Protein AF-A0A976CU79-F1 (afdb_monomer_lite)

Sequence (394 aa):
METGKGTMKLTSVNTYTGGTTIREGTVEIHGGSGGSGLVRGWVTVNAGGTLAITGGDGTGFGWNTPISHLTIHGGSVQAQGGSHIGFGSFTHVGLHQGGTISGSWQWNGDSLLSFTSSGDSTNEISGSLTLRSDAGANHTFDVADGAAAIDLRVNATLSDIDVSWLAPSHLIKAGNGTMALTARNSYDGNTIIHAGKLILGDGTSHSNLADGAAVVVASGAKLHLDYSGTDTVSSLIFAGISRPPGVYTSTNSPFITGSGSLTVTNGPSNVFAAWASLHQVAGSANADDDHDGASNFAEFAFGQDPQKGPSFQPLTAIPDRATGTFHYTRRNATLSGLTFRVWTSTNLADWTEDLGAVQTVIEQNSELQEVQVSLSQTLLNHQKLFVQIRAQDR

pLDDT: mean 90.45, std 8.84, range [55.78, 98.88]

Foldseek 3Di:
DADDQEEAEQDDADPDDPWAEFAAHEDEYQDDDPFAANTAEEYEAAARYEYEHENADQSAQGQVGHYAEYEFHNGEYEYAHAHEHLHNAAHEYEYEPAGEYEHHYEYEFLNSYDYEFDYADEYEYAEAYEYECVVNGAHEYAYEAHNDLARYEYHYAYAYDPDPVGDFHEYEYHYQHEYEDAHAYHGQEAYAYQHHEYEYHDADDQRNYHQAYEYHAAPHYAYEYNYDEEHHHAWYHYNNRTDAFDKDAVVHDVRYHYRYIYGHDHTPHPLLVVVCVVLVPPDDQQDQQCPCPDGSVNCQFQVWRSNDPPTPDQWPADQDLVFRKTKGKGWDCVRSQKDKWKWKDQPVPDIDTQPVKDWDFPDDDPTMTMIMIGGDPVQSPRPGMDMDIDIDHD

Secondary structure (DSSP, 8-state):
-B-SSSEEEE-S----SS-EEE-SEEEEE---STT--SS-EEEEEETTEEEEE-S--TTTT-SSS-EEEEEEEB-EEEEEEEEEES-SS-EEEEEESS-EEEEEEEEE-SS-EEEEEESSS-EEEEEEEEEE-GGG--EEEEE---SSS-SEEEEEEEEE---TTSPPPPEEEESSSEEEE-S--B--SPEEE-SSEEEEEEES----S-TTSEEEE-TT-EEEEEESSEEEESEEEETTEEE-SEEE-TTT-TTEEES-EEEE-SSS--HHHHHHHHTT--S-TT--SS-SS--HHHHHHHT--TTSSS----EEEPPPTTT-EEEEEEE-HHHH-EEEEEEEESSSS--EE-TT-EEEEEEE-SSEEEEEEE--GGGGGSSS-EEEEEEEE-

Structure (mmCIF, N/CA/C/O backbone):
data_AF-A0A976CU79-F1
#
_entry.id   AF-A0A976CU79-F1
#
loop_
_atom_site.group_PDB
_atom_site.id
_atom_site.type_symbol
_atom_site.label_atom_id
_atom_site.label_alt_id
_atom_site.label_comp_id
_atom_site.label_asym_id
_atom_site.label_entity_id
_atom_site.label_seq_id
_atom_site.pdbx_PDB_ins_code
_atom_site.Cartn_x
_atom_site.Cartn_y
_atom_site.Cartn_z
_atom_site.occupancy
_atom_site.B_iso_or_equiv
_atom_site.auth_seq_id
_atom_site.auth_comp_id
_atom_site.auth_asym_id
_atom_site.auth_atom_id
_atom_site.pdbx_PDB_model_num
ATOM 1 N N . MET A 1 1 ? -27.660 -5.683 29.567 1.00 65.12 1 MET A N 1
ATOM 2 C CA . MET A 1 1 ? -28.414 -5.363 28.337 1.00 65.12 1 MET A CA 1
ATOM 3 C C . MET A 1 1 ? -29.044 -4.011 28.565 1.00 65.12 1 MET A C 1
ATOM 5 O O . MET A 1 1 ? -29.833 -3.907 29.490 1.00 65.12 1 MET A O 1
ATOM 9 N N . GLU A 1 2 ? -28.648 -3.009 27.785 1.00 68.94 2 GLU A N 1
ATOM 10 C CA . GLU A 1 2 ? -29.245 -1.669 27.834 1.00 68.94 2 GLU A CA 1
ATOM 11 C C . GLU A 1 2 ? -30.170 -1.497 26.625 1.00 68.94 2 GLU A C 1
ATOM 13 O O . GLU A 1 2 ? -29.795 -1.834 25.494 1.00 68.94 2 GLU A O 1
ATOM 18 N N . THR A 1 3 ? -31.400 -1.053 26.879 1.00 67.44 3 THR A N 1
ATOM 19 C CA . THR A 1 3 ? -32.462 -0.912 25.866 1.00 67.44 3 THR A CA 1
ATOM 20 C C . THR A 1 3 ? -33.184 0.428 25.932 1.00 67.44 3 THR A C 1
ATOM 22 O O . THR A 1 3 ? -34.085 0.649 25.130 1.00 67.44 3 THR A O 1
ATOM 25 N N . GLY A 1 4 ? -32.856 1.296 26.893 1.00 71.25 4 GLY A N 1
ATOM 26 C CA . GLY A 1 4 ? -33.399 2.648 26.975 1.00 71.25 4 GLY A CA 1
ATOM 27 C C . GLY A 1 4 ? -32.423 3.674 26.406 1.00 71.25 4 GLY A C 1
ATOM 28 O O . GLY A 1 4 ? -31.230 3.428 26.306 1.00 71.25 4 GLY A O 1
ATOM 29 N N . LYS A 1 5 ? -32.909 4.878 26.089 1.00 83.31 5 LYS A N 1
ATOM 30 C CA . LYS A 1 5 ? -32.069 5.998 25.612 1.00 83.31 5 LYS A CA 1
ATOM 31 C C . LYS A 1 5 ? -31.228 6.666 26.714 1.00 83.31 5 LYS A C 1
ATOM 33 O O . LYS A 1 5 ? -30.614 7.700 26.469 1.00 83.31 5 LYS A O 1
ATOM 38 N N . GLY A 1 6 ? -31.263 6.130 27.933 1.00 89.81 6 GLY A N 1
ATOM 39 C CA . GLY A 1 6 ? -30.567 6.680 29.093 1.00 89.81 6 GLY A CA 1
ATOM 40 C C . GLY A 1 6 ? -29.088 6.300 29.136 1.00 89.81 6 GLY A C 1
ATOM 41 O O . GLY A 1 6 ? -28.578 5.599 28.262 1.00 89.81 6 GLY A O 1
ATOM 42 N N . THR A 1 7 ? -28.410 6.756 30.187 1.00 92.31 7 THR A N 1
ATOM 43 C CA . THR A 1 7 ? -27.032 6.359 30.485 1.00 92.31 7 THR A CA 1
ATOM 44 C C . THR A 1 7 ? -27.019 5.372 31.646 1.00 92.31 7 THR A C 1
ATOM 46 O O . THR A 1 7 ? -27.415 5.718 32.760 1.00 92.31 7 THR A O 1
ATOM 49 N N . MET A 1 8 ? -26.523 4.160 31.408 1.00 91.44 8 MET A N 1
ATOM 50 C CA . MET A 1 8 ? -26.184 3.192 32.446 1.00 91.44 8 MET A CA 1
ATOM 51 C C . MET A 1 8 ? -24.697 3.313 32.770 1.00 91.44 8 MET A C 1
ATOM 53 O O . MET A 1 8 ? -23.849 2.977 31.947 1.00 91.44 8 MET A O 1
ATOM 57 N N . LYS A 1 9 ? -24.365 3.755 33.984 1.00 88.94 9 LYS A N 1
ATOM 58 C CA . LYS A 1 9 ? -22.976 3.829 34.445 1.00 88.94 9 LYS A CA 1
ATOM 59 C C . LYS A 1 9 ? -22.589 2.570 35.214 1.00 88.94 9 LYS A C 1
ATOM 61 O O . LYS A 1 9 ? -23.187 2.260 36.243 1.00 88.94 9 LYS A O 1
ATOM 66 N N . LEU A 1 10 ? -21.569 1.866 34.736 1.00 86.50 10 LEU A N 1
ATOM 67 C CA . LEU A 1 10 ? -20.930 0.762 35.446 1.00 86.50 10 LEU A CA 1
ATOM 68 C C . LEU A 1 10 ? -19.783 1.317 36.296 1.00 86.50 10 LEU A C 1
ATOM 70 O O . LEU A 1 10 ? -18.894 2.003 35.793 1.00 86.50 10 LEU A O 1
ATOM 74 N N . THR A 1 11 ? -19.813 1.023 37.595 1.00 82.00 11 THR A N 1
ATOM 75 C CA . THR A 1 11 ? -18.848 1.532 38.589 1.00 82.00 11 THR A CA 1
ATOM 76 C C . THR A 1 11 ? -18.058 0.423 39.286 1.00 82.00 11 THR A C 1
ATOM 78 O O . THR A 1 11 ? -17.264 0.693 40.184 1.00 82.00 11 THR A O 1
ATOM 81 N N . SER A 1 12 ? -18.283 -0.841 38.929 1.00 80.94 12 SER A N 1
ATOM 82 C CA . SER A 1 12 ? -17.621 -2.006 39.526 1.00 80.94 12 SER A CA 1
ATOM 83 C C . SER A 1 12 ? -17.522 -3.148 38.518 1.00 80.94 12 SER A C 1
ATOM 85 O O . SER A 1 12 ? -18.299 -3.200 37.561 1.00 80.94 12 SER A O 1
ATOM 87 N N . VAL A 1 13 ? -16.548 -4.046 38.720 1.00 80.75 13 VAL A N 1
ATOM 88 C CA . VAL A 1 13 ? -16.342 -5.222 37.860 1.00 80.75 13 VAL A CA 1
ATOM 89 C C . VAL A 1 13 ? -17.573 -6.113 37.939 1.00 80.75 13 VAL A C 1
ATOM 91 O O . VAL A 1 13 ? -18.000 -6.504 39.025 1.00 80.75 13 VAL A O 1
ATOM 94 N N . ASN A 1 14 ? -18.138 -6.451 36.784 1.00 78.38 14 ASN A N 1
ATOM 95 C CA . ASN A 1 14 ? -19.315 -7.301 36.725 1.00 78.38 14 ASN A CA 1
ATOM 96 C C . ASN A 1 14 ? -18.938 -8.776 36.539 1.00 78.38 14 ASN A C 1
ATOM 98 O O . ASN A 1 14 ? -18.039 -9.123 35.773 1.00 78.38 14 ASN A O 1
ATOM 102 N N . THR A 1 15 ? -19.669 -9.665 37.213 1.00 80.62 15 THR A N 1
ATOM 103 C CA . THR A 1 15 ? -19.425 -11.117 37.188 1.00 80.62 15 THR A CA 1
ATOM 104 C C . THR A 1 15 ? -20.284 -11.873 36.173 1.00 80.62 15 THR A C 1
ATOM 106 O O . THR A 1 15 ? -20.152 -13.092 36.064 1.00 80.62 15 THR A O 1
ATOM 109 N N . TYR A 1 16 ? -21.146 -11.186 35.411 1.00 81.56 16 TYR A N 1
ATOM 110 C CA . TYR A 1 16 ? -21.950 -11.833 34.373 1.00 81.56 16 TYR A CA 1
ATOM 111 C C . TYR A 1 16 ? -21.062 -12.417 33.267 1.00 81.56 16 TYR A C 1
ATOM 113 O O . TYR A 1 16 ? -20.022 -11.866 32.913 1.00 81.56 16 TYR A O 1
ATOM 121 N N . THR A 1 17 ? -21.494 -13.537 32.692 1.00 80.44 17 THR A N 1
ATOM 122 C CA . THR A 1 17 ? -20.763 -14.251 31.632 1.00 80.44 17 THR A CA 1
ATOM 123 C C . THR A 1 17 ? -21.428 -14.145 30.261 1.00 80.44 17 THR A C 1
ATOM 125 O O . THR A 1 17 ? -20.792 -14.447 29.259 1.00 80.44 17 THR A O 1
ATOM 128 N N . GLY A 1 18 ? -22.680 -13.676 30.196 1.00 83.69 18 GLY A N 1
ATOM 129 C CA . GLY A 1 18 ? -23.462 -13.577 28.955 1.00 83.69 18 GLY A CA 1
ATOM 130 C C . GLY A 1 18 ? -23.074 -12.429 28.015 1.00 83.69 18 GLY A C 1
ATOM 131 O O . GLY A 1 18 ? -23.743 -12.236 27.005 1.00 83.69 18 GLY A O 1
ATOM 132 N N . GLY A 1 19 ? -22.029 -11.663 28.341 1.00 90.50 19 GLY A N 1
ATOM 133 C CA . GLY A 1 19 ? -21.618 -10.483 27.583 1.00 90.50 19 GLY A CA 1
ATOM 134 C C . GLY A 1 19 ? -22.521 -9.259 27.782 1.00 90.50 19 GLY A C 1
ATOM 135 O O . GLY A 1 19 ? -23.425 -9.241 28.624 1.00 90.50 19 GLY A O 1
ATOM 136 N N . THR A 1 20 ? -22.264 -8.224 26.986 1.00 92.25 20 THR A N 1
ATOM 137 C CA . THR A 1 20 ? -22.936 -6.922 27.042 1.00 92.25 20 THR A CA 1
ATOM 138 C C . THR A 1 20 ? -23.466 -6.543 25.672 1.00 92.25 20 THR A C 1
ATOM 140 O O . THR A 1 20 ? -22.699 -6.325 24.746 1.00 92.25 20 THR A O 1
ATOM 143 N N . THR A 1 21 ? -24.782 -6.387 25.551 1.00 95.44 21 THR A N 1
ATOM 144 C CA . THR A 1 21 ? -25.409 -5.804 24.358 1.00 95.44 21 THR A CA 1
ATOM 145 C C . THR A 1 21 ? -26.017 -4.449 24.693 1.00 95.44 21 THR A C 1
ATOM 147 O O . THR A 1 21 ? -26.843 -4.350 25.610 1.00 95.44 21 THR A O 1
ATOM 150 N N . ILE A 1 22 ? -25.642 -3.439 23.915 1.00 96.75 22 ILE A N 1
ATOM 151 C CA . ILE A 1 22 ? -26.194 -2.084 23.937 1.00 96.75 22 ILE A CA 1
ATOM 152 C C . ILE A 1 22 ? -27.046 -1.938 22.678 1.00 96.75 22 ILE A C 1
ATOM 154 O O . ILE A 1 22 ? -26.534 -2.059 21.562 1.00 96.75 22 ILE A O 1
ATOM 158 N N . ARG A 1 23 ? -28.361 -1.779 22.844 1.00 95.56 23 ARG A N 1
ATOM 159 C CA . ARG A 1 23 ? -29.289 -1.593 21.714 1.00 95.56 23 ARG A CA 1
ATOM 160 C C . ARG A 1 23 ? -29.571 -0.124 21.446 1.00 95.56 23 ARG A C 1
ATOM 162 O O . ARG A 1 23 ? -29.603 0.270 20.295 1.00 95.56 23 ARG A O 1
ATOM 169 N N . GLU A 1 24 ? -29.741 0.651 22.507 1.00 93.69 24 GLU A N 1
ATOM 170 C CA . GLU A 1 24 ? -29.926 2.099 22.478 1.00 93.69 24 GLU A CA 1
ATOM 171 C C . GLU A 1 24 ? -29.233 2.712 23.703 1.00 93.69 24 GLU A C 1
ATOM 173 O O . GLU A 1 24 ? -28.843 1.985 24.621 1.00 93.69 24 GLU A O 1
ATOM 178 N N . GLY A 1 25 ? -29.085 4.038 23.716 1.00 95.25 25 GLY A N 1
ATOM 179 C CA . GLY A 1 25 ? -28.568 4.773 24.871 1.00 95.25 25 GLY A CA 1
ATOM 180 C C . GLY A 1 25 ? -27.066 4.604 25.064 1.00 95.25 25 GLY A C 1
ATOM 181 O O . GLY A 1 25 ? -26.333 4.285 24.130 1.00 95.25 25 GLY A O 1
ATOM 182 N N . THR A 1 26 ? -26.585 4.872 26.275 1.00 95.50 26 THR A N 1
ATOM 183 C CA . THR A 1 26 ? -25.153 4.819 26.598 1.00 95.50 26 THR A CA 1
ATOM 184 C C . THR A 1 26 ? -24.892 3.862 27.750 1.00 95.50 26 THR A C 1
ATOM 186 O O . THR A 1 26 ? -25.483 4.003 28.816 1.00 95.50 26 THR A O 1
ATOM 189 N N . VAL A 1 27 ? -23.951 2.936 27.585 1.00 93.44 27 VAL A N 1
ATOM 190 C CA . VAL A 1 27 ? -23.284 2.294 28.723 1.00 93.44 27 VAL A CA 1
ATOM 191 C C . VAL A 1 27 ? -21.967 3.019 28.946 1.00 93.44 27 VAL A C 1
ATOM 193 O O . VAL A 1 27 ? -21.091 3.011 28.087 1.00 93.44 27 VAL A O 1
ATOM 196 N N . GLU A 1 28 ? -21.831 3.668 30.092 1.00 90.56 28 GLU A N 1
ATOM 197 C CA . GLU A 1 28 ? -20.590 4.304 30.518 1.00 90.56 28 GLU A CA 1
ATOM 198 C C . GLU A 1 28 ? -19.817 3.328 31.407 1.00 90.56 28 GLU A C 1
ATOM 200 O O . GLU A 1 28 ? -20.312 2.915 32.458 1.00 90.56 28 GLU A O 1
ATOM 205 N N . ILE A 1 29 ? -18.594 2.978 31.016 1.00 85.44 29 ILE A N 1
ATOM 206 C CA . ILE A 1 29 ? -17.625 2.339 31.899 1.00 85.44 29 ILE A CA 1
ATOM 207 C C . ILE A 1 29 ? -16.654 3.400 32.408 1.00 85.44 29 ILE A C 1
ATOM 209 O O . ILE A 1 29 ? -15.897 4.025 31.661 1.00 85.44 29 ILE A O 1
ATOM 213 N N . HIS A 1 30 ? -16.683 3.617 33.717 1.00 74.31 30 HIS A N 1
ATOM 214 C CA . HIS A 1 30 ? -15.622 4.356 34.377 1.00 74.31 30 HIS A CA 1
ATOM 215 C C . HIS A 1 30 ? -14.392 3.437 34.399 1.00 74.31 30 HIS A C 1
ATOM 217 O O . HIS A 1 30 ? -14.535 2.280 34.779 1.00 74.31 30 HIS A O 1
ATOM 223 N N . GLY A 1 31 ? -13.233 3.905 33.927 1.00 64.56 31 GLY A N 1
ATOM 224 C CA . GLY A 1 31 ? -12.005 3.112 33.771 1.00 64.56 31 GLY A CA 1
ATOM 225 C C . GLY A 1 31 ? -11.737 2.150 34.935 1.00 64.56 31 GLY A C 1
ATOM 226 O O . GLY A 1 31 ? -12.041 2.456 36.091 1.00 64.56 31 GLY A O 1
ATOM 227 N N . GLY A 1 32 ? -11.218 0.963 34.610 1.00 59.78 32 GLY A N 1
ATOM 228 C CA . GLY A 1 32 ? -10.891 -0.061 35.598 1.00 59.78 32 GLY A CA 1
ATOM 229 C C . GLY A 1 32 ? -9.842 0.423 36.603 1.00 59.78 32 GLY A C 1
ATOM 230 O O . GLY A 1 32 ? -9.061 1.328 36.333 1.00 59.78 32 GLY A O 1
ATOM 231 N N . SER A 1 33 ? -9.806 -0.187 37.786 1.00 55.78 33 SER A N 1
ATOM 232 C CA . SER A 1 33 ? -8.658 -0.088 38.690 1.00 55.78 33 SER A CA 1
ATOM 233 C C . SER A 1 33 ? -7.963 -1.448 38.757 1.00 55.78 33 SER A C 1
ATOM 235 O O . SER A 1 33 ? -8.608 -2.497 38.706 1.00 55.78 33 SER A O 1
ATOM 237 N N . GLY A 1 34 ? -6.627 -1.452 38.801 1.00 66.12 34 GLY A N 1
ATOM 238 C CA . GLY A 1 34 ? -5.839 -2.687 38.917 1.00 66.12 34 GLY A CA 1
ATOM 239 C C . GLY A 1 34 ? -5.929 -3.638 37.712 1.00 66.12 34 GLY A C 1
ATOM 240 O O . GLY A 1 34 ? -5.763 -4.846 37.878 1.00 66.12 34 GLY A O 1
ATOM 241 N N . GLY A 1 35 ? -6.222 -3.127 36.510 1.00 72.69 35 GLY A N 1
ATOM 242 C CA . GLY A 1 35 ? -6.200 -3.916 35.275 1.00 72.69 35 GLY A CA 1
ATOM 243 C C . GLY A 1 35 ? -7.421 -4.800 35.024 1.00 72.69 35 GLY A C 1
ATOM 244 O O . GLY A 1 35 ? -7.317 -5.747 34.249 1.00 72.69 35 GLY A O 1
ATOM 245 N N . SER A 1 36 ? -8.566 -4.557 35.668 1.00 78.94 36 SER A N 1
ATOM 246 C CA . SER A 1 36 ? -9.806 -5.316 35.420 1.00 78.94 36 SER A CA 1
ATOM 247 C C . SER A 1 36 ? -10.824 -4.510 34.613 1.00 78.94 36 SER A C 1
ATOM 249 O O . SER A 1 36 ? -11.136 -3.377 34.971 1.00 78.94 36 SER A O 1
ATOM 251 N N . GLY A 1 37 ? -11.375 -5.115 33.561 1.00 80.50 37 GLY A N 1
ATOM 252 C CA . GLY A 1 37 ? -12.432 -4.530 32.743 1.00 80.50 37 GLY A CA 1
ATOM 253 C C . GLY A 1 37 ? -13.776 -4.588 33.468 1.00 80.50 37 GLY A C 1
ATOM 254 O O . GLY A 1 37 ? -14.077 -5.545 34.184 1.00 80.50 37 GLY A O 1
ATOM 255 N N . LEU A 1 38 ? -14.613 -3.559 33.299 1.00 84.88 38 LEU A N 1
ATOM 256 C CA . LEU A 1 38 ? -15.959 -3.549 33.899 1.00 84.88 38 LEU A CA 1
ATOM 257 C C . LEU A 1 38 ? -16.975 -4.387 33.110 1.00 84.88 38 LEU A C 1
ATOM 259 O O . LEU A 1 38 ? -18.036 -4.741 33.632 1.00 84.88 38 LEU A O 1
ATOM 263 N N . VAL A 1 39 ? -16.635 -4.701 31.862 1.00 86.75 39 VAL A N 1
ATOM 264 C CA . VAL A 1 39 ? -17.366 -5.578 30.947 1.00 86.75 39 VAL A CA 1
ATOM 265 C C . VAL A 1 39 ? -16.440 -6.709 30.512 1.00 86.75 39 VAL A C 1
ATOM 267 O O . VAL A 1 39 ? -15.225 -6.535 30.495 1.00 86.75 39 VAL A O 1
ATOM 270 N N . ARG A 1 40 ? -17.004 -7.868 30.165 1.00 85.50 40 ARG A N 1
ATOM 271 C CA . ARG A 1 40 ? -16.231 -9.061 29.795 1.00 85.50 40 ARG A CA 1
ATOM 272 C C . ARG A 1 40 ? -16.939 -9.904 28.745 1.00 85.50 40 ARG A C 1
ATOM 274 O O . ARG A 1 40 ? -18.154 -9.802 28.577 1.00 85.50 40 ARG A O 1
ATOM 281 N N . GLY A 1 41 ? -16.185 -10.794 28.105 1.00 88.69 41 GLY A N 1
ATOM 282 C CA . GLY A 1 41 ? -16.712 -11.665 27.056 1.00 88.69 41 GLY A CA 1
ATOM 283 C C . GLY A 1 41 ? -17.053 -10.872 25.797 1.00 88.69 41 GLY A C 1
ATOM 284 O O . GLY A 1 41 ? -16.233 -10.087 25.329 1.00 88.69 41 GLY A O 1
ATOM 285 N N . TRP A 1 42 ? -18.242 -11.099 25.244 1.00 92.38 42 TRP A N 1
ATOM 286 C CA . TRP A 1 42 ? -18.700 -10.402 24.045 1.00 92.38 42 TRP A CA 1
ATOM 287 C C . TRP A 1 42 ? -19.323 -9.060 24.405 1.00 92.38 42 TRP A C 1
ATOM 289 O O . TRP A 1 42 ? -20.181 -8.986 25.285 1.00 92.38 42 TRP A O 1
ATOM 299 N N . VAL A 1 43 ? -18.939 -8.015 23.687 1.00 93.94 43 VAL A N 1
ATOM 300 C CA . VAL A 1 43 ? -19.561 -6.698 23.756 1.00 93.94 43 VAL A CA 1
ATOM 301 C C . VAL A 1 43 ? -20.094 -6.346 22.376 1.00 93.94 43 VAL A C 1
ATOM 303 O O . VAL A 1 43 ? -19.343 -6.321 21.408 1.00 93.94 43 VAL A O 1
ATOM 306 N N . THR A 1 44 ? -21.389 -6.062 22.283 1.00 97.19 44 THR A N 1
ATOM 307 C CA . THR A 1 44 ? -22.060 -5.672 21.041 1.00 97.19 44 THR A CA 1
ATOM 308 C C . THR A 1 44 ? -22.713 -4.310 21.209 1.00 97.19 44 THR A C 1
ATOM 310 O O . THR A 1 44 ? -23.546 -4.124 22.100 1.00 97.19 44 THR A O 1
ATOM 313 N N . VAL A 1 45 ? -22.378 -3.374 20.328 1.00 98.25 45 VAL A N 1
ATOM 314 C CA . VAL A 1 45 ? -22.948 -2.026 20.289 1.00 98.25 45 VAL A CA 1
ATOM 315 C C . VAL A 1 45 ? -23.697 -1.858 18.974 1.00 98.25 45 VAL A C 1
ATOM 317 O O . VAL A 1 45 ? -23.082 -1.800 17.913 1.00 98.25 45 VAL A O 1
ATOM 320 N N . ASN A 1 46 ? -25.026 -1.832 19.033 1.00 98.00 46 ASN A N 1
ATOM 321 C CA . ASN A 1 46 ? -25.868 -1.666 17.849 1.00 98.00 46 ASN A CA 1
ATOM 322 C C . ASN A 1 46 ? -26.104 -0.186 17.532 1.00 98.00 46 ASN A C 1
ATOM 324 O O . ASN A 1 46 ? -25.831 0.688 18.355 1.00 98.00 46 ASN A O 1
ATOM 328 N N . ALA A 1 47 ? -26.669 0.073 16.356 1.00 96.94 47 ALA A N 1
ATOM 329 C CA . ALA A 1 47 ? -27.112 1.391 15.933 1.00 96.94 47 ALA A CA 1
ATOM 330 C C . ALA A 1 47 ? -28.010 2.043 16.994 1.00 96.94 47 ALA A C 1
ATOM 332 O O . ALA A 1 47 ? -28.974 1.442 17.462 1.00 96.94 47 ALA A O 1
ATOM 333 N N . GLY A 1 48 ? -27.672 3.278 17.374 1.00 95.56 48 GLY A N 1
ATOM 334 C CA . GLY A 1 48 ? -28.328 4.016 18.460 1.00 95.56 48 GLY A CA 1
ATOM 335 C C . GLY A 1 48 ? -27.750 3.757 19.859 1.00 95.56 48 GLY A C 1
ATOM 336 O O . GLY A 1 48 ? -28.123 4.461 20.800 1.00 95.56 48 GLY A O 1
ATOM 337 N N . GLY A 1 49 ? -26.845 2.786 20.006 1.00 98.00 49 GLY A N 1
ATOM 338 C CA . GLY A 1 49 ? -26.109 2.494 21.232 1.00 98.00 49 GLY A CA 1
ATOM 339 C C . GLY A 1 49 ? -24.701 3.096 21.250 1.00 98.00 49 GLY A C 1
ATOM 340 O O . GLY A 1 49 ? -24.020 3.160 20.225 1.00 98.00 49 GLY A O 1
ATOM 341 N N . THR A 1 50 ? -24.247 3.467 22.447 1.00 97.25 50 THR A N 1
ATOM 342 C CA . THR A 1 50 ? -22.895 3.973 22.712 1.00 97.25 50 THR A CA 1
ATOM 343 C C . THR A 1 50 ? -22.257 3.228 23.883 1.00 97.25 50 THR A C 1
ATOM 345 O O . THR A 1 50 ? -22.866 3.103 24.946 1.00 97.25 50 THR A O 1
ATOM 348 N N . LEU A 1 51 ? -21.010 2.780 23.732 1.00 94.44 51 LEU A N 1
ATOM 349 C CA . LEU A 1 51 ? -20.143 2.396 24.849 1.00 94.44 51 LEU A CA 1
ATOM 350 C C . LEU A 1 51 ? -19.128 3.514 25.098 1.00 94.44 51 LEU A C 1
ATOM 352 O O . LEU A 1 51 ? -18.300 3.807 24.238 1.00 94.44 51 LEU A O 1
ATOM 356 N N . ALA A 1 52 ? -19.181 4.132 26.273 1.00 92.31 52 ALA A N 1
ATOM 357 C CA . ALA A 1 52 ? -18.310 5.242 26.637 1.00 92.31 52 ALA A CA 1
ATOM 358 C C . ALA A 1 52 ? -17.303 4.836 27.715 1.00 92.31 52 ALA A C 1
ATOM 360 O O . ALA A 1 52 ? -17.703 4.378 28.782 1.00 92.31 52 ALA A O 1
ATOM 361 N N . ILE A 1 53 ? -16.012 5.050 27.465 1.00 88.69 53 ILE A N 1
ATOM 362 C CA . ILE A 1 53 ? -14.924 4.856 28.429 1.00 88.69 53 ILE A CA 1
ATOM 363 C C . ILE A 1 53 ? -14.469 6.233 28.919 1.00 88.69 53 ILE A C 1
ATOM 365 O O . ILE A 1 53 ? -13.818 6.982 28.189 1.00 88.69 53 ILE A O 1
ATOM 369 N N . THR A 1 54 ? -14.850 6.593 30.145 1.00 83.62 54 THR A N 1
ATOM 370 C CA . THR A 1 54 ? -14.705 7.969 30.672 1.00 83.62 54 THR A CA 1
ATOM 371 C C . THR A 1 54 ? -13.685 8.099 31.802 1.00 83.62 54 THR A C 1
ATOM 373 O O . THR A 1 54 ? -13.174 9.187 32.039 1.00 83.62 54 THR A O 1
ATOM 376 N N . GLY A 1 55 ? -13.350 7.011 32.504 1.00 69.50 55 GLY A N 1
ATOM 377 C CA . GLY A 1 55 ? -12.539 7.085 33.734 1.00 69.50 55 GLY A CA 1
ATOM 378 C C . GLY A 1 55 ? -11.015 7.084 33.554 1.00 69.50 55 GLY A C 1
ATOM 379 O O . GLY A 1 55 ? -10.317 6.838 34.530 1.00 69.50 55 GLY A O 1
ATOM 380 N N . GLY A 1 56 ? -10.501 7.327 32.344 1.00 57.25 56 GLY A N 1
ATOM 381 C CA . GLY A 1 56 ? -9.089 7.662 32.096 1.00 57.25 56 GLY A CA 1
ATOM 382 C C . GLY A 1 56 ? -8.024 6.587 32.367 1.00 57.25 56 GLY A C 1
ATOM 383 O O . GLY A 1 56 ? -6.846 6.890 32.207 1.00 57.25 56 GLY A O 1
ATOM 384 N N . ASP A 1 57 ? -8.387 5.363 32.770 1.00 63.66 57 ASP A N 1
ATOM 385 C CA . ASP A 1 57 ? -7.407 4.281 32.912 1.00 63.66 57 ASP A CA 1
ATOM 386 C C . ASP A 1 57 ? -7.007 3.708 31.550 1.00 63.66 57 ASP A C 1
ATOM 388 O O . ASP A 1 57 ? -7.859 3.365 30.722 1.00 63.66 57 ASP A O 1
ATOM 392 N N . GLY A 1 58 ? -5.695 3.532 31.388 1.00 58.75 58 GLY A N 1
ATOM 393 C CA . GLY A 1 58 ? -5.084 2.857 30.262 1.00 58.75 58 GLY A CA 1
ATOM 394 C C . GLY A 1 58 ? -5.692 1.484 30.060 1.00 58.75 58 GLY A C 1
ATOM 395 O O . GLY A 1 58 ? -6.016 1.168 28.941 1.00 58.75 58 GLY A O 1
ATOM 396 N N . THR A 1 59 ? -6.002 0.681 31.082 1.00 62.97 59 THR A N 1
ATOM 397 C CA . THR A 1 59 ? -6.366 -0.726 30.822 1.00 62.97 59 THR A CA 1
ATOM 398 C C . THR A 1 59 ? -7.713 -0.965 30.132 1.00 62.97 59 THR A C 1
ATOM 400 O O . THR A 1 59 ? -7.921 -2.090 29.696 1.00 62.97 59 THR A O 1
ATOM 403 N N . GLY A 1 60 ? -8.574 0.049 29.946 1.00 65.75 60 GLY A N 1
ATOM 404 C CA . GLY A 1 60 ? -9.745 0.019 29.052 1.00 65.75 60 GLY A CA 1
ATOM 405 C C . GLY A 1 60 ? -10.661 -1.198 29.243 1.00 65.75 60 GLY A C 1
ATOM 406 O O . GLY A 1 60 ? -11.532 -1.214 30.115 1.00 65.75 60 GLY A O 1
ATOM 407 N N . PHE A 1 61 ? -10.447 -2.227 28.420 1.00 79.06 61 PHE A N 1
ATOM 408 C CA . PHE A 1 61 ? -11.153 -3.511 28.473 1.00 79.06 61 PHE A CA 1
ATOM 409 C C . PHE A 1 61 ? -10.579 -4.550 29.451 1.00 79.06 61 PHE A C 1
ATOM 411 O O . PHE A 1 61 ? -11.119 -5.645 29.548 1.00 79.06 61 PHE A O 1
ATOM 418 N N . GLY A 1 62 ? -9.560 -4.193 30.226 1.00 71.81 62 GLY A N 1
ATOM 419 C CA . GLY A 1 62 ? -8.937 -4.999 31.271 1.00 71.81 62 GLY A CA 1
ATOM 420 C C . GLY A 1 62 ? -7.877 -5.978 30.770 1.00 71.81 62 GLY A C 1
ATOM 421 O O . GLY A 1 62 ? -8.026 -6.595 29.727 1.00 71.81 62 GLY A O 1
ATOM 422 N N . TRP A 1 63 ? -6.836 -6.181 31.579 1.00 79.31 63 TRP A N 1
ATOM 423 C CA . TRP A 1 63 ? -5.839 -7.251 31.448 1.00 79.31 63 TRP A CA 1
ATOM 424 C C . TRP A 1 63 ? -6.292 -8.554 32.125 1.00 79.31 63 TRP A C 1
ATOM 426 O O . TRP A 1 63 ? -6.129 -9.644 31.587 1.00 79.31 63 TRP A O 1
ATOM 436 N N . ASN A 1 64 ? -6.869 -8.446 33.328 1.00 79.56 64 ASN A N 1
ATOM 437 C CA . ASN A 1 64 ? -7.268 -9.588 34.163 1.00 79.56 64 ASN A CA 1
ATOM 438 C C . ASN A 1 64 ? -8.644 -10.153 33.784 1.00 79.56 64 ASN A C 1
ATOM 440 O O . ASN A 1 64 ? -8.970 -11.300 34.084 1.00 79.56 64 ASN A O 1
ATOM 444 N N . THR A 1 65 ? -9.480 -9.320 33.169 1.00 79.25 65 THR A N 1
ATOM 445 C CA . THR A 1 65 ? -10.850 -9.650 32.754 1.00 79.25 65 THR A CA 1
ATOM 446 C C . THR A 1 65 ? -11.155 -9.067 31.369 1.00 79.25 65 THR A C 1
ATOM 448 O O . THR A 1 65 ? -12.130 -8.332 31.227 1.00 79.25 65 THR A O 1
ATOM 451 N N . PRO A 1 66 ? -10.329 -9.381 30.353 1.00 82.81 66 PRO A N 1
ATOM 452 C CA . PRO A 1 66 ? -10.486 -8.839 29.014 1.00 82.81 66 PRO A CA 1
ATOM 453 C C . PRO A 1 66 ? -11.830 -9.241 28.402 1.00 82.81 66 PRO A C 1
ATOM 455 O O . PRO A 1 66 ? -12.400 -10.309 28.680 1.00 82.81 66 PRO A O 1
ATOM 458 N N . ILE A 1 67 ? -12.333 -8.386 27.518 1.00 87.75 67 ILE A N 1
ATOM 459 C CA . ILE A 1 67 ? -13.311 -8.821 26.523 1.00 87.75 67 ILE A CA 1
ATOM 460 C C . ILE A 1 67 ? -12.636 -9.785 25.543 1.00 87.75 67 ILE A C 1
ATOM 462 O O . ILE A 1 67 ? -11.425 -9.752 25.362 1.00 87.75 67 ILE A O 1
ATOM 466 N N . SER A 1 68 ? -13.422 -10.632 24.886 1.00 90.44 68 SER A N 1
ATOM 467 C CA . SER A 1 68 ? -12.927 -11.433 23.761 1.00 90.44 68 SER A CA 1
ATOM 468 C C . SER A 1 68 ? -13.377 -10.878 22.414 1.00 90.44 68 SER A C 1
ATOM 470 O O . SER A 1 68 ? -12.720 -11.122 21.408 1.00 90.44 68 SER A O 1
ATOM 472 N N . HIS A 1 69 ? -14.495 -10.146 22.382 1.00 93.00 69 HIS A N 1
ATOM 473 C CA . HIS A 1 69 ? -15.058 -9.568 21.164 1.00 93.00 69 HIS A CA 1
ATOM 474 C C . HIS A 1 69 ? -15.652 -8.190 21.457 1.00 93.00 69 HIS A C 1
ATOM 476 O O . HIS A 1 69 ? -16.421 -8.038 22.409 1.00 93.00 69 HIS A O 1
ATOM 482 N N . LEU A 1 70 ? -15.342 -7.216 20.608 1.00 94.94 70 LEU A N 1
ATOM 483 C CA . LEU A 1 70 ? -16.033 -5.940 20.497 1.00 94.94 70 LEU A CA 1
ATOM 484 C C . LEU A 1 70 ? -16.637 -5.843 19.100 1.00 94.94 70 LEU A C 1
ATOM 486 O O . LEU A 1 70 ? -15.916 -5.704 18.117 1.00 94.94 70 LEU A O 1
ATOM 490 N N . THR A 1 71 ? -17.957 -5.889 19.012 1.00 97.62 71 THR A N 1
ATOM 491 C CA . THR A 1 71 ? -18.681 -5.795 17.747 1.00 97.62 71 THR A CA 1
ATOM 492 C C . THR A 1 71 ? -19.520 -4.525 17.718 1.00 97.62 71 THR A C 1
ATOM 494 O O . THR A 1 71 ? -20.393 -4.328 18.562 1.00 97.62 71 THR A O 1
ATOM 497 N N . ILE A 1 72 ? -19.268 -3.657 16.745 1.00 98.56 72 ILE A N 1
ATOM 498 C CA . ILE A 1 72 ? -19.898 -2.343 16.612 1.00 98.56 72 ILE A CA 1
ATOM 499 C C . ILE A 1 72 ? -20.729 -2.348 15.327 1.00 98.56 72 ILE A C 1
ATOM 501 O O . ILE A 1 72 ? -20.197 -2.158 14.240 1.00 98.56 72 ILE A O 1
ATOM 505 N N . HIS A 1 73 ? -22.032 -2.594 15.444 1.00 97.94 73 HIS A N 1
ATOM 506 C CA . HIS A 1 73 ? -22.979 -2.666 14.327 1.00 97.94 73 HIS A CA 1
ATOM 507 C C . HIS A 1 73 ? -23.745 -1.347 14.178 1.00 97.94 73 HIS A C 1
ATOM 509 O O . HIS A 1 73 ? -24.860 -1.223 14.683 1.00 97.94 73 HIS A O 1
ATOM 515 N N . GLY A 1 74 ? -23.141 -0.341 13.545 1.00 97.94 74 GLY A N 1
ATOM 516 C CA . GLY A 1 74 ? -23.716 1.005 13.399 1.00 97.94 74 GLY A CA 1
ATOM 517 C C . GLY A 1 74 ? -23.746 1.837 14.689 1.00 97.94 74 GLY A C 1
ATOM 518 O O . GLY A 1 74 ? -24.268 2.949 14.696 1.00 97.94 74 GLY A O 1
ATOM 519 N N . GLY A 1 75 ? -23.245 1.286 15.800 1.00 98.50 75 GLY A N 1
ATOM 520 C CA . GLY A 1 75 ? -23.129 1.967 17.091 1.00 98.50 75 GLY A CA 1
ATOM 521 C C . GLY A 1 75 ? -21.830 2.761 17.247 1.00 98.50 75 GLY A C 1
ATOM 522 O O . GLY A 1 75 ? -21.043 2.900 16.307 1.00 98.50 75 GLY A O 1
ATOM 523 N N . SER A 1 76 ? -21.583 3.255 18.461 1.00 98.19 76 SER A N 1
ATOM 524 C CA . SER A 1 76 ? -20.386 4.039 18.782 1.00 98.19 76 SER A CA 1
ATOM 525 C C . SER A 1 76 ? -19.630 3.516 20.000 1.00 98.19 76 SER A C 1
ATOM 527 O O . SER A 1 76 ? -20.227 3.169 21.020 1.00 98.19 76 SER A O 1
ATOM 529 N N . VAL A 1 77 ? -18.302 3.477 19.915 1.00 96.25 77 VAL A N 1
ATOM 530 C CA . VAL A 1 77 ? -17.414 3.220 21.052 1.00 96.25 77 VAL A CA 1
ATOM 531 C C . VAL A 1 77 ? -16.431 4.375 21.174 1.00 96.25 77 VAL A C 1
ATOM 533 O O . VAL A 1 77 ? -15.725 4.703 20.226 1.00 96.25 77 VAL A O 1
ATOM 536 N N . GLN A 1 78 ? -16.368 4.987 22.350 1.00 93.81 78 GLN A N 1
ATOM 537 C CA . GLN A 1 78 ? -15.593 6.206 22.568 1.00 93.81 78 GLN A CA 1
ATOM 538 C C . GLN A 1 78 ? -14.723 6.100 23.820 1.00 93.81 78 GLN A C 1
ATOM 540 O O . GLN A 1 78 ? -15.198 5.650 24.863 1.00 93.81 78 GLN A O 1
ATOM 545 N N . ALA A 1 79 ? -13.468 6.542 23.731 1.00 90.31 79 ALA A N 1
ATOM 546 C CA . ALA A 1 79 ? -12.525 6.553 24.850 1.00 90.31 79 ALA A CA 1
ATOM 547 C C . ALA A 1 79 ? -11.950 7.948 25.107 1.00 90.31 79 ALA A C 1
ATOM 549 O O . ALA A 1 79 ? -11.314 8.540 24.239 1.00 90.31 79 ALA A O 1
ATOM 550 N N . GLN A 1 80 ? -12.136 8.477 26.317 1.00 84.75 80 GLN A N 1
ATOM 551 C CA . GLN A 1 80 ? -11.647 9.817 26.666 1.00 84.75 80 GLN A CA 1
ATOM 552 C C . GLN A 1 80 ? -10.153 9.863 27.025 1.00 84.75 80 GLN A C 1
ATOM 554 O O . GLN A 1 80 ? -9.555 10.932 26.940 1.00 84.75 80 GLN A O 1
ATOM 559 N N . GLY A 1 81 ? -9.532 8.740 27.401 1.00 78.00 81 GLY A N 1
ATOM 560 C CA . GLY A 1 81 ? -8.113 8.699 27.767 1.00 78.00 81 GLY A CA 1
ATOM 561 C C . GLY A 1 81 ? -7.463 7.365 27.424 1.00 78.00 81 GLY A C 1
ATOM 562 O O . GLY A 1 81 ? -7.891 6.349 27.965 1.00 78.00 81 GLY A O 1
ATOM 563 N N . GLY A 1 82 ? -6.465 7.406 26.526 1.00 80.31 82 GLY A N 1
ATOM 564 C CA . GLY A 1 82 ? -5.494 6.358 26.171 1.00 80.31 82 GLY A CA 1
ATOM 565 C C . GLY A 1 82 ? -5.900 4.906 26.419 1.00 80.31 82 GLY A C 1
ATOM 566 O O . GLY A 1 82 ? -5.108 4.158 26.982 1.00 80.31 82 GLY A O 1
ATOM 567 N N . SER A 1 83 ? -7.120 4.511 26.055 1.00 86.88 83 SER A N 1
ATOM 568 C CA . SER A 1 83 ? -7.707 3.251 26.513 1.00 86.88 83 SER A CA 1
ATOM 569 C C . SER A 1 83 ? -7.163 2.068 25.726 1.00 86.88 83 SER A C 1
ATOM 571 O O . SER A 1 83 ? -7.012 2.122 24.509 1.00 86.88 83 SER A O 1
ATOM 573 N N . HIS A 1 84 ? -6.886 0.981 26.428 1.00 84.62 84 HIS A N 1
ATOM 574 C CA . HIS A 1 84 ? -6.246 -0.213 25.905 1.00 84.62 84 HIS A CA 1
ATOM 575 C C . HIS A 1 84 ? -7.281 -1.190 25.351 1.00 84.62 84 HIS A C 1
ATOM 577 O O . HIS A 1 84 ? -8.316 -1.461 25.973 1.00 84.62 84 HIS A O 1
ATOM 583 N N . ILE A 1 85 ? -6.949 -1.790 24.212 1.00 86.06 85 ILE A N 1
ATOM 584 C CA . ILE A 1 85 ? -7.676 -2.915 23.620 1.00 86.06 85 ILE A CA 1
ATOM 585 C C . ILE A 1 85 ? -6.690 -3.972 23.120 1.00 86.06 85 ILE A C 1
ATOM 587 O O . ILE A 1 85 ? -5.598 -3.639 22.659 1.00 86.06 85 ILE A O 1
ATOM 591 N N . GLY A 1 86 ? -7.063 -5.249 23.238 1.00 82.62 86 GLY A N 1
ATOM 592 C CA . GLY A 1 86 ? -6.191 -6.370 22.869 1.00 82.62 86 GLY A CA 1
ATOM 593 C C . GLY A 1 86 ? -5.123 -6.726 23.906 1.00 82.62 86 GLY A C 1
ATOM 594 O O . GLY A 1 86 ? -4.186 -7.440 23.583 1.00 82.62 86 GLY A O 1
ATOM 595 N N . PHE A 1 87 ? -5.234 -6.238 25.144 1.00 79.75 87 PHE A N 1
ATOM 596 C CA . PHE A 1 87 ? -4.301 -6.568 26.224 1.00 79.75 87 PHE A CA 1
ATOM 597 C C . PHE A 1 87 ? -4.792 -7.773 27.035 1.00 79.75 87 PHE A C 1
ATOM 599 O O . PHE A 1 87 ? -5.983 -7.903 27.317 1.00 79.75 87 PHE A O 1
ATOM 606 N N . GLY A 1 88 ? -3.868 -8.632 27.468 1.00 78.94 88 GLY A N 1
ATOM 607 C CA . GLY A 1 88 ? -4.183 -9.828 28.250 1.00 78.94 88 GLY A CA 1
ATOM 608 C C . GLY A 1 88 ? -4.482 -11.037 27.364 1.00 78.94 88 GLY A C 1
ATOM 609 O O . GLY A 1 88 ? -3.581 -11.816 27.079 1.00 78.94 88 GLY A O 1
ATOM 610 N N . SER A 1 89 ? -5.738 -11.234 26.956 1.00 79.25 89 SER A N 1
ATOM 611 C CA . SER A 1 89 ? -6.125 -12.330 26.051 1.00 79.25 89 SER A CA 1
ATOM 612 C C . SER A 1 89 ? -6.537 -11.819 24.677 1.00 79.25 89 SER A C 1
ATOM 614 O O . SER A 1 89 ? -6.911 -10.657 24.530 1.00 79.25 89 SER A O 1
ATOM 616 N N . PHE A 1 90 ? -6.566 -12.725 23.695 1.00 85.62 90 PHE A N 1
ATOM 617 C CA . PHE A 1 90 ? -7.031 -12.421 22.344 1.00 85.62 90 PHE A CA 1
ATOM 618 C C . PHE A 1 90 ? -8.394 -11.708 22.341 1.00 85.62 90 PHE A C 1
ATOM 620 O O . PHE A 1 90 ? -9.363 -12.191 22.933 1.00 85.62 90 PHE A O 1
ATOM 627 N N . THR A 1 91 ? -8.450 -10.576 21.645 1.00 90.88 91 THR A N 1
ATOM 628 C CA . THR A 1 91 ? -9.628 -9.744 21.416 1.00 90.88 91 THR A CA 1
ATOM 629 C C . THR A 1 91 ? -9.839 -9.556 19.917 1.00 90.88 91 THR A C 1
ATOM 631 O O . THR A 1 91 ? -8.924 -9.195 19.177 1.00 90.88 91 THR A O 1
ATOM 634 N N . HIS A 1 92 ? -11.072 -9.747 19.465 1.00 94.19 92 HIS A N 1
ATOM 635 C CA . HIS A 1 92 ? -11.498 -9.370 18.124 1.00 94.19 92 HIS A CA 1
ATOM 636 C C . HIS A 1 92 ? -12.298 -8.067 18.147 1.00 94.19 92 HIS A C 1
ATOM 638 O O . HIS A 1 92 ? -13.230 -7.933 18.938 1.00 94.19 92 HIS A O 1
ATOM 644 N N . VAL A 1 93 ? -11.977 -7.130 17.258 1.00 96.25 93 VAL A N 1
ATOM 645 C CA . VAL A 1 93 ? -12.728 -5.888 17.042 1.00 96.25 93 VAL A CA 1
ATOM 646 C C . VAL A 1 93 ? -13.344 -5.920 15.650 1.00 96.25 93 VAL A C 1
ATOM 648 O O . VAL A 1 93 ? -12.629 -6.022 14.658 1.00 96.25 93 VAL A O 1
ATOM 651 N N . GLY A 1 94 ? -14.667 -5.824 15.570 1.00 98.00 94 GLY A N 1
ATOM 652 C CA . GLY A 1 94 ? -15.408 -5.796 14.311 1.00 98.00 94 GLY A CA 1
ATOM 653 C C . GLY A 1 94 ? -16.254 -4.536 14.200 1.00 98.00 94 GLY A C 1
ATOM 654 O O . GLY A 1 94 ? -17.123 -4.303 15.044 1.00 98.00 94 GLY A O 1
ATOM 655 N N . LEU A 1 95 ? -16.020 -3.730 13.165 1.00 98.75 95 LEU A N 1
ATOM 656 C CA . LEU A 1 95 ? -16.906 -2.629 12.783 1.00 98.75 95 LEU A CA 1
ATOM 657 C C . LEU A 1 95 ? -17.786 -3.088 11.624 1.00 98.75 95 LEU A C 1
ATOM 659 O O . LEU A 1 95 ? -17.317 -3.681 10.649 1.00 98.75 95 LEU A O 1
ATOM 663 N N . HIS A 1 96 ? -19.076 -2.802 11.741 1.00 97.88 96 HIS A N 1
ATOM 664 C CA . HIS A 1 96 ? -20.075 -3.191 10.765 1.00 97.88 96 HIS A CA 1
ATOM 665 C C . HIS A 1 96 ? -21.080 -2.070 10.544 1.00 97.88 96 HIS A C 1
ATOM 667 O O . HIS A 1 96 ? -21.546 -1.469 11.512 1.00 97.88 96 HIS A O 1
ATOM 673 N N . GLN A 1 97 ? -21.515 -1.893 9.296 1.00 96.50 97 GLN A N 1
ATOM 674 C CA . GLN A 1 97 ? -22.710 -1.107 8.961 1.00 96.50 97 GLN A CA 1
ATOM 675 C C . GLN A 1 97 ? -22.699 0.313 9.563 1.00 96.50 97 GLN A C 1
ATOM 677 O O . GLN A 1 97 ? -23.689 0.753 10.147 1.00 96.50 97 GLN A O 1
ATOM 682 N N . GLY A 1 98 ? -21.574 1.024 9.439 1.00 98.19 98 GLY A N 1
ATOM 683 C CA . GLY A 1 98 ? -21.422 2.392 9.947 1.00 98.19 98 GLY A CA 1
ATOM 684 C C . GLY A 1 98 ? -21.010 2.470 11.417 1.00 98.19 98 GLY A C 1
ATOM 685 O O . GLY A 1 98 ? -21.331 3.439 12.101 1.00 98.19 98 GLY A O 1
ATOM 686 N N . GLY A 1 99 ? -20.352 1.433 11.937 1.00 98.75 99 GLY A N 1
ATOM 687 C CA . GLY A 1 99 ? -19.808 1.433 13.291 1.00 98.75 99 GLY A CA 1
ATOM 688 C C . GLY A 1 99 ? -18.693 2.468 13.451 1.00 98.75 99 GLY A C 1
ATOM 689 O O . GLY A 1 99 ? -17.924 2.715 12.519 1.00 98.75 99 GLY A O 1
ATOM 690 N N . THR A 1 100 ? -18.594 3.059 14.644 1.00 98.75 100 THR A N 1
ATOM 691 C CA . THR A 1 100 ? -17.616 4.120 14.930 1.00 98.75 100 THR A CA 1
ATOM 692 C C . THR A 1 100 ? -16.769 3.833 16.165 1.00 98.75 100 THR A C 1
ATOM 694 O O . THR A 1 100 ? -17.281 3.403 17.203 1.00 98.75 100 THR A O 1
ATOM 697 N N . ILE A 1 101 ? -15.469 4.115 16.059 1.00 98.00 101 ILE A N 1
ATOM 698 C CA . ILE A 1 101 ? -14.540 4.228 17.187 1.00 98.00 101 ILE A CA 1
ATOM 699 C C . ILE A 1 101 ? -14.011 5.662 17.236 1.00 98.00 101 ILE A C 1
ATOM 701 O O . ILE A 1 101 ? -13.583 6.210 16.220 1.00 98.00 101 ILE A O 1
ATOM 705 N N . SER A 1 102 ? -14.022 6.286 18.411 1.00 96.94 102 SER A N 1
ATOM 706 C CA . SER A 1 102 ? -13.525 7.654 18.582 1.00 96.94 102 SER A CA 1
ATOM 707 C C . SER A 1 102 ? -12.743 7.854 19.877 1.00 96.94 102 SER A C 1
ATOM 709 O O . SER A 1 102 ? -12.821 7.055 20.817 1.00 96.94 102 SER A O 1
ATOM 711 N N . GLY A 1 103 ? -11.981 8.944 19.929 1.00 93.94 103 GLY A N 1
ATOM 712 C CA . GLY A 1 103 ? -11.214 9.339 21.107 1.00 93.94 103 GLY A CA 1
ATOM 713 C C . GLY A 1 103 ? -9.784 8.801 21.095 1.00 93.94 103 GLY A C 1
ATOM 714 O O . GLY A 1 103 ? -9.158 8.748 20.040 1.00 93.94 103 GLY A O 1
ATOM 715 N N . SER A 1 104 ? -9.241 8.464 22.264 1.00 91.81 104 SER A N 1
ATOM 716 C CA . SER A 1 104 ? -7.829 8.103 22.431 1.00 91.81 104 SER A CA 1
ATOM 717 C C . SER A 1 104 ? -7.656 6.646 22.846 1.00 91.81 104 SER A C 1
ATOM 719 O O . SER A 1 104 ? -8.129 6.234 23.909 1.00 91.81 104 SER A O 1
ATOM 721 N N . TRP A 1 105 ? -6.953 5.88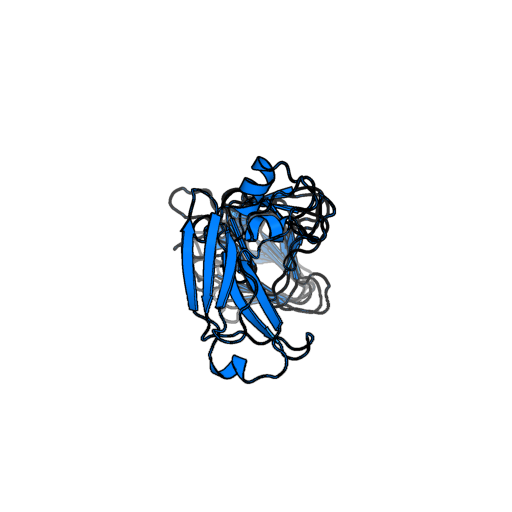3 22.010 1.00 91.38 105 TRP A N 1
ATOM 722 C CA . TRP A 1 105 ? -6.772 4.442 22.148 1.00 91.38 105 TRP A CA 1
ATOM 723 C C . TRP A 1 105 ? -5.302 4.037 22.077 1.00 91.38 105 TRP A C 1
ATOM 725 O O . TRP A 1 105 ? -4.529 4.626 21.325 1.00 91.38 105 TRP A O 1
ATOM 735 N N . GLN A 1 106 ? -4.943 2.977 22.801 1.00 89.94 106 GLN A N 1
ATOM 736 C CA . GLN A 1 106 ? -3.741 2.186 22.545 1.00 89.94 106 GLN A CA 1
ATOM 737 C C . GLN A 1 106 ? -4.164 0.780 22.128 1.00 89.94 106 GLN A C 1
ATOM 739 O O . GLN A 1 106 ? -4.880 0.093 22.863 1.00 89.94 106 GLN A O 1
ATOM 744 N N . TRP A 1 107 ? -3.757 0.352 20.942 1.00 90.62 107 TRP A N 1
ATOM 745 C CA . TRP A 1 107 ? -4.043 -0.989 20.446 1.00 90.62 107 TRP A CA 1
ATOM 746 C C . TRP A 1 107 ? -2.814 -1.854 20.616 1.00 90.62 107 TRP A C 1
ATOM 748 O O . TRP A 1 107 ? -1.701 -1.440 20.299 1.00 90.62 107 TRP A O 1
ATOM 758 N N . ASN A 1 108 ? -3.034 -3.038 21.170 1.00 85.88 108 ASN A N 1
ATOM 759 C CA . ASN A 1 108 ? -1.986 -4.019 21.324 1.00 85.88 108 ASN A CA 1
ATOM 760 C C . ASN A 1 108 ? -1.780 -4.784 20.018 1.00 85.88 108 ASN A C 1
ATOM 762 O O . ASN A 1 108 ? -2.738 -5.191 19.365 1.00 85.88 108 ASN A O 1
ATOM 766 N N . GLY A 1 109 ? -0.530 -5.017 19.673 1.00 74.69 109 GLY A N 1
ATOM 767 C CA . GLY A 1 109 ? -0.087 -5.694 18.469 1.00 74.69 109 GLY A CA 1
ATOM 768 C C . GLY A 1 109 ? 0.820 -6.855 18.824 1.00 74.69 109 GLY A C 1
ATOM 769 O O . GLY A 1 109 ? 1.862 -6.977 18.216 1.00 74.69 109 GLY A O 1
ATOM 770 N N . ASP A 1 110 ? 0.450 -7.700 19.785 1.00 68.38 110 ASP A N 1
ATOM 771 C CA . ASP A 1 110 ? 1.147 -8.939 20.183 1.00 68.38 110 ASP A CA 1
ATOM 772 C C . ASP A 1 110 ? 0.481 -10.199 19.596 1.00 68.38 110 ASP A C 1
ATOM 774 O O . ASP A 1 110 ? 0.568 -11.300 20.139 1.00 68.38 110 ASP A O 1
ATOM 778 N N . SER A 1 111 ? -0.212 -10.039 18.463 1.00 80.12 111 SER A N 1
ATOM 779 C CA . SER A 1 111 ? -1.125 -11.033 17.870 1.00 80.12 111 SER A CA 1
ATOM 780 C C . SER A 1 111 ? -2.367 -11.357 18.718 1.00 80.12 111 SER A C 1
ATOM 782 O O . SER A 1 111 ? -3.128 -12.257 18.355 1.00 80.12 111 SER A O 1
ATOM 784 N N . LEU A 1 112 ? -2.623 -10.625 19.809 1.00 82.19 112 LEU A N 1
ATOM 785 C CA . LEU A 1 112 ? -3.847 -10.745 20.610 1.00 82.19 112 LEU A CA 1
ATOM 786 C C . LEU A 1 112 ? -4.920 -9.723 20.228 1.00 82.19 112 LEU A C 1
ATOM 788 O O . LEU A 1 112 ? -5.975 -9.689 20.855 1.00 82.19 112 LEU A O 1
ATOM 792 N N . LEU A 1 113 ? -4.708 -8.926 19.184 1.00 90.06 113 LEU A N 1
ATOM 793 C CA . LEU A 1 113 ? -5.740 -8.074 18.609 1.00 90.06 113 LEU A CA 1
ATOM 794 C C . LEU A 1 113 ? -5.937 -8.417 17.140 1.00 90.06 113 LEU A C 1
ATOM 796 O O . LEU A 1 113 ? -5.001 -8.389 16.344 1.00 90.06 113 LEU A O 1
ATOM 800 N N . SER A 1 114 ? -7.181 -8.697 16.776 1.00 93.75 114 SER A N 1
ATOM 801 C CA . SER A 1 114 ? -7.600 -8.729 15.378 1.00 93.75 114 SER A CA 1
ATOM 802 C C . SER A 1 114 ? -8.638 -7.647 15.134 1.00 93.75 114 SER A C 1
ATOM 804 O O . SER A 1 114 ? -9.463 -7.364 16.005 1.00 93.75 114 SER A O 1
ATOM 806 N N . PHE A 1 115 ? -8.602 -7.055 13.945 1.00 96.75 115 PHE A N 1
ATOM 807 C CA . PHE A 1 115 ? -9.537 -6.021 13.537 1.00 96.75 115 PHE A CA 1
ATOM 808 C C . PHE A 1 115 ? -10.154 -6.361 12.181 1.00 96.75 115 PHE A C 1
ATOM 810 O O . PHE A 1 115 ? -9.434 -6.708 11.244 1.00 96.75 115 PHE A O 1
ATOM 817 N N . THR A 1 116 ? -11.473 -6.207 12.068 1.00 98.50 116 THR A N 1
ATOM 818 C CA . THR A 1 116 ? -12.198 -6.274 10.796 1.00 98.50 116 THR A CA 1
ATOM 819 C C . THR A 1 116 ? -13.137 -5.083 10.609 1.00 98.50 116 THR A C 1
ATOM 821 O O . THR A 1 116 ? -13.710 -4.557 11.565 1.00 98.50 116 THR A O 1
ATOM 824 N N . SER A 1 117 ? -13.324 -4.676 9.355 1.00 98.75 117 SER A N 1
ATOM 825 C CA . SER A 1 117 ? -14.339 -3.709 8.926 1.00 98.75 117 SER A CA 1
ATOM 826 C C . SER A 1 117 ? -15.156 -4.305 7.782 1.00 98.75 117 SER A C 1
ATOM 828 O O . SER A 1 117 ? -14.584 -4.835 6.830 1.00 98.75 117 SER A O 1
ATOM 830 N N . SER A 1 118 ? -16.485 -4.245 7.865 1.00 98.62 118 SER A N 1
ATOM 831 C CA . SER A 1 118 ? -17.384 -4.755 6.817 1.00 98.62 118 SER A CA 1
ATOM 832 C C . SER A 1 118 ? -18.752 -4.059 6.807 1.00 98.62 118 SER A C 1
ATOM 834 O O . SER A 1 118 ? -19.064 -3.243 7.675 1.00 98.62 118 SER A O 1
ATOM 836 N N . GLY A 1 119 ? -19.598 -4.415 5.841 1.00 97.94 119 GLY A N 1
ATOM 837 C CA . GLY A 1 119 ? -20.940 -3.857 5.669 1.00 97.94 119 GLY A CA 1
ATOM 838 C C . GLY A 1 119 ? -20.999 -2.799 4.572 1.00 97.94 119 GLY A C 1
ATOM 839 O O . GLY A 1 119 ? -19.988 -2.447 3.981 1.00 97.94 119 GLY A O 1
ATOM 840 N N . ASP A 1 120 ? -22.203 -2.300 4.303 1.00 98.25 120 ASP A N 1
ATOM 841 C CA . ASP A 1 120 ? -22.472 -1.456 3.131 1.00 98.25 120 ASP A CA 1
ATOM 842 C C . ASP A 1 120 ? -22.309 0.045 3.404 1.00 98.25 120 ASP A C 1
ATOM 844 O O . ASP A 1 120 ? -22.339 0.856 2.482 1.00 98.25 120 ASP A O 1
ATOM 848 N N . SER A 1 121 ? -22.146 0.420 4.675 1.00 98.44 121 SER A N 1
ATOM 849 C CA . SER A 1 121 ? -21.885 1.793 5.117 1.00 98.44 121 SER A CA 1
ATOM 850 C C . SER A 1 121 ? -20.436 1.944 5.571 1.00 98.44 121 SER A C 1
ATOM 852 O O . SER A 1 121 ? -19.908 1.052 6.234 1.00 98.44 121 SER A O 1
ATOM 854 N N . THR A 1 122 ? -19.829 3.103 5.293 1.00 98.75 122 THR A N 1
ATOM 855 C CA . THR A 1 122 ? -18.481 3.450 5.765 1.00 98.75 122 THR A CA 1
ATOM 856 C C . THR A 1 122 ? -18.390 3.349 7.285 1.00 98.75 122 THR A C 1
ATOM 858 O O . THR A 1 122 ? -19.095 4.066 7.994 1.00 98.75 122 THR A O 1
ATOM 861 N N . ASN A 1 123 ? -17.491 2.505 7.785 1.00 98.88 123 ASN A N 1
ATOM 862 C CA . ASN A 1 123 ? -17.102 2.497 9.193 1.00 98.88 123 ASN A CA 1
ATOM 863 C C . ASN A 1 123 ? -16.046 3.582 9.453 1.00 98.88 123 ASN A C 1
ATOM 865 O O . ASN A 1 123 ? -15.263 3.915 8.556 1.00 98.88 123 ASN A O 1
ATOM 869 N N . GLU A 1 124 ? -15.995 4.124 10.670 1.00 98.75 124 GLU A N 1
ATOM 870 C CA . GLU A 1 124 ? -15.125 5.265 10.982 1.00 98.75 124 GLU A CA 1
ATOM 871 C C . GLU A 1 124 ? -14.293 5.063 12.253 1.00 98.75 124 GLU A C 1
ATOM 873 O O . GLU A 1 124 ? -14.792 4.627 13.291 1.00 98.75 124 GLU A O 1
ATOM 878 N N . ILE A 1 125 ? -13.012 5.423 12.177 1.00 98.62 125 ILE A N 1
ATOM 879 C CA . ILE A 1 125 ? -12.110 5.546 13.325 1.00 98.62 125 ILE A CA 1
ATOM 880 C C . ILE A 1 125 ? -11.611 6.988 13.367 1.00 98.62 125 ILE A C 1
ATOM 882 O O . ILE A 1 125 ? -11.092 7.487 12.372 1.00 98.62 125 ILE A O 1
ATOM 886 N N . SER A 1 126 ? -11.750 7.658 14.507 1.00 97.75 126 SER A N 1
ATOM 887 C CA . SER A 1 126 ? -11.367 9.065 14.688 1.00 97.75 126 SER A CA 1
ATOM 888 C C . SER A 1 126 ? -10.614 9.300 16.000 1.00 97.75 126 SER A C 1
ATOM 890 O O . SER A 1 126 ? -10.701 8.501 16.931 1.00 97.75 126 SER A O 1
ATOM 892 N N . GLY A 1 127 ? -9.875 10.410 16.088 1.00 96.44 127 GLY A N 1
ATOM 893 C CA . GLY A 1 127 ? -9.096 10.773 17.278 1.00 96.44 127 GLY A CA 1
ATOM 894 C C . GLY A 1 127 ? -7.634 10.337 17.187 1.00 96.44 127 GLY A C 1
ATOM 895 O O . GLY A 1 127 ? -6.935 10.735 16.259 1.00 96.44 127 GLY A O 1
ATOM 896 N N . SER A 1 128 ? -7.146 9.559 18.151 1.00 95.00 128 SER A N 1
ATOM 897 C CA . SER A 1 128 ? -5.757 9.083 18.186 1.00 95.00 128 SER A CA 1
ATOM 898 C C . SER A 1 128 ? -5.698 7.590 18.465 1.00 95.00 128 SER A C 1
ATOM 900 O O . SER A 1 128 ? -6.358 7.105 19.391 1.00 95.00 128 SER A O 1
ATOM 902 N N . LEU A 1 129 ? -4.841 6.893 17.733 1.00 94.56 129 LEU A N 1
ATOM 903 C CA . LEU A 1 129 ? -4.585 5.480 17.917 1.00 94.56 129 LEU A CA 1
ATOM 904 C C . LEU A 1 129 ? -3.076 5.231 18.014 1.00 94.56 129 LEU A C 1
ATOM 906 O O . LEU A 1 129 ? -2.354 5.298 17.022 1.00 94.56 129 LEU A O 1
ATOM 910 N N . THR A 1 130 ? -2.614 4.918 19.221 1.00 93.31 130 THR A N 1
ATOM 911 C CA . THR A 1 130 ? -1.249 4.456 19.466 1.00 93.31 130 THR A CA 1
ATOM 912 C C . THR A 1 130 ? -1.159 2.957 19.189 1.00 93.31 130 THR A C 1
ATOM 914 O O . THR A 1 130 ? -1.814 2.152 19.853 1.00 93.31 130 THR A O 1
ATOM 917 N N . LEU A 1 131 ? -0.341 2.584 18.215 1.00 93.00 131 LEU A N 1
ATOM 918 C CA . LEU A 1 131 ? -0.022 1.218 17.837 1.00 93.00 131 LEU A CA 1
ATOM 919 C C . LEU A 1 131 ? 1.100 0.709 18.743 1.00 93.00 131 LEU A C 1
ATOM 921 O O . LEU A 1 131 ? 2.183 1.292 18.806 1.00 93.00 131 LEU A O 1
ATOM 925 N N . ARG A 1 132 ? 0.848 -0.379 19.467 1.00 89.62 132 ARG A N 1
ATOM 926 C CA . ARG A 1 132 ? 1.859 -1.025 20.307 1.00 89.62 132 ARG A CA 1
ATOM 927 C C . ARG A 1 132 ? 2.256 -2.347 19.699 1.00 89.62 132 ARG A C 1
ATOM 929 O O . ARG A 1 132 ? 1.531 -3.320 19.815 1.00 89.62 132 ARG A O 1
ATOM 936 N N . SER A 1 133 ? 3.414 -2.410 19.077 1.00 87.94 133 SER A N 1
ATOM 937 C CA . SER A 1 133 ? 4.023 -3.639 18.557 1.00 87.94 133 SER A CA 1
ATOM 938 C C . SER A 1 133 ? 4.617 -4.511 19.675 1.00 87.94 133 SER A C 1
ATOM 940 O O . SER A 1 133 ? 5.748 -4.993 19.577 1.00 87.94 133 SER A O 1
ATOM 942 N N . ASP A 1 134 ? 3.889 -4.690 20.782 1.00 85.88 134 ASP A N 1
ATOM 943 C CA . ASP A 1 134 ? 4.333 -5.540 21.887 1.00 85.88 134 ASP A CA 1
ATOM 944 C C . ASP A 1 134 ? 4.584 -6.962 21.337 1.00 85.88 134 ASP A C 1
ATOM 946 O O . ASP A 1 134 ? 3.870 -7.444 20.464 1.00 85.88 134 ASP A O 1
ATOM 950 N N . ALA A 1 135 ? 5.677 -7.611 21.750 1.00 84.12 135 ALA A N 1
ATOM 951 C CA . ALA A 1 135 ? 6.161 -8.865 21.144 1.00 84.12 135 ALA A CA 1
ATOM 952 C C . ALA A 1 135 ? 6.449 -8.819 19.618 1.00 84.12 135 ALA A C 1
ATOM 954 O O . ALA A 1 135 ? 6.642 -9.864 18.995 1.00 84.12 135 ALA A O 1
ATOM 955 N N . GLY A 1 136 ? 6.546 -7.625 19.026 1.00 82.06 136 GLY A N 1
ATOM 956 C CA . GLY A 1 136 ? 6.961 -7.398 17.642 1.00 82.06 136 GLY A CA 1
ATOM 957 C C . GLY A 1 136 ? 5.889 -7.660 16.585 1.00 82.06 136 GLY A C 1
ATOM 958 O O . GLY A 1 136 ? 6.249 -7.833 15.420 1.00 82.06 136 GLY A O 1
ATOM 959 N N . ALA A 1 137 ? 4.604 -7.733 16.945 1.00 85.12 137 ALA A N 1
ATOM 960 C CA . ALA A 1 137 ? 3.555 -7.910 15.943 1.00 85.12 137 ALA A CA 1
ATOM 961 C C . ALA A 1 137 ? 3.048 -6.574 15.370 1.00 85.12 137 ALA A C 1
ATOM 963 O O . ALA A 1 137 ? 3.349 -5.474 15.835 1.00 85.12 137 ALA A O 1
ATOM 964 N N . ASN A 1 138 ? 2.330 -6.709 14.258 1.00 90.81 138 ASN A N 1
ATOM 965 C CA . ASN A 1 138 ? 1.914 -5.620 13.385 1.00 90.81 138 ASN A CA 1
ATOM 966 C C . ASN A 1 138 ? 0.404 -5.418 13.456 1.00 90.81 138 ASN A C 1
ATOM 968 O O . ASN A 1 138 ? -0.344 -6.343 13.781 1.00 90.81 138 ASN A O 1
ATOM 972 N N . HIS A 1 139 ? -0.059 -4.237 13.061 1.00 93.50 139 HIS A N 1
ATOM 973 C CA . HIS A 1 139 ? -1.479 -3.910 13.077 1.00 93.50 139 HIS A CA 1
ATOM 974 C C . HIS A 1 139 ? -2.095 -4.148 11.705 1.00 93.50 139 HIS A C 1
ATOM 976 O O . HIS A 1 139 ? -1.764 -3.476 10.727 1.00 93.50 139 HIS A O 1
ATOM 982 N N . THR A 1 140 ? -3.007 -5.118 11.645 1.00 95.19 140 THR A N 1
ATOM 983 C CA . THR A 1 140 ? -3.739 -5.456 10.424 1.00 95.19 140 THR A CA 1
ATOM 984 C C . THR A 1 140 ? -5.151 -4.899 10.469 1.00 95.19 140 THR A C 1
ATOM 986 O O . THR A 1 140 ? -5.925 -5.223 11.365 1.00 95.19 140 THR A O 1
ATOM 989 N N . PHE A 1 141 ? -5.489 -4.111 9.456 1.00 97.75 141 PHE A N 1
ATOM 990 C CA . PHE A 1 141 ? -6.841 -3.686 9.143 1.00 97.75 141 PHE A CA 1
ATOM 991 C C . PHE A 1 141 ? -7.372 -4.564 8.010 1.00 97.75 141 PHE A C 1
ATOM 993 O O . PHE A 1 141 ? -7.050 -4.336 6.841 1.00 97.75 141 PHE A O 1
ATOM 1000 N N . ASP A 1 142 ? -8.163 -5.582 8.352 1.00 98.56 142 ASP A N 1
ATOM 1001 C CA . ASP A 1 142 ? -8.852 -6.413 7.364 1.00 98.56 142 ASP A CA 1
ATOM 1002 C C . ASP A 1 142 ? -10.191 -5.772 6.983 1.00 98.56 142 ASP A C 1
ATOM 1004 O O . ASP A 1 142 ? -11.130 -5.708 7.778 1.00 98.56 142 ASP A O 1
ATOM 1008 N N . VAL A 1 143 ? -10.254 -5.211 5.778 1.00 98.88 143 VAL A N 1
ATOM 1009 C CA . VAL A 1 143 ? -11.386 -4.406 5.315 1.00 98.88 143 VAL A CA 1
ATOM 1010 C C . VAL A 1 143 ? -12.059 -5.119 4.152 1.00 98.88 143 VAL A C 1
ATOM 1012 O O . VAL A 1 143 ? -11.494 -5.215 3.060 1.00 98.88 143 VAL A O 1
ATOM 1015 N N . ALA A 1 144 ? -13.268 -5.621 4.388 1.00 98.75 144 ALA A N 1
ATOM 1016 C CA . ALA A 1 144 ? -14.106 -6.208 3.355 1.00 98.75 144 ALA A CA 1
ATOM 1017 C C . ALA A 1 144 ? -14.652 -5.125 2.416 1.00 98.75 144 ALA A C 1
ATOM 1019 O O . 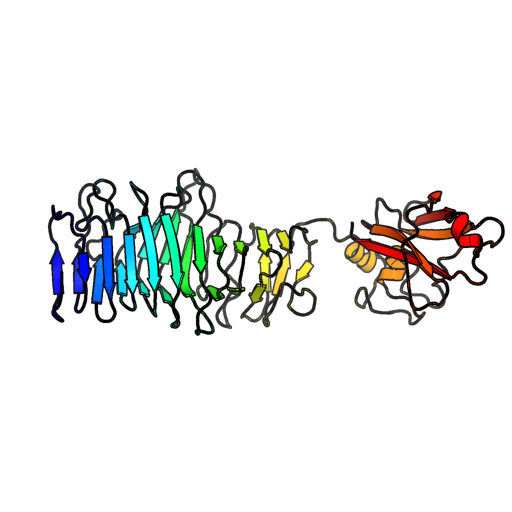ALA A 1 144 ? -14.847 -3.984 2.826 1.00 98.75 144 ALA A O 1
ATOM 1020 N N . ASP A 1 145 ? -14.892 -5.511 1.166 1.00 98.56 145 ASP A N 1
ATOM 1021 C CA . ASP A 1 145 ? -15.527 -4.656 0.164 1.00 98.56 145 ASP A CA 1
ATOM 1022 C C . ASP A 1 145 ? -17.046 -4.677 0.375 1.00 98.56 145 ASP A C 1
ATOM 1024 O O . ASP A 1 145 ? -17.653 -5.755 0.404 1.00 98.56 145 ASP A O 1
ATOM 1028 N N . GLY A 1 146 ? -17.640 -3.506 0.579 1.00 98.19 146 GLY A N 1
ATOM 1029 C CA . GLY A 1 146 ? -19.078 -3.294 0.690 1.00 98.19 146 GLY A CA 1
ATOM 1030 C C . GLY A 1 146 ? -19.583 -2.311 -0.364 1.00 98.19 146 GLY A C 1
ATOM 1031 O O . GLY A 1 146 ? -18.887 -1.950 -1.309 1.00 98.19 146 GLY A O 1
ATOM 1032 N N . ALA A 1 147 ? -20.832 -1.863 -0.228 1.00 98.44 147 ALA A N 1
ATOM 1033 C CA . ALA A 1 147 ? -21.405 -0.903 -1.176 1.00 98.44 147 ALA A CA 1
ATOM 1034 C C . ALA A 1 147 ? -20.800 0.518 -1.091 1.00 98.44 147 ALA A C 1
ATOM 1036 O O . ALA A 1 147 ? -20.977 1.318 -2.016 1.00 98.44 147 ALA A O 1
ATOM 1037 N N . ALA A 1 148 ? -20.134 0.871 0.013 1.00 98.19 148 ALA A N 1
ATOM 1038 C CA . ALA A 1 148 ? -19.557 2.196 0.206 1.00 98.19 148 ALA A CA 1
ATOM 1039 C C . ALA A 1 148 ? -18.292 2.390 -0.647 1.00 98.19 148 ALA A C 1
ATOM 1041 O O . ALA A 1 148 ? -17.455 1.508 -0.766 1.00 98.19 148 ALA A O 1
ATOM 1042 N N . ALA A 1 149 ? -18.078 3.596 -1.186 1.00 97.94 149 ALA A N 1
ATOM 1043 C CA . ALA A 1 149 ? -16.847 3.894 -1.935 1.00 97.94 149 ALA A CA 1
ATOM 1044 C C . ALA A 1 149 ? -15.571 3.827 -1.064 1.00 97.94 149 ALA A C 1
ATOM 1046 O O . ALA A 1 149 ? -14.466 3.628 -1.576 1.00 97.94 149 ALA A O 1
ATOM 1047 N N . ILE A 1 150 ? -15.739 4.049 0.242 1.00 98.50 150 ILE A N 1
ATOM 1048 C CA . ILE A 1 150 ? -14.739 3.886 1.296 1.00 98.50 150 ILE A CA 1
ATOM 1049 C C . ILE A 1 150 ? -15.397 3.025 2.374 1.00 98.50 150 ILE A C 1
ATOM 1051 O O . ILE A 1 150 ? -16.350 3.475 3.010 1.00 98.50 150 ILE A O 1
ATOM 1055 N N . ASP A 1 151 ? -14.896 1.815 2.591 1.00 98.88 151 ASP A N 1
ATOM 1056 C CA . ASP A 1 151 ? -15.451 0.864 3.563 1.00 98.88 151 ASP A CA 1
ATOM 1057 C C . ASP A 1 151 ? -14.976 1.168 4.988 1.00 98.88 151 ASP A C 1
ATOM 1059 O O . ASP A 1 151 ? -15.707 0.986 5.962 1.00 98.88 151 ASP A O 1
ATOM 1063 N N . LEU A 1 152 ? -13.748 1.679 5.116 1.00 98.88 152 LEU A N 1
ATOM 1064 C CA . LEU A 1 152 ? -13.188 2.159 6.376 1.00 98.88 152 LEU A CA 1
ATOM 1065 C C . LEU A 1 152 ? -12.509 3.513 6.182 1.00 98.88 152 LEU A C 1
ATOM 1067 O O . LEU A 1 152 ? -11.521 3.614 5.454 1.00 98.88 152 LEU A O 1
ATOM 1071 N N . ARG A 1 153 ? -12.984 4.542 6.886 1.00 98.56 153 ARG A N 1
ATOM 1072 C CA . ARG A 1 153 ? -12.278 5.821 7.020 1.00 98.56 153 ARG A CA 1
ATOM 1073 C C . ARG A 1 153 ? -11.577 5.883 8.374 1.00 98.56 153 ARG A C 1
ATOM 1075 O O . ARG A 1 153 ? -12.218 5.802 9.416 1.00 98.56 153 ARG A O 1
ATOM 1082 N N . VAL A 1 154 ? -10.266 6.072 8.356 1.00 98.25 154 VAL A N 1
ATOM 1083 C CA . VAL A 1 154 ? -9.446 6.336 9.539 1.00 98.25 154 VAL A CA 1
ATOM 1084 C C . VAL A 1 154 ? -9.025 7.798 9.503 1.00 98.25 154 VAL A C 1
ATOM 1086 O O . VAL A 1 154 ? -8.042 8.181 8.868 1.00 98.25 154 VAL A O 1
ATOM 1089 N N . ASN A 1 155 ? -9.799 8.613 10.207 1.00 96.38 155 ASN A N 1
ATOM 1090 C CA . ASN A 1 155 ? -9.504 10.006 10.505 1.00 96.38 155 ASN A CA 1
ATOM 1091 C C . ASN A 1 155 ? -8.927 10.149 11.924 1.00 96.38 155 ASN A C 1
ATOM 1093 O O . ASN A 1 155 ? -9.289 11.048 12.686 1.00 96.38 155 ASN A O 1
ATOM 1097 N N . ALA A 1 156 ? -8.079 9.196 12.306 1.00 95.88 156 ALA A N 1
ATOM 1098 C CA . ALA A 1 156 ? -7.344 9.197 13.558 1.00 95.88 156 ALA A CA 1
ATOM 1099 C C . ALA A 1 156 ? -5.851 9.291 13.264 1.00 95.88 156 ALA A C 1
ATOM 1101 O O . ALA A 1 156 ? -5.378 8.656 12.324 1.00 95.88 156 ALA A O 1
ATOM 1102 N N . THR A 1 157 ? -5.107 10.030 14.085 1.00 95.38 157 THR A N 1
ATOM 1103 C CA . THR A 1 157 ? -3.644 9.984 14.031 1.00 95.38 157 THR A CA 1
ATOM 1104 C C . THR A 1 157 ? -3.178 8.621 14.513 1.00 95.38 157 THR A C 1
ATOM 1106 O O . THR A 1 157 ? -3.375 8.273 15.680 1.00 95.38 157 THR A O 1
ATOM 1109 N N . LEU A 1 158 ? -2.567 7.864 13.607 1.00 95.50 158 LEU A N 1
ATOM 1110 C CA . LEU A 1 158 ? -1.865 6.629 13.925 1.00 95.50 158 LEU A CA 1
ATOM 1111 C C . LEU A 1 158 ? -0.426 6.969 14.321 1.00 95.50 158 LEU A C 1
ATOM 1113 O O . LEU A 1 158 ? 0.284 7.604 13.541 1.00 95.50 158 LEU A O 1
ATOM 1117 N N . SER A 1 159 ? 0.003 6.552 15.508 1.00 94.56 159 SER A N 1
ATOM 1118 C CA . SER A 1 159 ? 1.378 6.720 15.996 1.00 94.56 159 SER A CA 1
ATOM 1119 C C . SER A 1 159 ? 1.883 5.417 16.592 1.00 94.56 159 SER A C 1
ATOM 1121 O O . SER A 1 159 ? 1.080 4.630 17.084 1.00 94.56 159 SER A O 1
ATOM 1123 N N . ASP A 1 160 ? 3.190 5.200 16.630 1.00 91.56 160 ASP A N 1
ATOM 1124 C CA . ASP A 1 160 ? 3.740 4.146 17.481 1.00 91.56 160 ASP A CA 1
ATOM 1125 C C . ASP A 1 160 ? 3.756 4.583 18.948 1.00 91.56 160 ASP A C 1
ATOM 1127 O O . ASP A 1 160 ? 3.601 5.765 19.285 1.00 91.56 160 ASP A O 1
ATOM 1131 N N . ILE A 1 161 ? 3.922 3.612 19.840 1.00 88.50 161 ILE A N 1
ATOM 1132 C CA . ILE A 1 161 ? 4.334 3.906 21.205 1.00 88.50 161 ILE A CA 1
ATOM 1133 C C . ILE A 1 161 ? 5.805 4.341 21.219 1.00 88.50 161 ILE A C 1
ATOM 1135 O O . ILE A 1 161 ? 6.680 3.627 20.737 1.00 88.50 161 ILE A O 1
ATOM 1139 N N . ASP A 1 162 ? 6.076 5.508 21.802 1.00 82.44 162 ASP A N 1
ATOM 1140 C CA . ASP A 1 162 ? 7.422 6.085 21.886 1.00 82.44 162 ASP A CA 1
ATOM 1141 C C . ASP A 1 162 ? 8.239 5.428 23.013 1.00 82.44 162 ASP A C 1
ATOM 1143 O O . ASP A 1 162 ? 8.408 5.973 24.108 1.00 82.44 162 ASP A O 1
ATOM 1147 N N . VAL A 1 163 ? 8.680 4.188 22.778 1.00 82.56 163 VAL A N 1
ATOM 1148 C CA . VAL A 1 163 ? 9.591 3.455 23.667 1.00 82.56 163 VAL A CA 1
ATOM 1149 C C . VAL A 1 163 ? 10.699 2.770 22.869 1.00 82.56 163 VAL A C 1
ATOM 1151 O O . VAL A 1 163 ? 10.461 2.043 21.912 1.00 82.56 163 VAL A O 1
ATOM 1154 N N . SER A 1 164 ? 11.945 2.957 23.301 1.00 80.81 164 SER A N 1
ATOM 1155 C CA . SER A 1 164 ? 13.138 2.577 22.528 1.00 80.81 164 SER A CA 1
ATOM 1156 C C . SER A 1 164 ? 13.388 1.070 22.387 1.00 80.81 164 SER A C 1
ATOM 1158 O O . SER A 1 164 ? 14.211 0.661 21.571 1.00 80.81 164 SER A O 1
ATOM 1160 N N . TRP A 1 165 ? 12.726 0.235 23.190 1.00 81.31 165 TRP A N 1
ATOM 1161 C CA . TRP A 1 165 ? 12.874 -1.225 23.155 1.00 81.31 165 TRP A CA 1
ATOM 11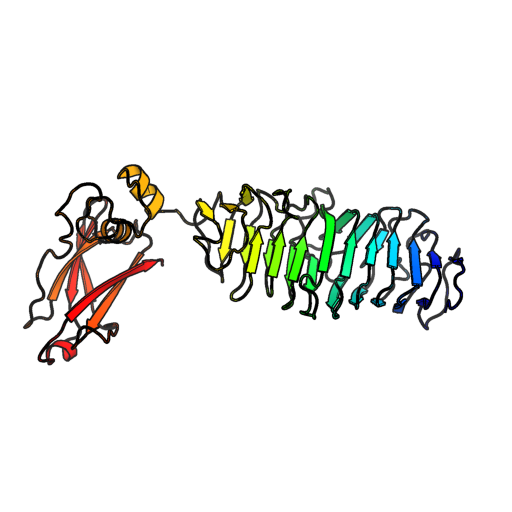62 C C . TRP A 1 165 ? 11.862 -1.923 22.243 1.00 81.31 165 TRP A C 1
ATOM 1164 O O . TRP A 1 165 ? 11.907 -3.148 22.124 1.00 81.31 165 TRP A O 1
ATOM 1174 N N . LEU A 1 166 ? 10.937 -1.177 21.639 1.00 85.56 166 LEU A N 1
ATOM 1175 C CA . LEU A 1 166 ? 9.898 -1.722 20.779 1.00 85.56 166 LEU A CA 1
ATOM 1176 C C . LEU A 1 166 ? 10.132 -1.249 19.345 1.00 85.56 166 LEU A C 1
ATOM 1178 O O . LEU A 1 166 ? 10.307 -0.062 19.092 1.00 85.56 166 LEU A O 1
ATOM 1182 N N . ALA A 1 167 ? 10.187 -2.191 18.405 1.00 86.50 167 ALA A N 1
ATOM 1183 C CA . ALA A 1 167 ? 10.317 -1.853 16.992 1.00 86.50 167 ALA A CA 1
ATOM 1184 C C . ALA A 1 167 ? 9.004 -1.232 16.487 1.00 86.50 167 ALA A C 1
ATOM 1186 O O . ALA A 1 167 ? 7.953 -1.710 16.902 1.00 86.50 167 ALA A O 1
ATOM 1187 N N . PRO A 1 168 ? 9.017 -0.248 15.576 1.00 87.75 168 PRO A N 1
ATOM 1188 C CA . PRO A 1 168 ? 7.793 0.339 15.031 1.00 87.75 168 PRO A CA 1
ATOM 1189 C C . PRO A 1 168 ? 6.821 -0.695 14.453 1.00 87.75 168 PRO A C 1
ATOM 1191 O O . PRO A 1 168 ? 7.238 -1.631 13.759 1.00 87.75 168 PRO A O 1
ATOM 1194 N N . SER A 1 169 ? 5.521 -0.517 14.691 1.00 89.00 169 SER A N 1
ATOM 1195 C CA . SER A 1 169 ? 4.494 -1.391 14.128 1.00 89.00 169 SER A CA 1
ATOM 1196 C C . SER A 1 169 ? 4.368 -1.161 12.631 1.00 89.00 169 SER A C 1
ATOM 1198 O O . SER A 1 169 ? 4.155 -0.040 12.176 1.00 89.00 169 SER A O 1
ATOM 1200 N N . HIS A 1 170 ? 4.367 -2.233 11.841 1.00 92.94 170 HIS A N 1
ATOM 1201 C CA . HIS A 1 170 ? 3.905 -2.123 10.460 1.00 92.94 170 HIS A CA 1
ATOM 1202 C C . HIS A 1 170 ? 2.387 -1.953 10.427 1.00 92.94 170 HIS A C 1
ATOM 1204 O O . HIS A 1 170 ? 1.655 -2.555 11.224 1.00 92.94 170 HIS A O 1
ATOM 1210 N N . LEU A 1 171 ? 1.922 -1.155 9.473 1.00 96.31 171 LEU A N 1
ATOM 1211 C CA . LEU A 1 171 ? 0.518 -1.025 9.133 1.00 96.31 171 LEU A CA 1
ATOM 1212 C C . LEU A 1 171 ? 0.209 -1.952 7.960 1.00 96.31 171 LEU A C 1
ATOM 1214 O O . LEU A 1 171 ? 0.800 -1.835 6.886 1.00 96.31 171 LEU A O 1
ATOM 1218 N N . ILE A 1 172 ? -0.739 -2.862 8.152 1.00 97.25 172 ILE A N 1
ATOM 1219 C CA . ILE A 1 172 ? -1.134 -3.837 7.141 1.00 97.25 172 ILE A CA 1
ATOM 1220 C C . ILE A 1 172 ? -2.585 -3.581 6.736 1.00 97.25 172 ILE A C 1
ATOM 1222 O O . ILE A 1 172 ? -3.502 -3.745 7.536 1.00 97.25 172 ILE A O 1
ATOM 1226 N N . LYS A 1 173 ? -2.811 -3.235 5.469 1.00 98.44 173 LYS A N 1
ATOM 1227 C CA . LYS A 1 173 ? -4.136 -3.217 4.846 1.00 98.44 173 LYS A CA 1
ATOM 1228 C C . LYS A 1 173 ? -4.402 -4.567 4.179 1.00 98.44 173 LYS A C 1
ATOM 1230 O O . LYS A 1 173 ? -3.759 -4.917 3.187 1.00 98.44 173 LYS A O 1
ATOM 1235 N N . ALA A 1 174 ? -5.379 -5.298 4.702 1.00 98.44 174 ALA A N 1
ATOM 1236 C CA . ALA A 1 174 ? -5.880 -6.559 4.161 1.00 98.44 174 ALA A CA 1
ATOM 1237 C C . ALA A 1 174 ? -7.352 -6.432 3.721 1.00 98.44 174 ALA A C 1
ATOM 1239 O O . ALA A 1 174 ? -7.978 -5.380 3.888 1.00 98.44 174 ALA A O 1
ATOM 1240 N N . GLY A 1 175 ? -7.880 -7.488 3.105 1.00 98.62 175 GLY A N 1
ATOM 1241 C CA . GLY A 1 175 ? -9.242 -7.520 2.574 1.00 98.62 175 GLY A CA 1
ATOM 1242 C C . GLY A 1 175 ? -9.418 -6.713 1.283 1.00 98.62 175 GLY A C 1
ATOM 1243 O O . GLY A 1 175 ? -8.624 -5.829 0.952 1.00 98.62 175 GLY A O 1
ATOM 1244 N N . ASN A 1 176 ? -10.456 -7.041 0.515 1.00 98.56 176 ASN A N 1
ATOM 1245 C CA . ASN A 1 176 ? -10.656 -6.492 -0.830 1.00 98.56 176 ASN A CA 1
ATOM 1246 C C . ASN A 1 176 ? -11.185 -5.050 -0.849 1.00 98.56 176 ASN A C 1
ATOM 1248 O O . ASN A 1 176 ? -11.114 -4.409 -1.894 1.00 98.56 176 ASN A O 1
ATOM 1252 N N . GLY A 1 177 ? -11.669 -4.539 0.284 1.00 98.81 177 GLY A N 1
ATOM 1253 C CA . GLY A 1 177 ? -12.285 -3.222 0.374 1.00 98.81 177 GLY A CA 1
ATOM 1254 C C . GLY A 1 177 ? -11.296 -2.062 0.329 1.00 98.81 177 GLY A C 1
ATOM 1255 O O . GLY A 1 177 ? -10.066 -2.221 0.257 1.00 98.81 177 GLY A O 1
ATOM 1256 N N . THR A 1 178 ? -11.858 -0.867 0.418 1.00 98.88 178 THR A N 1
ATOM 1257 C CA . THR A 1 178 ? -11.180 0.423 0.429 1.00 98.88 178 THR A CA 1
ATOM 1258 C C . THR A 1 178 ? -11.023 0.949 1.855 1.00 98.88 178 THR A C 1
ATOM 1260 O O . THR A 1 178 ? -12.001 1.222 2.549 1.00 98.88 178 THR A O 1
ATOM 1263 N N . MET A 1 179 ? -9.778 1.173 2.274 1.00 98.88 179 MET A N 1
ATOM 1264 C CA . MET A 1 179 ? -9.443 1.894 3.507 1.00 98.88 179 MET A CA 1
ATOM 1265 C C . MET A 1 179 ? -8.884 3.270 3.159 1.00 98.88 179 MET A C 1
ATOM 1267 O O . MET A 1 179 ? -8.053 3.362 2.262 1.00 98.88 179 MET A O 1
ATOM 1271 N N . ALA A 1 180 ? -9.290 4.319 3.869 1.00 98.19 180 ALA A N 1
ATOM 1272 C CA . ALA A 1 180 ? -8.740 5.665 3.720 1.00 98.19 180 ALA A CA 1
ATOM 1273 C C . ALA A 1 180 ? -8.073 6.141 5.015 1.00 98.19 180 ALA A C 1
ATOM 1275 O O . ALA A 1 180 ? -8.721 6.157 6.059 1.00 98.19 180 ALA A O 1
ATOM 1276 N N . LEU A 1 181 ? -6.805 6.550 4.939 1.00 97.81 181 LEU A N 1
ATOM 1277 C CA . LEU A 1 181 ? -6.087 7.265 5.996 1.00 97.81 181 LEU A CA 1
ATOM 1278 C C . LEU A 1 181 ? -6.153 8.763 5.702 1.00 97.81 181 LEU A C 1
ATOM 1280 O O . LEU A 1 181 ? -5.394 9.266 4.875 1.00 97.81 181 LEU A O 1
ATOM 1284 N N . THR A 1 182 ? -7.064 9.471 6.363 1.00 95.50 182 THR A N 1
ATOM 1285 C CA . THR A 1 182 ? -7.334 10.890 6.072 1.00 95.50 182 THR A CA 1
ATOM 1286 C C . THR A 1 182 ? -6.654 11.845 7.051 1.00 95.50 182 THR A C 1
ATOM 1288 O O . THR A 1 182 ? -6.500 13.020 6.745 1.00 95.50 182 THR A O 1
ATOM 1291 N N . ALA A 1 183 ? -6.216 11.357 8.214 1.00 94.00 183 ALA A N 1
ATOM 1292 C CA . ALA A 1 183 ? -5.450 12.145 9.177 1.00 94.00 183 ALA A CA 1
ATOM 1293 C C . ALA A 1 183 ? -3.935 12.039 8.930 1.00 94.00 183 ALA A C 1
ATOM 1295 O O . ALA A 1 183 ? -3.445 11.059 8.361 1.00 94.00 183 ALA A O 1
ATOM 1296 N N . ARG A 1 184 ? -3.179 13.032 9.420 1.00 92.31 184 ARG A N 1
ATOM 1297 C CA . ARG A 1 184 ? -1.713 12.958 9.494 1.00 92.31 184 ARG A CA 1
ATOM 1298 C C . ARG A 1 184 ? -1.311 11.848 10.466 1.00 92.31 184 ARG A C 1
ATOM 1300 O O . ARG A 1 184 ? -1.785 11.830 11.606 1.00 92.31 184 ARG A O 1
ATOM 1307 N N . ASN A 1 185 ? -0.408 10.981 10.023 1.00 94.12 185 ASN A N 1
ATOM 1308 C CA . ASN A 1 185 ? 0.100 9.857 10.807 1.00 94.12 185 ASN A CA 1
ATOM 1309 C C . ASN A 1 185 ? 1.587 10.034 11.129 1.00 94.12 185 ASN A C 1
ATOM 1311 O O . ASN A 1 185 ? 2.279 10.828 10.492 1.00 94.12 185 ASN A O 1
ATOM 1315 N N . SER A 1 186 ? 2.059 9.303 12.133 1.00 93.12 186 SER A N 1
ATOM 1316 C CA . SER A 1 186 ? 3.444 9.317 12.611 1.00 93.12 186 SER A CA 1
ATOM 1317 C C . SER A 1 186 ? 3.877 7.947 13.150 1.00 93.12 186 SER A C 1
ATOM 1319 O O . SER A 1 186 ? 4.610 7.881 14.132 1.00 93.12 186 SER A O 1
ATOM 1321 N N . TYR A 1 187 ? 3.337 6.856 12.601 1.00 94.06 187 TYR A N 1
ATOM 1322 C CA . TYR A 1 187 ? 3.918 5.529 12.810 1.00 94.06 187 TYR A CA 1
ATOM 1323 C C . TYR A 1 187 ? 5.143 5.397 11.903 1.00 94.06 187 TYR A C 1
ATOM 1325 O O . TYR A 1 187 ? 5.116 5.870 10.768 1.00 94.06 187 TYR A O 1
ATOM 1333 N N . ASP A 1 188 ? 6.189 4.747 12.390 1.00 92.88 188 ASP A N 1
ATOM 1334 C CA . ASP A 1 188 ? 7.497 4.651 11.738 1.00 92.88 188 ASP A CA 1
ATOM 1335 C C . ASP A 1 188 ? 7.671 3.338 10.956 1.00 92.88 188 ASP A C 1
ATOM 1337 O O . ASP A 1 188 ? 8.646 3.155 10.224 1.00 92.88 188 ASP A O 1
ATOM 1341 N N . GLY A 1 189 ? 6.742 2.391 11.116 1.00 93.94 189 GLY A N 1
ATOM 1342 C CA . GLY A 1 189 ? 6.791 1.095 10.451 1.00 93.94 189 GLY A CA 1
ATOM 1343 C C . GLY A 1 189 ? 6.335 1.110 8.989 1.00 93.94 189 GLY A C 1
ATOM 1344 O O . GLY A 1 189 ? 5.716 2.045 8.485 1.00 93.94 189 GLY A O 1
ATOM 1345 N N . ASN A 1 190 ? 6.623 0.007 8.295 1.00 96.06 190 ASN A N 1
ATOM 1346 C CA . ASN A 1 190 ? 6.245 -0.188 6.896 1.00 96.06 190 ASN A CA 1
ATOM 1347 C C . ASN A 1 190 ? 4.728 -0.139 6.689 1.00 96.06 190 ASN A C 1
ATOM 1349 O O . ASN A 1 190 ? 3.959 -0.611 7.527 1.00 96.06 190 ASN A O 1
ATOM 1353 N N . THR A 1 191 ? 4.313 0.329 5.512 1.00 98.19 191 THR A N 1
ATOM 1354 C CA . THR A 1 191 ? 2.924 0.226 5.047 1.00 98.19 191 THR A CA 1
ATOM 1355 C C . THR A 1 191 ? 2.805 -0.881 4.013 1.00 98.19 191 THR A C 1
ATOM 1357 O O . THR A 1 191 ? 3.439 -0.838 2.957 1.00 98.19 191 THR A O 1
ATOM 1360 N N . ILE A 1 192 ? 1.983 -1.884 4.306 1.00 98.44 192 ILE A N 1
ATOM 1361 C CA . ILE A 1 192 ? 1.829 -3.089 3.491 1.00 98.44 192 ILE A CA 1
ATOM 1362 C C . ILE A 1 192 ? 0.374 -3.197 3.038 1.00 98.44 192 ILE A C 1
ATOM 1364 O O . ILE A 1 192 ? -0.533 -3.338 3.852 1.00 98.44 192 ILE A O 1
ATOM 1368 N N . ILE A 1 193 ? 0.143 -3.172 1.729 1.00 98.81 193 ILE A N 1
ATOM 1369 C CA . ILE A 1 193 ? -1.174 -3.352 1.115 1.00 98.81 193 ILE A CA 1
ATOM 1370 C C . ILE A 1 193 ? -1.228 -4.758 0.520 1.00 98.81 193 ILE A C 1
ATOM 1372 O O . ILE A 1 193 ? -0.741 -4.999 -0.588 1.00 98.81 193 ILE A O 1
ATOM 1376 N N . HIS A 1 194 ? -1.808 -5.701 1.263 1.00 98.25 194 HIS A N 1
ATOM 1377 C CA . HIS A 1 194 ? -1.967 -7.086 0.813 1.00 98.25 194 HIS A CA 1
ATOM 1378 C C . HIS A 1 194 ? -3.089 -7.253 -0.212 1.00 98.25 194 HIS A C 1
ATOM 1380 O O . HIS A 1 194 ? -2.964 -8.081 -1.110 1.00 98.25 194 HIS A O 1
ATOM 1386 N N . ALA A 1 195 ? -4.178 -6.495 -0.075 1.00 98.44 195 ALA A N 1
ATOM 1387 C CA . ALA A 1 195 ? -5.338 -6.573 -0.956 1.00 98.44 195 ALA A CA 1
ATOM 1388 C C . ALA A 1 195 ? -6.162 -5.276 -0.929 1.00 98.44 195 ALA A C 1
ATOM 1390 O O . ALA A 1 195 ? -6.036 -4.442 -0.023 1.00 98.44 195 ALA A O 1
ATOM 1391 N N . GLY A 1 196 ? -7.024 -5.128 -1.936 1.00 98.75 196 GLY A N 1
ATOM 1392 C CA . GLY A 1 196 ? -7.933 -3.994 -2.056 1.00 98.75 196 GLY A CA 1
ATOM 1393 C C . GLY A 1 196 ? -7.206 -2.678 -2.318 1.00 98.75 196 GLY A C 1
ATOM 1394 O O . GLY A 1 196 ? -6.200 -2.631 -3.034 1.00 98.75 196 GLY A O 1
ATOM 1395 N N . LYS A 1 197 ? -7.735 -1.594 -1.749 1.00 98.88 197 LYS A N 1
ATOM 1396 C CA . LYS A 1 197 ? -7.248 -0.230 -1.983 1.00 98.88 197 LYS A CA 1
ATOM 1397 C C . LYS A 1 197 ? -6.957 0.484 -0.665 1.00 98.88 197 LYS A C 1
ATOM 1399 O O . LYS A 1 197 ? -7.803 0.494 0.229 1.00 98.88 197 LYS A O 1
ATOM 1404 N N . LEU A 1 198 ? -5.785 1.108 -0.567 1.00 98.88 198 LEU A N 1
ATOM 1405 C CA . LEU A 1 198 ? -5.456 2.070 0.487 1.00 98.88 198 LEU A CA 1
ATOM 1406 C C . LEU A 1 198 ? -5.442 3.476 -0.114 1.00 98.88 198 LEU A C 1
ATOM 1408 O O . LEU A 1 198 ? -4.685 3.729 -1.048 1.00 98.88 198 LEU A O 1
ATOM 1412 N N . ILE A 1 199 ? -6.273 4.369 0.409 1.00 98.50 199 ILE A N 1
ATOM 1413 C CA . ILE A 1 199 ? -6.263 5.802 0.117 1.00 98.50 199 ILE A CA 1
ATOM 1414 C C . ILE A 1 199 ? -5.433 6.504 1.191 1.00 98.50 199 ILE A C 1
ATOM 1416 O O . ILE A 1 199 ? -5.635 6.258 2.380 1.00 98.50 199 ILE A O 1
ATOM 1420 N N . LEU A 1 200 ? -4.520 7.373 0.771 1.00 97.50 200 LEU A N 1
ATOM 1421 C CA . LEU A 1 200 ? -3.759 8.267 1.636 1.00 97.50 200 LEU A CA 1
ATOM 1422 C C . LEU A 1 200 ? -4.169 9.707 1.355 1.00 97.50 200 LEU A C 1
ATOM 1424 O O . LEU A 1 200 ? -4.179 10.112 0.194 1.00 97.50 200 LEU A O 1
ATOM 1428 N N . GLY A 1 201 ? -4.458 10.452 2.415 1.00 93.56 201 GLY A N 1
ATOM 1429 C CA . GLY A 1 201 ? -4.879 11.843 2.339 1.00 93.56 201 GLY A CA 1
ATOM 1430 C C . GLY A 1 201 ? -6.391 12.017 2.202 1.00 93.56 201 GLY A C 1
ATOM 1431 O O . GLY A 1 201 ? -7.173 11.063 2.193 1.00 93.56 201 GLY A O 1
ATOM 1432 N N . ASP A 1 202 ? -6.782 13.285 2.166 1.00 89.00 202 ASP A N 1
ATOM 1433 C CA . ASP A 1 202 ? -8.153 13.797 2.060 1.00 89.00 202 ASP A CA 1
ATOM 1434 C C . ASP A 1 202 ? -8.270 14.917 1.005 1.00 89.00 202 ASP A C 1
ATOM 1436 O O . ASP A 1 202 ? -9.167 15.762 1.052 1.00 89.00 202 ASP A O 1
ATOM 1440 N N . GLY A 1 203 ? -7.298 14.968 0.098 1.00 88.38 203 GLY A N 1
ATOM 1441 C CA . GLY A 1 203 ? -7.062 16.034 -0.866 1.00 88.38 203 GLY A CA 1
ATOM 1442 C C . GLY A 1 203 ? -6.042 17.079 -0.403 1.00 88.38 203 GLY A C 1
ATOM 1443 O O . GLY A 1 203 ? -5.570 17.850 -1.240 1.00 88.38 203 GLY A O 1
ATOM 1444 N N . THR A 1 204 ? -5.666 17.121 0.886 1.00 80.75 204 THR A N 1
ATOM 1445 C CA . THR A 1 204 ? -4.836 18.213 1.437 1.00 80.75 204 THR A CA 1
ATOM 1446 C C . THR A 1 204 ? -3.510 17.774 2.060 1.00 80.75 204 THR A C 1
ATOM 1448 O O . THR A 1 204 ? -2.491 18.422 1.817 1.00 80.75 204 THR A O 1
ATOM 1451 N N . SER A 1 205 ? -3.487 16.697 2.853 1.00 79.12 205 SER A N 1
ATOM 1452 C CA . SER A 1 205 ? -2.280 16.248 3.563 1.00 79.12 205 SER A CA 1
ATOM 1453 C C . SER A 1 205 ? -1.556 15.126 2.821 1.00 79.12 205 SER A C 1
ATOM 1455 O O . SER A 1 205 ? -2.177 14.152 2.415 1.00 79.12 205 SER A O 1
ATOM 1457 N N . HIS A 1 206 ? -0.235 15.255 2.700 1.00 79.12 206 HIS A N 1
ATOM 1458 C CA . HIS A 1 206 ? 0.669 14.277 2.084 1.00 79.12 206 HIS A CA 1
ATOM 1459 C C . HIS A 1 206 ? 1.684 13.732 3.108 1.00 79.12 206 HIS A C 1
ATOM 1461 O O . HIS A 1 206 ? 2.853 13.542 2.796 1.00 79.12 206 HIS A O 1
ATOM 1467 N N . SER A 1 207 ? 1.283 13.612 4.376 1.00 80.75 207 SER A N 1
ATOM 1468 C CA . SER A 1 207 ? 2.139 13.101 5.458 1.00 80.75 207 SER A CA 1
ATOM 1469 C C . SER A 1 207 ? 1.426 11.972 6.186 1.00 80.75 207 SER A C 1
ATOM 1471 O O . SER A 1 207 ? 1.002 12.106 7.340 1.00 80.75 207 SER A O 1
ATOM 1473 N N . ASN A 1 208 ? 1.216 10.879 5.464 1.00 83.56 208 ASN A N 1
ATOM 1474 C CA . ASN A 1 208 ? 0.518 9.709 5.986 1.00 83.56 208 ASN A CA 1
ATOM 1475 C C . ASN A 1 208 ? 1.464 8.530 6.226 1.00 83.56 208 ASN A C 1
ATOM 1477 O O . ASN A 1 208 ? 1.041 7.571 6.878 1.00 83.56 208 ASN A O 1
ATOM 1481 N N . LEU A 1 209 ? 2.685 8.597 5.691 1.00 93.62 209 LEU A N 1
ATOM 1482 C CA . LEU A 1 209 ? 3.700 7.552 5.731 1.00 93.62 209 LEU A CA 1
ATOM 1483 C C . LEU A 1 209 ? 4.966 8.046 6.438 1.00 93.62 209 LEU A C 1
ATOM 1485 O O . LEU A 1 209 ? 5.199 9.247 6.549 1.00 93.62 209 LEU A O 1
ATOM 1489 N N . ALA A 1 210 ? 5.788 7.106 6.900 1.00 94.06 210 ALA A N 1
ATOM 1490 C CA . ALA A 1 210 ? 7.110 7.414 7.425 1.00 94.06 210 ALA A CA 1
ATOM 1491 C C . ALA A 1 210 ? 8.175 7.428 6.324 1.00 94.06 210 ALA A C 1
ATOM 1493 O O . ALA A 1 210 ? 8.369 6.438 5.614 1.00 94.06 210 ALA A O 1
ATOM 1494 N N . ASP A 1 211 ? 8.951 8.511 6.280 1.00 94.94 211 ASP A N 1
ATOM 1495 C CA . ASP A 1 211 ? 10.048 8.721 5.326 1.00 94.94 211 ASP A CA 1
ATOM 1496 C C . ASP A 1 211 ? 11.095 7.595 5.358 1.00 94.94 211 ASP A C 1
ATOM 1498 O O . ASP A 1 211 ? 11.686 7.245 4.336 1.00 94.94 211 ASP A O 1
ATOM 1502 N N . GLY A 1 212 ? 11.326 7.006 6.537 1.00 93.62 212 GLY A N 1
ATOM 1503 C CA . GLY A 1 212 ? 12.273 5.907 6.744 1.00 93.62 212 GLY A CA 1
ATOM 1504 C C . GLY A 1 212 ? 11.730 4.518 6.392 1.00 93.62 212 GLY A C 1
ATOM 1505 O O . GLY A 1 212 ? 12.500 3.556 6.367 1.00 93.62 212 GLY A O 1
ATOM 1506 N N . ALA A 1 213 ? 10.434 4.398 6.103 1.00 95.69 213 ALA A N 1
ATOM 1507 C CA . ALA A 1 213 ? 9.747 3.122 5.967 1.00 95.69 213 ALA A CA 1
ATOM 1508 C C . ALA A 1 213 ? 9.574 2.682 4.507 1.00 95.69 213 ALA A C 1
ATOM 1510 O O . ALA A 1 213 ? 9.682 3.465 3.560 1.00 95.69 213 ALA A O 1
ATOM 1511 N N . ALA A 1 214 ? 9.309 1.392 4.313 1.00 97.44 214 ALA A N 1
ATOM 1512 C CA . ALA A 1 214 ? 8.950 0.825 3.022 1.00 97.44 214 ALA A CA 1
ATOM 1513 C C . ALA A 1 214 ? 7.436 0.890 2.772 1.00 97.44 214 ALA A C 1
ATOM 1515 O O . ALA A 1 214 ? 6.626 0.704 3.687 1.00 97.44 214 ALA A O 1
ATOM 1516 N N . VAL A 1 215 ? 7.061 1.035 1.501 1.00 98.62 215 VAL A N 1
ATOM 1517 C CA . VAL A 1 215 ? 5.704 0.780 1.006 1.00 98.62 215 VAL A CA 1
ATOM 1518 C C . VAL A 1 215 ? 5.707 -0.475 0.147 1.00 98.62 215 VAL A C 1
ATOM 1520 O O . VAL A 1 215 ? 6.449 -0.577 -0.831 1.00 98.62 215 VAL A O 1
ATOM 1523 N N . VAL A 1 216 ? 4.842 -1.427 0.485 1.00 98.56 216 VAL A N 1
ATOM 1524 C CA . VAL A 1 216 ? 4.685 -2.687 -0.247 1.00 98.56 216 VAL A CA 1
ATOM 1525 C C . VAL A 1 216 ? 3.259 -2.789 -0.766 1.00 98.56 216 VAL A C 1
ATOM 1527 O O . VAL A 1 216 ? 2.317 -2.803 0.020 1.00 98.56 216 VAL A O 1
ATOM 1530 N N . VAL A 1 217 ? 3.082 -2.908 -2.081 1.00 98.81 217 VAL A N 1
ATOM 1531 C CA . VAL A 1 217 ? 1.767 -3.114 -2.710 1.00 98.81 217 VAL A CA 1
ATOM 1532 C C . VAL A 1 217 ? 1.765 -4.461 -3.417 1.00 98.81 217 VAL A C 1
ATOM 1534 O O . VAL A 1 217 ? 2.529 -4.688 -4.361 1.00 98.81 217 VAL A O 1
ATOM 1537 N N . ALA A 1 218 ? 0.932 -5.382 -2.939 1.00 97.75 218 ALA A N 1
ATOM 1538 C CA . ALA A 1 218 ? 0.798 -6.713 -3.514 1.00 97.75 218 ALA A CA 1
ATOM 1539 C C . ALA A 1 218 ? 0.189 -6.675 -4.926 1.00 97.75 218 ALA A C 1
ATOM 1541 O O . ALA A 1 218 ? -0.399 -5.682 -5.361 1.00 97.75 218 ALA A O 1
ATOM 1542 N N . SER A 1 219 ? 0.315 -7.787 -5.655 1.00 95.19 219 SER A N 1
ATOM 1543 C CA . SER A 1 219 ? -0.345 -7.936 -6.955 1.00 95.19 219 SER A CA 1
ATOM 1544 C C . SER A 1 219 ? -1.863 -7.772 -6.808 1.00 95.19 219 SER A C 1
ATOM 1546 O O . SER A 1 219 ? -2.467 -8.360 -5.916 1.00 95.19 219 SER A O 1
ATOM 1548 N N . GLY A 1 220 ? -2.473 -6.952 -7.665 1.00 94.50 220 GLY A N 1
ATOM 1549 C CA . GLY A 1 220 ? -3.909 -6.647 -7.629 1.00 94.50 220 GLY A CA 1
ATOM 1550 C C . GLY A 1 220 ? -4.330 -5.568 -6.622 1.00 94.50 220 GLY A C 1
ATOM 1551 O O . GLY A 1 220 ? -5.403 -4.993 -6.791 1.00 94.50 220 GLY A O 1
ATOM 1552 N N . ALA A 1 221 ? -3.494 -5.233 -5.635 1.00 98.75 221 ALA A N 1
ATOM 1553 C CA . ALA A 1 221 ? -3.763 -4.143 -4.702 1.00 98.75 221 ALA A CA 1
ATOM 1554 C C . ALA A 1 221 ? -3.462 -2.765 -5.321 1.00 98.75 221 ALA A C 1
ATOM 1556 O O . ALA A 1 221 ? -2.710 -2.649 -6.296 1.00 98.75 221 ALA A O 1
ATOM 1557 N N . LYS A 1 222 ? -4.051 -1.709 -4.749 1.00 98.69 222 LYS A N 1
ATOM 1558 C CA . LYS A 1 222 ? -3.858 -0.319 -5.184 1.00 98.69 222 LYS A CA 1
ATOM 1559 C C . LYS A 1 222 ? -3.504 0.599 -4.025 1.00 98.69 222 LYS A C 1
ATOM 1561 O O . LYS A 1 222 ? -4.130 0.556 -2.968 1.00 98.69 222 LYS A O 1
ATOM 1566 N N . LEU A 1 223 ? -2.562 1.494 -4.291 1.00 98.75 223 LEU A N 1
ATOM 1567 C CA . LEU A 1 223 ? -2.318 2.684 -3.494 1.00 98.75 223 LEU A CA 1
ATOM 1568 C C . LEU A 1 223 ? -2.953 3.887 -4.202 1.00 98.75 223 LEU A C 1
ATOM 1570 O O . LEU A 1 223 ? -2.732 4.102 -5.392 1.00 98.75 223 LEU A O 1
ATOM 1574 N N . HIS A 1 224 ? -3.770 4.657 -3.500 1.00 98.44 224 HIS A N 1
ATOM 1575 C CA . HIS A 1 224 ? -4.419 5.853 -4.021 1.00 98.44 224 HIS A CA 1
ATOM 1576 C C . HIS A 1 224 ? -3.920 7.075 -3.252 1.00 98.44 224 HIS A C 1
ATOM 1578 O O . HIS A 1 224 ? -4.114 7.166 -2.044 1.00 98.44 224 HIS A O 1
ATOM 1584 N N . LEU A 1 225 ? -3.253 7.989 -3.950 1.00 98.00 225 LEU A N 1
ATOM 1585 C CA . LEU A 1 225 ? -2.660 9.194 -3.376 1.00 98.00 225 LEU A CA 1
ATOM 1586 C C . LEU A 1 225 ? -3.633 10.359 -3.577 1.00 98.00 225 LEU A C 1
ATOM 1588 O O . LEU A 1 225 ? -3.629 11.007 -4.629 1.00 98.00 225 LEU A O 1
ATOM 1592 N N . ASP A 1 226 ? -4.500 10.574 -2.591 1.00 96.62 226 ASP A N 1
ATOM 1593 C CA . ASP A 1 226 ? -5.525 11.619 -2.585 1.00 96.62 226 ASP A CA 1
ATOM 1594 C C . ASP A 1 226 ? -4.981 12.885 -1.918 1.00 96.62 226 ASP A C 1
ATOM 1596 O O . ASP A 1 226 ? -5.360 13.263 -0.813 1.00 96.62 226 ASP A O 1
ATOM 1600 N N . TYR A 1 227 ? -4.003 13.507 -2.570 1.00 94.69 227 TYR A N 1
ATOM 1601 C CA . TYR A 1 227 ? -3.421 14.785 -2.170 1.00 94.69 227 TYR A CA 1
ATOM 1602 C C . TYR A 1 227 ? -2.696 15.430 -3.356 1.00 94.69 227 TYR A C 1
ATOM 1604 O O . TYR A 1 227 ? -2.414 14.783 -4.369 1.00 94.69 227 TYR A O 1
ATOM 1612 N N . SER A 1 228 ? -2.375 16.717 -3.243 1.00 91.50 228 SER A N 1
ATOM 1613 C CA . SER A 1 228 ? -1.410 17.382 -4.126 1.00 91.50 228 SER A CA 1
ATOM 1614 C C . SER A 1 228 ? -0.002 17.326 -3.528 1.00 91.50 228 SER A C 1
ATOM 1616 O O . SER A 1 228 ? 0.149 17.466 -2.317 1.00 91.50 228 SER A O 1
ATOM 1618 N N . GLY A 1 229 ? 1.029 17.195 -4.364 1.00 91.94 229 GLY A N 1
ATOM 1619 C CA . GLY A 1 229 ? 2.428 17.160 -3.919 1.00 91.94 229 GLY A CA 1
ATOM 1620 C C . GLY A 1 229 ? 2.994 15.742 -3.803 1.00 91.94 229 GLY A C 1
ATOM 1621 O O . GLY A 1 229 ? 2.526 14.819 -4.478 1.00 91.94 229 GLY A O 1
ATOM 1622 N N . THR A 1 230 ? 4.035 15.583 -2.983 1.00 93.25 230 THR A N 1
ATOM 1623 C CA . THR A 1 230 ? 4.743 14.310 -2.781 1.00 93.25 230 THR A CA 1
ATOM 1624 C C . THR A 1 230 ? 4.836 13.968 -1.298 1.00 93.25 230 THR A C 1
ATOM 1626 O O . THR A 1 230 ? 5.166 14.830 -0.487 1.00 93.25 230 THR A O 1
ATOM 1629 N N . ASP A 1 231 ? 4.595 12.700 -0.971 1.00 95.19 231 ASP A N 1
ATOM 1630 C CA . ASP A 1 231 ? 5.062 12.083 0.280 1.00 95.19 231 ASP A CA 1
ATOM 1631 C C . ASP A 1 231 ? 6.412 11.382 -0.003 1.00 95.19 231 ASP A C 1
ATOM 1633 O O . ASP A 1 231 ? 6.768 11.188 -1.176 1.00 95.19 231 ASP A O 1
ATOM 1637 N N . THR A 1 232 ? 7.193 11.053 1.023 1.00 95.81 232 THR A N 1
ATOM 1638 C CA . THR A 1 232 ? 8.521 10.427 0.897 1.00 95.81 232 THR A CA 1
ATOM 1639 C C . THR A 1 232 ? 8.546 9.078 1.598 1.00 95.81 232 THR A C 1
ATOM 1641 O O . THR A 1 232 ? 7.958 8.902 2.655 1.00 95.81 232 THR A O 1
ATOM 1644 N N . VAL A 1 233 ? 9.233 8.104 1.002 1.00 97.69 233 VAL A N 1
ATOM 1645 C CA . VAL A 1 233 ? 9.435 6.772 1.585 1.00 97.69 233 VAL A CA 1
ATOM 1646 C C . VAL A 1 233 ? 10.850 6.273 1.311 1.00 97.69 233 VAL A C 1
ATOM 1648 O O . VAL A 1 233 ? 11.526 6.697 0.363 1.00 97.69 233 VAL A O 1
ATOM 1651 N N . SER A 1 234 ? 11.302 5.320 2.120 1.00 97.00 234 SER A N 1
ATOM 1652 C CA . SER A 1 234 ? 12.628 4.732 1.969 1.00 97.00 234 SER A CA 1
ATOM 1653 C C . SER A 1 234 ? 12.672 3.798 0.772 1.00 97.00 234 SER A C 1
ATOM 1655 O O . SER A 1 234 ? 13.531 3.948 -0.083 1.00 97.00 234 SER A O 1
ATOM 1657 N N . SER A 1 235 ? 11.731 2.864 0.651 1.00 96.12 235 SER A N 1
ATOM 1658 C CA . SER A 1 235 ? 11.693 1.928 -0.478 1.00 96.12 235 SER A CA 1
ATOM 1659 C C . SER A 1 235 ? 10.267 1.632 -0.917 1.00 96.12 235 SER A C 1
ATOM 1661 O O . SER A 1 235 ? 9.317 1.778 -0.149 1.00 96.12 235 SER A O 1
ATOM 1663 N N . LEU A 1 236 ? 10.117 1.212 -2.170 1.00 98.19 236 LEU A N 1
ATOM 1664 C CA . LEU A 1 236 ? 8.827 0.899 -2.770 1.00 98.19 236 LEU A CA 1
ATOM 1665 C C . LEU A 1 236 ? 8.898 -0.461 -3.451 1.00 98.19 236 LEU A C 1
ATOM 1667 O O . LEU A 1 236 ? 9.780 -0.701 -4.272 1.00 98.19 236 LEU A O 1
ATOM 1671 N N . ILE A 1 237 ? 7.972 -1.354 -3.122 1.00 97.06 237 ILE A N 1
ATOM 1672 C CA . ILE A 1 237 ? 7.899 -2.703 -3.682 1.00 97.06 237 ILE A CA 1
ATOM 1673 C C . ILE A 1 237 ? 6.517 -2.911 -4.291 1.00 97.06 237 ILE A C 1
ATOM 1675 O O . ILE A 1 237 ? 5.499 -2.781 -3.615 1.00 97.06 237 ILE A O 1
ATOM 1679 N N . PHE A 1 238 ? 6.481 -3.292 -5.566 1.00 97.56 238 PHE A N 1
ATOM 1680 C CA . PHE A 1 238 ? 5.246 -3.625 -6.275 1.00 97.56 238 PHE A CA 1
ATOM 1681 C C . PHE A 1 238 ? 5.268 -5.071 -6.734 1.00 97.56 238 PHE A C 1
ATOM 1683 O O . PHE A 1 238 ? 6.164 -5.462 -7.483 1.00 97.56 238 PHE A O 1
ATOM 1690 N N . ALA A 1 239 ? 4.274 -5.848 -6.298 1.00 90.25 239 ALA A N 1
ATOM 1691 C CA . ALA A 1 239 ? 4.140 -7.274 -6.592 1.00 90.25 239 ALA A CA 1
ATOM 1692 C C . ALA A 1 239 ? 5.438 -8.068 -6.326 1.00 90.25 239 ALA A C 1
ATOM 1694 O O . ALA A 1 239 ? 5.832 -8.919 -7.115 1.00 90.25 239 ALA A O 1
ATOM 1695 N N . GLY A 1 240 ? 6.117 -7.757 -5.216 1.00 82.12 240 GLY A N 1
ATOM 1696 C CA . GLY A 1 240 ? 7.378 -8.396 -4.819 1.00 82.12 240 GLY A CA 1
ATOM 1697 C C . GLY A 1 240 ? 8.636 -7.842 -5.499 1.00 82.12 240 GLY A C 1
ATOM 1698 O O . GLY A 1 240 ? 9.733 -8.254 -5.143 1.00 82.12 240 GLY A O 1
ATOM 1699 N N . ILE A 1 241 ? 8.503 -6.891 -6.428 1.00 82.31 241 ILE A N 1
ATOM 1700 C CA . ILE A 1 241 ? 9.629 -6.287 -7.148 1.00 82.31 241 ILE A CA 1
ATOM 1701 C C . ILE A 1 241 ? 9.931 -4.893 -6.592 1.00 82.31 241 ILE A C 1
ATOM 1703 O O . ILE A 1 241 ? 9.092 -3.987 -6.675 1.00 82.31 241 ILE A O 1
ATOM 1707 N N . SER A 1 242 ? 11.135 -4.729 -6.041 1.00 88.62 242 SER A N 1
ATOM 1708 C CA . SER A 1 242 ? 11.639 -3.450 -5.535 1.00 88.62 242 SER A CA 1
ATOM 1709 C C . SER A 1 242 ? 11.837 -2.437 -6.654 1.00 88.62 242 SER A C 1
ATOM 1711 O O . SER A 1 242 ? 12.290 -2.767 -7.749 1.00 88.62 242 SER A O 1
ATOM 1713 N N . ARG A 1 243 ? 11.514 -1.183 -6.362 1.00 90.19 243 ARG A N 1
ATOM 1714 C CA . ARG A 1 243 ? 11.587 -0.067 -7.295 1.00 90.19 243 ARG A CA 1
ATOM 1715 C C . ARG A 1 243 ? 12.796 0.806 -6.984 1.00 90.19 243 ARG A C 1
ATOM 1717 O O . ARG A 1 243 ? 13.097 1.014 -5.809 1.00 90.19 243 ARG A O 1
ATOM 1724 N N . PRO A 1 244 ? 13.511 1.284 -8.012 1.00 87.69 244 PRO A N 1
ATOM 1725 C CA . PRO A 1 244 ? 14.655 2.153 -7.801 1.00 87.69 244 PRO A CA 1
ATOM 1726 C C . PRO A 1 244 ? 14.234 3.516 -7.223 1.00 87.69 244 PRO A C 1
ATOM 1728 O O . PRO A 1 244 ? 13.056 3.879 -7.311 1.00 87.69 244 PRO A O 1
ATOM 1731 N N . PRO A 1 245 ? 15.177 4.312 -6.690 1.00 91.00 245 PRO A N 1
ATOM 1732 C CA . PRO A 1 245 ? 14.900 5.692 -6.310 1.00 91.00 245 PRO A CA 1
ATOM 1733 C C . PRO A 1 245 ? 14.297 6.502 -7.467 1.00 91.00 245 PRO A C 1
ATOM 1735 O O . PRO A 1 245 ? 14.684 6.334 -8.632 1.00 91.00 245 PRO A O 1
ATOM 1738 N N . GLY A 1 246 ? 13.342 7.374 -7.146 1.00 92.75 246 GLY A N 1
ATOM 1739 C CA . GLY A 1 246 ? 12.598 8.168 -8.125 1.00 92.75 246 GLY A CA 1
ATOM 1740 C C . GLY A 1 246 ? 11.223 8.616 -7.628 1.00 92.75 246 GLY A C 1
ATOM 1741 O O . GLY A 1 246 ? 10.832 8.320 -6.501 1.00 92.75 246 GLY A O 1
ATOM 1742 N N . VAL A 1 247 ? 10.487 9.327 -8.486 1.00 95.31 247 VAL A N 1
ATOM 1743 C CA . VAL A 1 247 ? 9.120 9.793 -8.205 1.00 95.31 247 VAL A CA 1
ATOM 1744 C C . VAL A 1 247 ? 8.109 8.883 -8.897 1.00 95.31 247 VAL A C 1
ATOM 1746 O O . VAL A 1 247 ? 8.157 8.695 -10.114 1.00 95.31 247 VAL A O 1
ATOM 1749 N N . TYR A 1 248 ? 7.171 8.344 -8.125 1.00 96.31 248 TYR A N 1
ATOM 1750 C CA . TYR A 1 248 ? 6.138 7.422 -8.584 1.00 96.31 248 TYR A CA 1
ATOM 1751 C C . TYR A 1 248 ? 4.760 8.069 -8.491 1.00 96.31 248 TYR A C 1
ATOM 1753 O O . TYR A 1 248 ? 4.389 8.644 -7.467 1.00 96.31 248 TYR A O 1
ATOM 1761 N N . THR A 1 249 ? 3.999 7.964 -9.572 1.00 97.62 249 THR A N 1
ATOM 1762 C CA . THR A 1 249 ? 2.673 8.565 -9.745 1.00 97.62 249 THR A CA 1
ATOM 1763 C C . THR A 1 249 ? 1.743 7.574 -10.443 1.00 97.62 249 THR A C 1
ATOM 1765 O O . THR A 1 249 ? 2.154 6.500 -10.892 1.00 97.62 249 THR A O 1
ATOM 1768 N N . SER A 1 250 ? 0.479 7.959 -10.604 1.00 96.94 250 SER A N 1
ATOM 1769 C CA . SER A 1 250 ? -0.483 7.215 -11.421 1.00 96.94 250 SER A CA 1
ATOM 1770 C C . SER A 1 250 ? -0.138 7.181 -12.918 1.00 96.94 250 SER A C 1
ATOM 1772 O O . SER A 1 250 ? -0.659 6.335 -13.640 1.00 96.94 250 SER A O 1
ATOM 1774 N N . THR A 1 251 ? 0.752 8.057 -13.404 1.00 95.31 251 THR A N 1
ATOM 1775 C CA . THR A 1 251 ? 1.150 8.095 -14.823 1.00 95.31 251 THR A CA 1
ATOM 1776 C C . THR A 1 251 ? 2.287 7.133 -15.157 1.00 95.31 251 THR A C 1
ATOM 1778 O O . THR A 1 251 ? 2.430 6.758 -16.318 1.00 95.31 251 THR A O 1
ATOM 1781 N N . ASN A 1 252 ? 3.082 6.713 -14.167 1.00 92.06 252 ASN A N 1
ATOM 1782 C CA . ASN A 1 252 ? 4.235 5.829 -14.370 1.00 92.06 252 ASN A CA 1
ATOM 1783 C C . ASN A 1 252 ? 4.168 4.506 -13.588 1.00 92.06 252 ASN A C 1
ATOM 1785 O O . ASN A 1 252 ? 5.053 3.665 -13.738 1.00 92.06 252 ASN A O 1
ATOM 1789 N N . SER A 1 253 ? 3.120 4.286 -12.789 1.00 94.56 253 SER A N 1
ATOM 1790 C CA . SER A 1 253 ? 2.893 3.021 -12.094 1.00 94.56 253 SER A CA 1
ATOM 1791 C C . SER A 1 253 ? 1.425 2.604 -12.148 1.00 94.56 253 SER A C 1
ATOM 1793 O O . SER A 1 253 ? 0.562 3.346 -11.681 1.00 94.56 253 SER A O 1
ATOM 1795 N N . PRO A 1 254 ? 1.111 1.371 -12.592 1.00 95.38 254 PRO A N 1
ATOM 1796 C CA . PRO A 1 254 ? -0.253 0.861 -12.535 1.00 95.38 254 PRO A CA 1
ATOM 1797 C C . PRO A 1 254 ? -0.708 0.550 -11.100 1.00 95.38 254 PRO A C 1
ATOM 1799 O O . PRO A 1 254 ? -1.893 0.307 -10.889 1.00 95.38 254 PRO A O 1
ATOM 1802 N N . PHE A 1 255 ? 0.194 0.507 -10.114 1.00 98.06 255 PHE A N 1
ATOM 1803 C CA . PHE A 1 255 ? -0.136 0.248 -8.704 1.00 98.06 255 PHE A CA 1
ATOM 1804 C C . PHE A 1 255 ? -0.586 1.509 -7.959 1.00 98.06 255 PHE A C 1
ATOM 1806 O O . PHE A 1 255 ? -1.174 1.393 -6.882 1.00 98.06 255 PHE A O 1
ATOM 1813 N N . ILE A 1 256 ? -0.333 2.689 -8.535 1.00 98.50 256 ILE A N 1
ATOM 1814 C CA . ILE A 1 256 ? -0.693 3.987 -7.969 1.00 98.50 256 ILE A CA 1
ATOM 1815 C C . ILE A 1 256 ? -1.884 4.573 -8.731 1.00 98.50 256 ILE A C 1
ATOM 1817 O O . ILE A 1 256 ? -1.992 4.475 -9.949 1.00 98.50 256 ILE A O 1
ATOM 1821 N N . THR A 1 257 ? -2.790 5.206 -7.998 1.00 98.19 257 THR A N 1
ATOM 1822 C CA . THR A 1 257 ? -3.895 6.018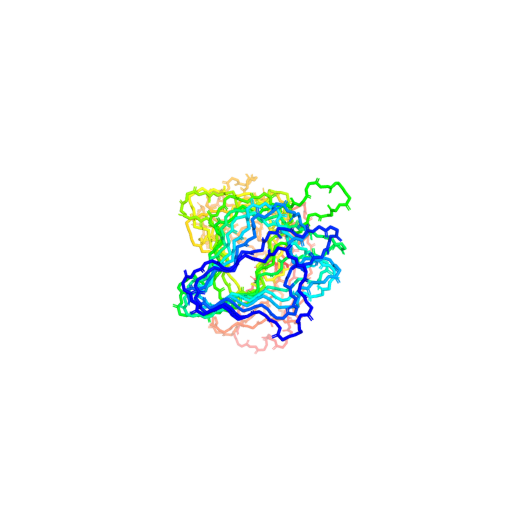 -8.522 1.00 98.19 257 THR A CA 1
ATOM 1823 C C . THR A 1 257 ? -3.954 7.344 -7.755 1.00 98.19 257 THR A C 1
ATOM 1825 O O . THR A 1 257 ? -3.243 7.505 -6.766 1.00 98.19 257 THR A O 1
ATOM 1828 N N . GLY A 1 258 ? -4.794 8.287 -8.185 1.00 97.00 258 GLY A N 1
ATOM 1829 C CA . GLY A 1 258 ? -4.904 9.605 -7.545 1.00 97.00 258 GLY A CA 1
ATOM 1830 C C . GLY A 1 258 ? -3.970 10.654 -8.154 1.00 97.00 258 GLY A C 1
ATOM 1831 O O . GLY A 1 258 ? -3.286 10.391 -9.151 1.00 97.00 258 GLY A O 1
ATOM 1832 N N . SER A 1 259 ? -4.011 11.859 -7.585 1.00 95.00 259 SER A N 1
ATOM 1833 C CA . SER A 1 259 ? -3.281 13.045 -8.055 1.00 95.00 259 SER A CA 1
ATOM 1834 C C . SER A 1 259 ? -1.906 13.223 -7.414 1.00 95.00 259 SER A C 1
ATOM 1836 O O . SER A 1 259 ? -1.093 13.985 -7.936 1.00 95.00 259 SER A O 1
ATOM 1838 N N . GLY A 1 260 ? -1.662 12.567 -6.278 1.00 96.44 260 GLY A N 1
ATOM 1839 C CA . GLY A 1 260 ? -0.423 12.699 -5.523 1.00 96.44 260 GLY A CA 1
ATOM 1840 C C . GLY A 1 260 ? 0.739 11.906 -6.116 1.00 96.44 260 GLY A C 1
ATOM 1841 O O . GLY A 1 260 ? 0.611 11.177 -7.104 1.00 96.44 260 GLY A O 1
ATOM 1842 N N . SER A 1 261 ? 1.894 12.040 -5.472 1.00 96.69 261 SER A N 1
ATOM 1843 C CA . SER A 1 261 ? 3.118 11.320 -5.823 1.00 96.69 261 SER A CA 1
ATOM 1844 C C . SER A 1 261 ? 3.848 10.777 -4.591 1.00 96.69 261 SER A C 1
ATOM 1846 O O . SER A 1 261 ? 3.605 11.216 -3.461 1.00 96.69 261 SER A O 1
ATOM 1848 N N . LEU A 1 262 ? 4.721 9.795 -4.820 1.00 97.50 262 LEU A N 1
ATOM 1849 C CA . LEU A 1 262 ? 5.656 9.253 -3.837 1.00 97.50 262 LEU A CA 1
ATOM 1850 C C . LEU A 1 262 ? 7.090 9.421 -4.318 1.00 97.50 262 LEU A C 1
ATOM 1852 O O . LEU A 1 262 ? 7.438 8.949 -5.400 1.00 97.50 262 LEU A O 1
ATOM 1856 N N . THR A 1 263 ? 7.934 10.016 -3.485 1.00 96.75 263 THR A N 1
ATOM 1857 C CA . THR A 1 263 ? 9.382 10.050 -3.684 1.00 96.75 263 THR A CA 1
ATOM 1858 C C . THR A 1 263 ? 10.015 8.872 -2.952 1.00 96.75 263 THR A C 1
ATOM 1860 O O . THR A 1 263 ? 9.869 8.730 -1.742 1.00 96.75 263 THR A O 1
ATOM 1863 N N . VAL A 1 264 ? 10.729 8.025 -3.688 1.00 97.06 264 VAL A N 1
ATOM 1864 C CA . VAL A 1 264 ? 11.450 6.859 -3.163 1.00 97.06 264 VAL A CA 1
ATOM 1865 C C . VAL A 1 264 ? 12.934 7.183 -3.107 1.00 97.06 264 VAL A C 1
ATOM 1867 O O . VAL A 1 264 ? 13.514 7.590 -4.116 1.00 97.06 264 VAL A O 1
ATOM 1870 N N . THR A 1 265 ? 13.549 6.994 -1.942 1.00 95.56 265 THR A N 1
ATOM 1871 C CA . THR A 1 265 ? 14.932 7.435 -1.684 1.00 95.56 265 THR A CA 1
ATOM 1872 C C . THR A 1 265 ? 15.970 6.314 -1.758 1.00 95.56 265 THR A C 1
ATOM 1874 O O . THR A 1 265 ? 17.123 6.578 -2.090 1.00 95.56 265 THR A O 1
ATOM 1877 N N . ASN A 1 266 ? 15.572 5.062 -1.531 1.00 89.62 266 ASN A N 1
ATOM 1878 C CA . ASN A 1 266 ? 16.418 3.869 -1.565 1.00 89.62 266 ASN A CA 1
ATOM 1879 C C . ASN A 1 266 ? 15.777 2.754 -2.410 1.00 89.62 266 ASN A C 1
ATOM 1881 O O . ASN A 1 266 ? 14.563 2.680 -2.591 1.00 89.62 266 ASN A O 1
ATOM 1885 N N . GLY A 1 267 ? 16.601 1.846 -2.927 1.00 85.00 267 GLY A N 1
ATOM 1886 C CA . GLY A 1 267 ? 16.151 0.740 -3.770 1.00 85.00 267 GLY A CA 1
ATOM 1887 C C . GLY A 1 267 ? 17.281 0.188 -4.639 1.00 85.00 267 GLY A C 1
ATOM 1888 O O . GLY A 1 267 ? 18.433 0.597 -4.468 1.00 85.00 267 GLY A O 1
ATOM 1889 N N . PRO A 1 268 ? 16.986 -0.733 -5.577 1.00 78.62 268 PRO A N 1
ATOM 1890 C CA . PRO A 1 268 ? 17.946 -1.100 -6.614 1.00 78.62 268 PRO A CA 1
ATOM 1891 C C . PRO A 1 268 ? 18.421 0.150 -7.368 1.00 78.62 268 PRO A C 1
ATOM 1893 O O . PRO A 1 268 ? 17.686 1.126 -7.500 1.00 78.62 268 PRO A O 1
ATOM 1896 N N . SER A 1 269 ? 19.660 0.133 -7.857 1.00 73.00 269 SER A N 1
ATOM 1897 C CA . SER A 1 269 ? 20.212 1.269 -8.601 1.00 73.00 269 SER A CA 1
ATOM 1898 C C . SER A 1 269 ? 19.350 1.593 -9.826 1.00 73.00 269 SER A C 1
ATOM 1900 O O . SER A 1 269 ? 19.051 0.703 -10.625 1.00 73.00 269 SER A O 1
ATOM 1902 N N . ASN A 1 270 ? 18.981 2.869 -9.998 1.00 77.12 270 ASN A N 1
ATOM 1903 C CA . ASN A 1 270 ? 18.342 3.354 -11.220 1.00 77.12 270 ASN A CA 1
ATOM 1904 C C . ASN A 1 270 ? 19.392 3.521 -12.330 1.00 77.12 270 ASN A C 1
ATOM 1906 O O . ASN A 1 270 ? 19.811 4.631 -12.662 1.00 77.12 270 ASN A O 1
ATOM 1910 N N . VAL A 1 271 ? 19.865 2.399 -12.867 1.00 81.44 271 VAL A N 1
ATOM 1911 C CA . VAL A 1 271 ? 20.945 2.356 -13.863 1.00 81.44 271 VAL A CA 1
ATOM 1912 C C . VAL A 1 271 ? 20.609 3.129 -15.139 1.00 81.44 271 VAL A C 1
ATOM 1914 O O . VAL A 1 271 ? 21.488 3.801 -15.678 1.00 81.44 271 VAL A O 1
ATOM 1917 N N . PHE A 1 272 ? 19.341 3.123 -15.569 1.00 84.50 272 PHE A N 1
ATOM 1918 C CA . PHE A 1 272 ? 18.887 3.948 -16.689 1.00 84.50 272 PHE A CA 1
ATOM 1919 C C . PHE A 1 272 ? 18.940 5.441 -16.351 1.00 84.50 272 PHE A C 1
ATOM 1921 O O . PHE A 1 272 ? 19.530 6.197 -17.110 1.00 84.50 272 PHE A O 1
ATOM 1928 N N . ALA A 1 273 ? 18.389 5.886 -15.215 1.00 83.19 273 ALA A N 1
ATOM 1929 C CA . ALA A 1 273 ? 18.390 7.314 -14.876 1.00 83.19 273 ALA A CA 1
ATOM 1930 C C . ALA A 1 273 ? 19.808 7.870 -14.667 1.00 83.19 273 ALA A C 1
ATOM 1932 O O . ALA A 1 273 ? 20.099 8.994 -15.074 1.00 83.19 273 ALA A O 1
ATOM 1933 N N . ALA A 1 274 ? 20.706 7.077 -14.074 1.00 83.94 274 ALA A N 1
ATOM 1934 C CA . ALA A 1 274 ? 22.113 7.444 -13.946 1.00 83.94 274 ALA A CA 1
ATOM 1935 C C . ALA A 1 274 ? 22.774 7.622 -15.323 1.00 83.94 274 ALA A C 1
ATOM 1937 O O . ALA A 1 274 ? 23.478 8.606 -15.550 1.00 83.94 274 ALA A O 1
ATOM 1938 N N . TRP A 1 275 ? 22.507 6.703 -16.256 1.00 89.12 275 TRP A N 1
ATOM 1939 C CA . TRP A 1 275 ? 22.976 6.821 -17.634 1.00 89.12 275 TRP A CA 1
ATOM 1940 C C . TRP A 1 275 ? 22.369 8.027 -18.357 1.00 89.12 275 TRP A C 1
ATOM 1942 O O . TRP A 1 275 ? 23.114 8.816 -18.933 1.00 89.12 275 TRP A O 1
ATOM 1952 N N . ALA A 1 276 ? 21.050 8.199 -18.275 1.00 89.00 276 ALA A N 1
ATOM 1953 C CA . ALA A 1 276 ? 20.296 9.270 -18.916 1.00 89.00 276 ALA A CA 1
ATOM 1954 C C . ALA A 1 276 ? 20.794 10.652 -18.472 1.00 89.00 276 ALA A C 1
ATOM 1956 O O . ALA A 1 276 ? 20.975 11.537 -19.301 1.00 89.00 276 ALA A O 1
ATOM 1957 N N . SER A 1 277 ? 21.105 10.814 -17.182 1.00 88.69 277 SER A N 1
ATOM 1958 C CA . SER A 1 277 ? 21.715 12.035 -16.640 1.00 88.69 277 SER A CA 1
ATOM 1959 C C . SER A 1 277 ? 23.099 12.308 -17.241 1.00 88.69 277 SER A C 1
ATOM 1961 O O . SER A 1 277 ? 23.379 13.423 -17.678 1.00 88.69 277 SER A O 1
ATOM 1963 N N . LEU A 1 278 ? 23.952 11.280 -17.336 1.00 88.88 278 LEU A N 1
ATOM 1964 C CA . LEU A 1 278 ? 25.283 11.402 -17.940 1.00 88.88 278 LEU A CA 1
ATOM 1965 C C . LEU A 1 278 ? 25.221 11.737 -19.442 1.00 88.88 278 LEU A C 1
ATOM 1967 O O . LEU A 1 278 ? 26.083 12.457 -19.938 1.00 88.88 278 LEU A O 1
ATOM 1971 N N . HIS A 1 279 ? 24.201 11.237 -20.141 1.00 88.44 279 HIS A N 1
ATOM 1972 C CA . HIS A 1 279 ? 24.014 11.402 -21.587 1.00 88.44 279 HIS A CA 1
ATOM 1973 C C . HIS A 1 279 ? 23.043 12.543 -21.928 1.00 88.44 279 HIS A C 1
ATOM 1975 O O . HIS A 1 279 ? 22.678 12.715 -23.082 1.00 88.44 279 HIS A O 1
ATOM 1981 N N . GLN A 1 280 ? 22.644 13.329 -20.917 1.00 90.31 280 GLN A N 1
ATOM 1982 C CA . GLN A 1 280 ? 21.742 14.484 -21.006 1.00 90.31 280 GLN A CA 1
ATOM 1983 C C . GLN A 1 280 ? 20.482 14.204 -21.844 1.00 90.31 280 GLN A C 1
ATOM 1985 O O . GLN A 1 280 ? 20.076 15.007 -22.683 1.00 90.31 280 GLN A O 1
ATOM 1990 N N . VAL A 1 281 ? 19.872 13.047 -21.597 1.00 89.12 281 VAL A N 1
ATOM 1991 C CA . VAL A 1 281 ? 18.563 12.683 -22.142 1.00 89.12 281 VAL A CA 1
ATOM 1992 C C . VAL A 1 281 ? 17.513 13.605 -21.522 1.00 89.12 281 VAL A C 1
ATOM 1994 O O . VAL A 1 281 ? 17.448 13.744 -20.297 1.00 89.12 281 VAL A O 1
ATOM 1997 N N . ALA A 1 282 ? 16.707 14.253 -22.357 1.00 85.81 282 ALA A N 1
ATOM 1998 C CA . ALA A 1 282 ? 15.678 15.200 -21.940 1.00 85.81 282 ALA A CA 1
ATOM 1999 C C . ALA A 1 282 ? 14.297 14.538 -21.804 1.00 85.81 282 ALA A C 1
ATOM 2001 O O . ALA A 1 282 ? 13.502 14.926 -20.942 1.00 85.81 282 ALA A O 1
ATOM 2002 N N . GLY A 1 283 ? 13.997 13.558 -22.652 1.00 85.25 283 GLY A N 1
ATOM 2003 C CA . GLY A 1 283 ? 12.736 12.838 -22.690 1.00 85.25 283 GLY A CA 1
ATOM 2004 C C . GLY A 1 283 ? 12.686 11.614 -21.777 1.00 85.25 283 GLY A C 1
ATOM 2005 O O . GLY A 1 283 ? 13.586 11.293 -21.003 1.00 85.25 283 GLY A O 1
ATOM 2006 N N . SER A 1 284 ? 11.555 10.912 -21.846 1.00 84.25 284 SER A N 1
ATOM 2007 C CA . SER A 1 284 ? 11.351 9.667 -21.097 1.00 84.25 284 SER A CA 1
ATOM 2008 C C . SER A 1 284 ? 12.116 8.494 -21.721 1.00 84.25 284 SER A C 1
ATOM 2010 O O . SER A 1 284 ? 12.544 8.566 -22.865 1.00 84.25 284 SER A O 1
ATOM 2012 N N . ALA A 1 285 ? 12.182 7.354 -21.030 1.00 86.44 285 ALA A N 1
ATOM 2013 C CA . ALA A 1 285 ? 12.719 6.103 -21.578 1.00 86.44 285 ALA A CA 1
ATOM 2014 C C . ALA A 1 285 ? 12.086 5.673 -22.927 1.00 86.44 285 ALA A C 1
ATOM 2016 O O . ALA A 1 285 ? 12.737 5.008 -23.728 1.00 86.44 285 ALA A O 1
ATOM 2017 N N . ASN A 1 286 ? 10.831 6.062 -23.186 1.00 87.75 286 ASN A N 1
ATOM 2018 C CA . ASN A 1 286 ? 10.106 5.757 -24.426 1.00 87.75 286 ASN A CA 1
ATOM 2019 C C . ASN A 1 286 ? 10.121 6.905 -25.448 1.00 87.75 286 ASN A C 1
ATOM 2021 O O . ASN A 1 286 ? 9.525 6.757 -26.512 1.00 87.75 286 ASN A O 1
ATOM 2025 N N . ALA A 1 287 ? 10.713 8.052 -25.110 1.00 89.75 287 ALA A N 1
ATOM 2026 C CA . ALA A 1 287 ? 10.901 9.134 -26.068 1.00 89.75 287 ALA A CA 1
ATOM 2027 C C . ALA A 1 287 ? 12.065 8.803 -27.009 1.00 89.75 287 ALA A C 1
ATOM 2029 O O . ALA A 1 287 ? 12.880 7.940 -26.691 1.00 89.75 287 ALA A O 1
ATOM 2030 N N . ASP A 1 288 ? 12.083 9.480 -28.146 1.00 90.31 288 ASP A N 1
ATOM 2031 C CA . ASP A 1 288 ? 13.103 9.418 -29.189 1.00 90.31 288 ASP A CA 1
ATOM 2032 C C . ASP A 1 288 ? 13.638 10.849 -29.319 1.00 90.31 288 ASP A C 1
ATOM 2034 O O . ASP A 1 288 ? 13.040 11.682 -30.007 1.00 90.31 288 ASP A O 1
ATOM 2038 N N . ASP A 1 289 ? 14.628 11.187 -28.490 1.00 89.75 289 ASP A N 1
ATOM 2039 C CA . ASP A 1 289 ? 15.063 12.575 -28.291 1.00 89.75 289 ASP A CA 1
ATOM 2040 C C . ASP A 1 289 ? 15.809 13.129 -29.513 1.00 89.75 289 ASP A C 1
ATOM 2042 O O . ASP A 1 289 ? 15.726 14.329 -29.804 1.00 89.75 289 ASP A O 1
ATOM 2046 N N . ASP A 1 290 ? 16.515 12.267 -30.243 1.00 88.12 290 ASP A N 1
ATOM 2047 C CA . ASP A 1 290 ? 17.285 12.616 -31.435 1.00 88.12 290 ASP A CA 1
ATOM 2048 C C . ASP A 1 290 ? 16.555 12.307 -32.757 1.00 88.12 290 ASP A C 1
ATOM 2050 O O . ASP A 1 290 ? 17.039 12.687 -33.831 1.00 88.12 290 ASP A O 1
ATOM 2054 N N . HIS A 1 291 ? 15.336 11.764 -32.670 1.00 88.44 291 HIS A N 1
ATOM 2055 C CA . HIS A 1 291 ? 14.419 11.463 -33.771 1.00 88.44 291 HIS A CA 1
ATOM 2056 C C . HIS A 1 291 ? 14.984 10.463 -34.786 1.00 88.44 291 HIS A C 1
ATOM 2058 O O . HIS A 1 291 ? 14.737 10.592 -35.996 1.00 88.44 291 HIS A O 1
ATOM 2064 N N . ASP A 1 292 ? 15.750 9.479 -34.321 1.00 85.56 292 ASP A N 1
ATOM 2065 C CA . ASP A 1 292 ? 16.352 8.450 -35.168 1.00 85.56 292 ASP A CA 1
ATOM 2066 C C . ASP A 1 292 ? 15.508 7.163 -35.280 1.00 85.56 292 ASP A C 1
ATOM 2068 O O . ASP A 1 292 ? 15.808 6.269 -36.081 1.00 85.56 292 ASP A O 1
ATOM 2072 N N . GLY A 1 293 ? 14.377 7.121 -34.572 1.00 87.38 293 GLY A N 1
ATOM 2073 C CA . GLY A 1 293 ? 13.427 6.015 -34.553 1.00 87.38 293 GLY A CA 1
ATOM 2074 C C . GLY A 1 293 ? 13.675 5.006 -33.432 1.00 87.38 293 GLY A C 1
ATOM 2075 O O . GLY A 1 293 ? 12.903 4.044 -33.318 1.00 87.38 293 GLY A O 1
ATOM 2076 N N . ALA A 1 294 ? 14.707 5.194 -32.609 1.00 89.06 294 ALA A N 1
ATOM 2077 C CA . ALA A 1 294 ? 14.937 4.437 -31.389 1.00 89.06 294 ALA A CA 1
ATOM 2078 C C . ALA A 1 294 ? 14.422 5.187 -30.158 1.00 89.06 294 ALA A C 1
ATOM 2080 O O . ALA A 1 294 ? 14.391 6.406 -30.106 1.00 89.06 294 ALA A O 1
ATOM 2081 N N . SER A 1 295 ? 14.003 4.447 -29.130 1.00 91.31 295 SER A N 1
ATOM 2082 C CA . SER A 1 295 ? 13.732 5.086 -27.845 1.00 91.31 295 SER A CA 1
ATOM 2083 C C . SER A 1 295 ? 15.019 5.259 -27.043 1.00 91.31 295 SER A C 1
ATOM 2085 O O . SER A 1 295 ? 15.897 4.398 -27.105 1.00 91.31 295 SER A O 1
ATOM 2087 N N . ASN A 1 296 ? 15.068 6.258 -26.162 1.00 90.88 296 ASN A N 1
ATOM 2088 C CA . ASN A 1 296 ? 16.173 6.478 -25.223 1.00 90.88 296 ASN A CA 1
ATOM 2089 C C . ASN A 1 296 ? 16.535 5.196 -24.438 1.00 90.88 296 ASN A C 1
ATOM 2091 O O . ASN A 1 296 ? 17.694 4.940 -24.107 1.00 90.88 296 ASN A O 1
ATOM 2095 N N . PHE A 1 297 ? 15.546 4.345 -24.126 1.00 90.94 297 PHE A N 1
ATOM 2096 C CA . PHE A 1 297 ? 15.783 3.032 -23.517 1.00 90.94 297 PHE A CA 1
ATOM 2097 C C . PHE A 1 297 ? 16.451 2.033 -24.464 1.00 90.94 297 PHE A C 1
ATOM 2099 O O . PHE A 1 297 ? 17.321 1.276 -24.031 1.00 90.94 297 PHE A O 1
ATOM 2106 N N . ALA A 1 298 ? 16.048 1.988 -25.735 1.00 90.75 298 ALA A N 1
ATOM 2107 C CA . ALA A 1 298 ? 16.704 1.147 -26.728 1.00 90.75 298 ALA A CA 1
ATOM 2108 C C . ALA A 1 298 ? 18.170 1.564 -26.886 1.00 90.75 298 ALA A C 1
ATOM 2110 O O . ALA A 1 298 ? 19.053 0.709 -26.908 1.00 90.75 298 ALA A O 1
ATOM 2111 N N . GLU A 1 299 ? 18.452 2.859 -26.888 1.00 91.94 299 GLU A N 1
ATOM 2112 C CA . GLU A 1 299 ? 19.817 3.374 -26.949 1.00 91.94 299 GLU A CA 1
ATOM 2113 C C . GLU A 1 299 ? 20.623 3.036 -25.698 1.00 91.94 299 GLU A C 1
ATOM 2115 O O . GLU A 1 299 ? 21.730 2.505 -25.805 1.00 91.94 299 GLU A O 1
ATOM 2120 N N . PHE A 1 300 ? 20.038 3.193 -24.509 1.00 91.94 300 PHE A N 1
ATOM 2121 C CA . PHE A 1 300 ? 20.633 2.705 -23.265 1.00 91.94 300 PHE A CA 1
ATOM 2122 C C . PHE A 1 300 ? 20.961 1.211 -23.330 1.00 91.94 300 PHE A C 1
ATOM 2124 O O . PHE A 1 300 ? 22.044 0.802 -22.906 1.00 91.94 300 PHE A O 1
ATOM 2131 N N . ALA A 1 301 ? 20.025 0.395 -23.819 1.00 92.75 301 ALA A N 1
ATOM 2132 C CA . ALA A 1 301 ? 20.132 -1.058 -23.831 1.00 92.75 301 ALA A CA 1
ATOM 2133 C C . ALA A 1 301 ? 21.144 -1.556 -24.866 1.00 92.75 301 ALA A C 1
ATOM 2135 O O . ALA A 1 301 ? 21.879 -2.508 -24.591 1.00 92.75 301 ALA A O 1
ATOM 2136 N N . PHE A 1 302 ? 21.200 -0.920 -26.035 1.00 93.00 302 PHE A N 1
ATOM 2137 C CA . PHE A 1 302 ? 22.022 -1.340 -27.168 1.00 93.00 302 PHE A CA 1
ATOM 2138 C C . PHE A 1 302 ? 23.294 -0.504 -27.373 1.00 93.00 302 PHE A C 1
ATOM 2140 O O . PHE A 1 302 ? 24.091 -0.806 -28.264 1.00 93.00 302 PHE A O 1
ATOM 2147 N N . GLY A 1 303 ? 23.527 0.488 -26.511 1.00 90.06 303 GLY A N 1
ATOM 2148 C CA . GLY A 1 303 ? 24.759 1.269 -26.470 1.00 90.06 303 GLY A CA 1
ATOM 2149 C C . GLY A 1 303 ? 24.866 2.346 -27.540 1.00 90.06 303 GLY A C 1
ATOM 2150 O O . GLY A 1 303 ? 25.943 2.498 -28.108 1.00 90.06 303 GLY A O 1
ATOM 2151 N N . GLN A 1 304 ? 23.763 3.030 -27.837 1.00 88.44 304 GLN A N 1
ATOM 2152 C CA . GLN A 1 304 ? 23.701 4.102 -28.838 1.00 88.44 304 GLN A CA 1
ATOM 2153 C C . GLN A 1 304 ? 23.696 5.488 -28.162 1.00 88.44 304 GLN A C 1
ATOM 2155 O O . GLN A 1 304 ? 23.639 5.569 -26.929 1.00 88.44 304 GLN A O 1
ATOM 2160 N N . ASP A 1 305 ? 23.858 6.555 -28.951 1.00 87.56 305 ASP A N 1
ATOM 2161 C CA . ASP A 1 305 ? 24.025 7.930 -28.461 1.00 87.56 305 ASP A CA 1
ATOM 2162 C C . ASP A 1 305 ? 22.715 8.731 -28.603 1.00 87.56 305 ASP A C 1
ATOM 2164 O O . ASP A 1 305 ? 22.441 9.193 -29.711 1.00 87.56 305 ASP A O 1
ATOM 2168 N N . PRO A 1 306 ? 21.997 9.011 -27.493 1.00 88.44 306 PRO A N 1
ATOM 2169 C CA . PRO A 1 306 ? 20.654 9.610 -27.491 1.00 88.44 306 PRO A CA 1
ATOM 2170 C C . PRO A 1 306 ? 20.585 11.077 -27.912 1.00 88.44 306 PRO A C 1
ATOM 2172 O O . PRO A 1 306 ? 19.572 11.751 -27.724 1.00 88.44 306 PRO A O 1
ATOM 2175 N N . GLN A 1 307 ? 21.686 11.622 -28.419 1.00 86.25 307 GLN A N 1
ATOM 2176 C CA . GLN A 1 307 ? 21.780 12.998 -28.888 1.00 86.25 307 GLN A CA 1
ATOM 2177 C C . GLN A 1 307 ? 22.183 13.103 -30.362 1.00 86.25 307 GLN A C 1
ATOM 2179 O O . GLN A 1 307 ? 22.380 14.223 -30.851 1.00 86.25 307 GLN A O 1
ATOM 2184 N N . LYS A 1 308 ? 22.377 11.987 -31.079 1.00 82.06 308 LYS A N 1
ATOM 2185 C CA . LYS A 1 308 ? 22.937 11.999 -32.438 1.00 82.06 308 LYS A CA 1
ATOM 2186 C C . LYS A 1 308 ? 22.217 11.043 -33.395 1.00 82.06 308 LYS A C 1
ATOM 2188 O O . LYS A 1 308 ? 22.673 9.926 -33.615 1.00 82.06 308 LYS A O 1
ATOM 2193 N N . GLY A 1 309 ? 21.260 11.567 -34.162 1.00 62.09 309 GLY A N 1
ATOM 2194 C CA . GLY A 1 309 ? 20.738 10.872 -35.346 1.00 62.09 309 GLY A CA 1
ATOM 2195 C C . GLY A 1 309 ? 21.693 10.965 -36.557 1.00 62.09 309 GLY A C 1
ATOM 2196 O O . GLY A 1 309 ? 22.312 12.019 -36.760 1.00 62.09 309 GLY A O 1
ATOM 2197 N N . PRO A 1 310 ? 21.835 9.930 -37.420 1.00 57.50 310 PRO A N 1
ATOM 2198 C CA . PRO A 1 310 ? 21.220 8.601 -37.392 1.00 57.50 310 PRO A CA 1
ATOM 2199 C C . PRO A 1 310 ? 22.202 7.574 -36.799 1.00 57.50 310 PRO A C 1
ATOM 2201 O O . PRO A 1 310 ? 23.112 7.128 -37.511 1.00 57.50 310 PRO A O 1
ATOM 2204 N N . SER A 1 311 ? 22.067 7.209 -35.521 1.00 64.44 311 SER A N 1
ATOM 2205 C CA . SER A 1 311 ? 23.057 6.347 -34.859 1.00 64.44 311 SER A CA 1
ATOM 2206 C C . SER A 1 311 ? 22.564 4.947 -34.530 1.00 64.44 311 SER A C 1
ATOM 2208 O O . SER A 1 311 ? 23.424 4.083 -34.384 1.00 64.44 311 SER A O 1
ATOM 2210 N N . PHE A 1 312 ? 21.254 4.662 -34.519 1.00 74.38 312 PHE A N 1
ATOM 2211 C CA . PHE A 1 312 ? 20.747 3.352 -34.099 1.00 74.38 312 PHE A CA 1
ATOM 2212 C C . PHE A 1 312 ? 21.095 2.195 -35.056 1.00 74.38 312 PHE A C 1
ATOM 2214 O O . PHE A 1 312 ? 20.288 1.712 -35.856 1.00 74.38 312 PHE A O 1
ATOM 2221 N N . GLN A 1 313 ? 22.325 1.695 -34.940 1.00 84.06 313 GLN A N 1
ATOM 2222 C CA . GLN A 1 313 ? 22.863 0.552 -35.676 1.00 84.06 313 GLN A CA 1
ATOM 2223 C C . GLN A 1 313 ? 23.465 -0.466 -34.706 1.00 84.06 313 GLN A C 1
ATOM 2225 O O . GLN A 1 313 ? 24.671 -0.711 -34.713 1.00 84.06 313 GLN A O 1
ATOM 2230 N N . PRO A 1 314 ? 22.636 -1.112 -33.869 1.00 89.50 314 PRO A N 1
ATOM 2231 C CA . PRO A 1 314 ? 23.146 -2.060 -32.893 1.00 89.50 314 PRO A CA 1
ATOM 2232 C C . PRO A 1 314 ? 23.638 -3.363 -33.530 1.00 89.50 314 PRO A C 1
ATOM 2234 O O . PRO A 1 314 ? 24.333 -4.119 -32.870 1.00 89.50 314 PRO A O 1
ATOM 2237 N N . LEU A 1 315 ? 23.283 -3.664 -34.786 1.00 93.00 315 LEU A N 1
ATOM 2238 C CA . LEU A 1 315 ? 23.788 -4.837 -35.506 1.00 93.00 315 LEU A CA 1
ATOM 2239 C C . LEU A 1 315 ? 25.183 -4.559 -36.075 1.00 93.00 315 LEU A C 1
ATOM 2241 O O . LEU A 1 315 ? 25.327 -3.763 -36.999 1.00 93.00 315 LEU A O 1
ATOM 2245 N N . THR A 1 316 ? 26.188 -5.283 -35.590 1.00 93.25 316 THR A N 1
ATOM 2246 C CA . THR A 1 316 ? 27.571 -5.208 -36.091 1.00 93.25 316 THR A CA 1
ATOM 2247 C C . THR A 1 316 ? 27.868 -6.266 -37.154 1.00 93.25 316 THR A C 1
ATOM 2249 O O . THR A 1 316 ? 28.774 -6.091 -37.967 1.00 93.25 316 THR A O 1
ATOM 2252 N N . ALA A 1 317 ? 27.064 -7.334 -37.217 1.00 95.31 317 ALA A N 1
ATOM 2253 C CA . ALA A 1 317 ? 27.067 -8.301 -38.312 1.00 95.31 317 ALA A CA 1
ATOM 2254 C C . ALA A 1 317 ? 25.640 -8.776 -38.621 1.00 95.31 317 ALA A C 1
ATOM 2256 O O . ALA A 1 317 ? 24.906 -9.200 -37.727 1.00 95.31 317 ALA A O 1
ATOM 2257 N N . ILE A 1 318 ? 25.255 -8.716 -39.900 1.00 91.44 318 ILE A N 1
ATOM 2258 C CA . ILE A 1 318 ? 23.928 -9.124 -40.390 1.00 91.44 318 ILE A CA 1
ATOM 2259 C C . ILE A 1 318 ? 23.746 -10.644 -40.209 1.00 91.44 318 ILE A C 1
ATOM 2261 O O . ILE A 1 318 ? 24.714 -11.383 -40.396 1.00 91.44 318 ILE A O 1
ATOM 2265 N N . PRO A 1 319 ? 22.526 -11.135 -39.906 1.00 91.62 319 PRO A N 1
ATOM 2266 C CA . PRO A 1 319 ? 22.247 -12.566 -39.834 1.00 91.62 319 PRO A CA 1
ATOM 2267 C C . PRO A 1 319 ? 22.667 -13.366 -41.066 1.00 91.62 319 PRO A C 1
ATOM 2269 O O . PRO A 1 319 ? 22.150 -13.174 -42.167 1.00 91.62 319 PRO A O 1
ATOM 2272 N N . ASP A 1 320 ? 23.569 -14.318 -40.841 1.00 93.44 320 ASP A N 1
ATOM 2273 C CA . ASP A 1 320 ? 23.978 -15.321 -41.813 1.00 93.44 320 ASP A CA 1
ATOM 2274 C C . ASP A 1 320 ? 22.989 -16.494 -41.786 1.00 93.44 320 ASP A C 1
ATOM 2276 O O . ASP A 1 320 ? 22.736 -17.119 -40.753 1.00 93.44 320 ASP A O 1
ATOM 2280 N N . ARG A 1 321 ? 22.408 -16.800 -42.948 1.00 88.75 321 ARG A N 1
ATOM 2281 C CA . ARG A 1 321 ? 21.403 -17.857 -43.096 1.00 88.75 321 ARG A CA 1
ATOM 2282 C C . ARG A 1 321 ? 21.984 -19.268 -42.991 1.00 88.75 321 ARG A C 1
ATOM 2284 O O . ARG A 1 321 ? 21.266 -20.180 -42.592 1.00 88.75 321 ARG A O 1
ATOM 2291 N N . ALA A 1 322 ? 23.226 -19.467 -43.415 1.00 90.06 322 ALA A N 1
ATOM 2292 C CA . ALA A 1 322 ? 23.867 -20.773 -43.422 1.00 90.06 322 ALA A CA 1
ATOM 2293 C C . ALA A 1 322 ? 24.289 -21.189 -42.011 1.00 90.06 322 ALA A C 1
ATOM 2295 O O . ALA A 1 322 ? 24.138 -22.353 -41.648 1.00 90.06 322 ALA A O 1
ATOM 2296 N N . THR A 1 323 ? 24.798 -20.248 -41.219 1.00 93.31 323 THR A N 1
ATOM 2297 C CA . THR A 1 323 ? 25.283 -20.525 -39.859 1.00 93.31 323 THR A CA 1
ATOM 2298 C C . THR A 1 323 ? 24.243 -20.226 -38.780 1.00 93.31 323 THR A C 1
ATOM 2300 O O . THR A 1 323 ? 24.300 -20.812 -37.698 1.00 93.31 323 THR A O 1
ATOM 2303 N N . GLY A 1 324 ? 23.293 -19.326 -39.055 1.00 94.50 324 GLY A N 1
ATOM 2304 C CA . GLY A 1 324 ? 22.352 -18.807 -38.064 1.00 94.50 324 GLY A CA 1
ATOM 2305 C C . GLY A 1 324 ? 22.987 -17.817 -37.091 1.0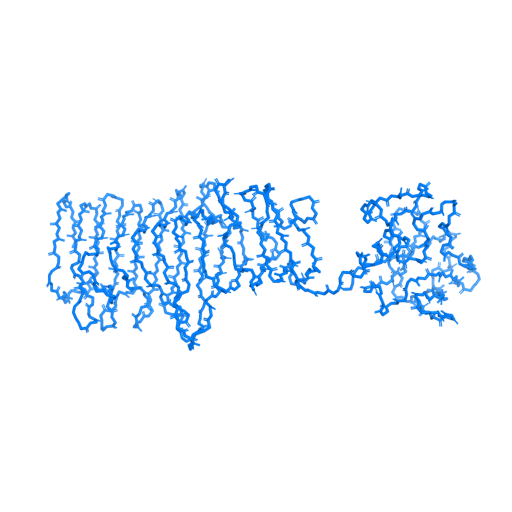0 94.50 324 GLY A C 1
ATOM 2306 O O . GLY A 1 324 ? 22.483 -17.666 -35.978 1.00 94.50 324 GLY A O 1
ATOM 2307 N N . THR A 1 325 ? 24.105 -17.189 -37.468 1.00 97.12 325 THR A N 1
ATOM 2308 C CA . THR A 1 325 ? 24.852 -16.281 -36.591 1.00 97.12 325 THR A CA 1
ATOM 2309 C C . THR A 1 325 ? 24.684 -14.819 -36.977 1.00 97.12 325 THR A C 1
ATOM 2311 O O . THR A 1 325 ? 24.655 -14.489 -38.159 1.00 97.12 325 THR A O 1
ATOM 2314 N N . PHE A 1 326 ? 24.621 -13.935 -35.985 1.00 97.56 326 PHE A N 1
ATOM 2315 C CA . PHE A 1 326 ? 24.646 -12.476 -36.156 1.00 97.56 326 PHE A CA 1
ATOM 2316 C C . PHE A 1 326 ? 25.271 -11.817 -34.935 1.00 97.56 326 PHE A C 1
ATOM 2318 O O . PHE A 1 326 ? 25.303 -12.428 -33.863 1.00 97.56 326 PHE A O 1
ATOM 2325 N N . HIS A 1 327 ? 25.766 -10.591 -35.085 1.00 97.56 327 HIS A N 1
ATOM 2326 C CA . HIS A 1 327 ? 26.395 -9.860 -33.987 1.00 97.56 327 HIS A CA 1
ATOM 2327 C C . HIS A 1 327 ? 25.635 -8.575 -33.688 1.00 97.56 327 HIS A C 1
ATOM 2329 O O . HIS A 1 327 ? 25.095 -7.937 -34.597 1.00 97.56 327 HIS A O 1
ATOM 2335 N N . TYR A 1 328 ? 25.595 -8.199 -32.412 1.00 96.44 328 TYR A N 1
ATOM 2336 C CA . TYR A 1 328 ? 25.021 -6.933 -31.984 1.00 96.44 328 TYR A CA 1
ATOM 2337 C C . TYR A 1 328 ? 25.746 -6.342 -30.773 1.00 96.44 328 TYR A C 1
ATOM 2339 O O . TYR A 1 328 ? 26.358 -7.071 -29.988 1.00 96.44 328 TYR A O 1
ATOM 2347 N N . THR A 1 329 ? 25.645 -5.029 -30.588 1.00 95.50 329 THR A N 1
ATOM 2348 C CA . THR A 1 329 ? 26.100 -4.343 -29.380 1.00 95.50 329 THR A CA 1
ATOM 2349 C C . THR A 1 329 ? 25.007 -4.302 -28.327 1.00 95.50 329 THR A C 1
ATOM 2351 O O . THR A 1 329 ? 23.829 -4.099 -28.616 1.00 95.50 329 THR A O 1
ATOM 2354 N N . ARG A 1 330 ? 25.402 -4.438 -27.066 1.00 94.19 330 ARG A N 1
ATOM 2355 C CA . ARG A 1 330 ? 24.548 -4.154 -25.914 1.00 94.19 330 ARG A CA 1
ATOM 2356 C C . ARG A 1 330 ? 25.321 -3.471 -24.812 1.00 94.19 330 ARG A C 1
ATOM 2358 O O . ARG A 1 330 ? 26.528 -3.666 -24.682 1.00 94.19 330 ARG A O 1
ATOM 2365 N N . ARG A 1 331 ? 24.619 -2.753 -23.942 1.00 91.94 331 ARG A N 1
ATOM 2366 C CA . ARG A 1 331 ? 25.200 -2.324 -22.674 1.00 91.94 331 ARG A CA 1
ATOM 2367 C C . ARG A 1 331 ? 25.591 -3.542 -21.854 1.00 91.94 331 ARG A C 1
ATOM 2369 O O . ARG A 1 331 ? 24.848 -4.526 -21.783 1.00 91.94 331 ARG A O 1
ATOM 2376 N N . ASN A 1 332 ? 26.762 -3.465 -21.233 1.00 88.44 332 ASN A N 1
ATOM 2377 C CA . ASN A 1 332 ? 27.309 -4.529 -20.416 1.00 88.44 332 ASN A CA 1
ATOM 2378 C C . ASN A 1 332 ? 26.262 -5.005 -19.406 1.00 88.44 332 ASN A C 1
ATOM 2380 O O . ASN A 1 332 ? 25.729 -4.223 -18.618 1.00 88.44 332 ASN A O 1
ATOM 2384 N N . ALA A 1 333 ? 25.968 -6.303 -19.442 1.00 74.00 333 ALA A N 1
ATOM 2385 C CA . ALA A 1 333 ? 24.900 -6.903 -18.658 1.00 74.00 333 ALA A CA 1
ATOM 2386 C C . ALA A 1 333 ? 25.095 -6.735 -17.137 1.00 74.00 333 ALA A C 1
ATOM 2388 O O . ALA A 1 333 ? 24.130 -6.850 -16.383 1.00 74.00 333 ALA A O 1
ATOM 2389 N N . THR A 1 334 ? 26.315 -6.484 -16.655 1.00 76.12 334 THR A N 1
ATOM 2390 C CA . THR A 1 334 ? 26.569 -6.186 -15.233 1.00 76.12 334 THR A CA 1
ATOM 2391 C C . THR A 1 334 ? 26.247 -4.740 -14.853 1.00 76.12 334 THR A C 1
ATOM 2393 O O . THR A 1 334 ? 26.014 -4.470 -13.680 1.00 76.12 334 THR A O 1
ATOM 2396 N N . LEU A 1 335 ? 26.196 -3.829 -15.829 1.00 78.50 335 LEU A N 1
ATOM 2397 C CA . LEU A 1 335 ? 25.922 -2.400 -15.645 1.00 78.50 335 LEU A CA 1
ATOM 2398 C C . LEU A 1 335 ? 24.485 -2.020 -15.996 1.00 78.50 335 LEU A C 1
ATOM 2400 O O . LEU A 1 335 ? 23.975 -1.029 -15.484 1.00 78.50 335 LEU A O 1
ATOM 2404 N N . SER A 1 336 ? 23.842 -2.769 -16.892 1.00 78.69 336 SER A N 1
ATOM 2405 C CA . SER A 1 336 ? 22.517 -2.418 -17.404 1.00 78.69 336 SER A CA 1
ATOM 2406 C C . SER A 1 336 ? 21.368 -2.874 -16.514 1.00 78.69 336 SER A C 1
ATOM 2408 O O . SER A 1 336 ? 20.286 -2.314 -16.612 1.00 78.69 336 SER A O 1
ATOM 2410 N N . GLY A 1 337 ? 21.564 -3.901 -15.679 1.00 77.50 337 GLY A N 1
ATOM 2411 C CA . GLY A 1 337 ? 20.454 -4.534 -14.956 1.00 77.50 337 GLY A CA 1
ATOM 2412 C C . GLY A 1 337 ? 19.455 -5.256 -15.874 1.00 77.50 337 GLY A C 1
ATOM 2413 O O . GLY A 1 337 ? 18.413 -5.695 -15.400 1.00 77.50 337 GLY A O 1
ATOM 2414 N N . LEU A 1 338 ? 19.779 -5.411 -17.165 1.00 86.50 338 LEU A N 1
ATOM 2415 C CA . LEU A 1 338 ? 18.898 -5.992 -18.174 1.00 86.50 338 LEU A CA 1
ATOM 2416 C C . LEU A 1 338 ? 19.203 -7.477 -18.433 1.00 86.50 338 LEU A C 1
ATOM 2418 O O . LEU A 1 338 ? 20.325 -7.978 -18.257 1.00 86.50 338 LEU A O 1
ATOM 2422 N N . THR A 1 339 ? 18.179 -8.171 -18.912 1.00 88.50 339 THR A N 1
ATOM 2423 C CA . THR A 1 339 ? 18.228 -9.482 -19.558 1.00 88.50 339 THR A CA 1
ATOM 2424 C C . THR A 1 339 ? 17.925 -9.310 -21.043 1.00 88.50 339 THR A C 1
ATOM 2426 O O . THR A 1 339 ? 16.956 -8.647 -21.404 1.00 88.50 339 THR A O 1
ATOM 2429 N N . PHE A 1 340 ? 18.733 -9.930 -21.906 1.00 93.06 340 PHE A N 1
ATOM 2430 C CA . PHE A 1 340 ? 18.565 -9.891 -23.360 1.00 93.06 340 PHE A CA 1
ATOM 2431 C C . PHE A 1 340 ? 18.125 -11.263 -23.865 1.00 93.06 340 PHE A C 1
ATOM 2433 O O . PHE A 1 340 ? 18.838 -12.249 -23.665 1.00 93.06 340 PHE A O 1
ATOM 2440 N N . ARG A 1 341 ? 16.963 -11.331 -24.518 1.00 95.31 341 ARG A N 1
ATOM 2441 C CA . ARG A 1 341 ? 16.364 -12.572 -25.039 1.00 95.31 341 ARG A CA 1
ATOM 2442 C C . ARG A 1 341 ? 16.245 -12.520 -26.555 1.00 95.31 341 ARG A C 1
ATOM 2444 O O . ARG A 1 341 ? 15.924 -11.469 -27.112 1.00 95.31 341 ARG A O 1
ATOM 2451 N N . VAL A 1 342 ? 16.474 -13.658 -27.207 1.00 97.12 342 VAL A N 1
ATOM 2452 C CA . VAL A 1 342 ? 16.390 -13.798 -28.665 1.00 97.12 342 VAL A CA 1
ATOM 2453 C C . VAL A 1 342 ? 14.997 -14.286 -29.032 1.00 97.12 342 VAL A C 1
ATOM 2455 O O . VAL A 1 342 ? 14.558 -15.335 -28.573 1.00 97.12 342 VAL A O 1
ATOM 2458 N N . TRP A 1 343 ? 14.297 -13.521 -29.857 1.00 98.00 343 TRP A N 1
ATOM 2459 C CA . TRP A 1 343 ? 12.973 -13.856 -30.361 1.00 98.00 343 TRP A CA 1
ATOM 2460 C C . TRP A 1 343 ? 13.032 -14.020 -31.868 1.00 98.00 343 TRP A C 1
ATOM 2462 O O . TRP A 1 343 ? 13.740 -13.283 -32.555 1.00 98.00 343 TRP A O 1
ATOM 2472 N N . THR A 1 344 ? 12.266 -14.971 -32.386 1.00 96.75 344 THR A N 1
ATOM 2473 C CA . THR A 1 344 ? 12.182 -15.228 -33.820 1.00 96.75 344 THR A CA 1
ATOM 2474 C C . THR A 1 344 ? 10.742 -15.230 -34.307 1.00 96.75 344 THR A C 1
ATOM 2476 O O . THR A 1 344 ? 9.800 -15.449 -33.541 1.00 96.75 344 THR A O 1
ATOM 2479 N N . SER A 1 345 ? 10.575 -14.943 -35.593 1.00 97.38 345 SER A N 1
ATOM 2480 C CA . SER A 1 345 ? 9.291 -14.954 -36.285 1.00 97.38 345 SER A CA 1
ATOM 2481 C C . SER A 1 345 ? 9.475 -15.430 -37.722 1.00 97.38 345 SER A C 1
ATOM 2483 O O . SER A 1 345 ? 10.529 -15.235 -38.322 1.00 97.38 345 SER A O 1
ATOM 2485 N N . THR A 1 346 ? 8.436 -16.016 -38.309 1.00 96.44 346 THR A N 1
ATOM 2486 C CA . THR A 1 346 ? 8.403 -16.358 -39.743 1.00 96.44 346 THR A CA 1
ATOM 2487 C C . THR A 1 346 ? 7.524 -15.401 -40.556 1.00 96.44 346 THR A C 1
ATOM 2489 O O . THR A 1 346 ? 7.524 -15.462 -41.788 1.00 96.44 346 THR A O 1
ATOM 2492 N N . ASN A 1 347 ? 6.798 -14.493 -39.890 1.00 95.25 347 ASN A N 1
ATOM 2493 C CA . ASN A 1 347 ? 5.771 -13.644 -40.501 1.00 95.25 347 ASN A CA 1
ATOM 2494 C C . ASN A 1 347 ? 5.728 -12.191 -39.981 1.00 95.25 347 ASN A C 1
ATOM 2496 O O . ASN A 1 347 ? 4.869 -11.442 -40.434 1.00 95.25 347 ASN A O 1
ATOM 2500 N N . LEU A 1 348 ? 6.627 -11.795 -39.067 1.00 95.31 348 LEU A N 1
ATOM 2501 C CA . LEU A 1 348 ? 6.683 -10.488 -38.381 1.00 95.31 348 LEU A CA 1
ATOM 2502 C C . LEU A 1 348 ? 5.523 -10.179 -37.417 1.00 95.31 348 LEU A C 1
ATOM 2504 O O . LEU A 1 348 ? 5.568 -9.152 -36.741 1.00 95.31 348 LEU A O 1
ATOM 2508 N N . ALA A 1 349 ? 4.524 -11.054 -37.306 1.00 95.69 349 ALA A N 1
ATOM 2509 C CA . ALA A 1 349 ? 3.380 -10.884 -36.413 1.00 95.69 349 ALA A CA 1
ATOM 2510 C C . ALA A 1 349 ? 3.524 -11.736 -35.146 1.00 95.69 349 ALA A C 1
ATOM 2512 O O . ALA A 1 349 ? 3.437 -11.222 -34.031 1.00 95.69 349 ALA A O 1
ATOM 2513 N N . ASP A 1 350 ? 3.814 -13.025 -35.320 1.00 95.38 350 ASP A N 1
ATOM 2514 C CA . ASP A 1 350 ? 3.917 -13.988 -34.231 1.00 95.38 350 ASP A CA 1
ATOM 2515 C C . ASP A 1 350 ? 5.380 -14.168 -33.840 1.00 95.38 350 ASP A C 1
ATOM 2517 O O . ASP A 1 350 ? 6.218 -14.529 -34.672 1.00 95.38 350 ASP A O 1
ATOM 2521 N N . TRP A 1 351 ? 5.690 -13.921 -32.571 1.00 97.56 351 TRP A N 1
ATOM 2522 C CA . TRP A 1 351 ? 7.049 -13.976 -32.042 1.00 97.56 351 TRP A CA 1
ATOM 2523 C C . TRP A 1 351 ? 7.162 -15.066 -30.983 1.00 97.56 351 TRP A C 1
ATOM 2525 O O . TRP A 1 351 ? 6.358 -15.113 -30.056 1.00 97.56 351 TRP A O 1
ATOM 2535 N N . THR A 1 352 ? 8.186 -15.911 -31.096 1.00 97.25 352 THR A N 1
ATOM 2536 C CA . THR A 1 352 ? 8.513 -16.955 -30.111 1.00 97.25 352 THR A CA 1
ATOM 2537 C C . THR A 1 352 ? 9.958 -16.799 -29.650 1.00 97.25 352 THR A C 1
ATOM 2539 O O . THR A 1 352 ? 10.837 -16.506 -30.461 1.00 97.25 352 THR A O 1
ATOM 2542 N N . GLU A 1 353 ? 10.212 -16.968 -28.354 1.00 97.44 353 GLU A N 1
ATOM 2543 C CA . GLU A 1 353 ? 11.572 -16.951 -27.812 1.00 97.44 353 GLU A CA 1
ATOM 2544 C C . GLU A 1 353 ? 12.353 -18.188 -28.282 1.00 97.44 353 GLU A C 1
ATOM 2546 O O . GLU A 1 353 ? 11.885 -19.319 -28.144 1.00 97.44 353 GLU A O 1
ATOM 2551 N N . ASP A 1 354 ? 13.557 -17.980 -28.817 1.00 97.44 354 ASP A N 1
ATOM 2552 C CA . ASP A 1 354 ? 14.508 -19.056 -29.085 1.00 97.44 354 ASP A CA 1
ATOM 2553 C C . ASP A 1 354 ? 15.285 -19.375 -27.802 1.00 97.44 354 ASP A C 1
ATOM 2555 O O . ASP A 1 354 ? 16.359 -18.832 -27.541 1.00 97.44 354 ASP A O 1
ATOM 2559 N N . LEU A 1 355 ? 14.729 -20.273 -26.987 1.00 96.38 355 LEU A N 1
ATOM 2560 C CA . LEU A 1 355 ? 15.347 -20.729 -25.736 1.00 96.38 355 LEU A CA 1
ATOM 2561 C C . LEU A 1 355 ? 16.674 -21.480 -25.946 1.00 96.38 355 LEU A C 1
ATOM 2563 O O . LEU A 1 355 ? 17.419 -21.669 -24.986 1.00 96.38 355 LEU A O 1
ATOM 2567 N N . GLY A 1 356 ? 16.955 -21.933 -27.172 1.00 96.44 356 GLY A N 1
ATOM 2568 C CA . GLY A 1 356 ? 18.207 -22.596 -27.537 1.00 96.44 356 GLY A CA 1
ATOM 2569 C C . GLY A 1 356 ? 19.271 -21.646 -28.088 1.00 96.44 356 GLY A C 1
ATOM 2570 O O . GLY A 1 356 ? 20.393 -22.091 -28.335 1.00 96.44 356 GLY A O 1
ATOM 2571 N N . ALA A 1 357 ? 18.956 -20.357 -28.268 1.00 97.19 357 ALA A N 1
ATOM 2572 C CA . ALA A 1 357 ? 19.914 -19.380 -28.764 1.00 97.19 357 ALA A CA 1
ATOM 2573 C C . ALA A 1 357 ? 21.085 -19.208 -27.786 1.00 97.19 357 ALA A C 1
ATOM 2575 O O . ALA A 1 357 ? 20.906 -18.929 -26.597 1.00 97.19 357 ALA A O 1
ATOM 2576 N N . VAL A 1 358 ? 22.306 -19.297 -28.310 1.00 97.56 358 VAL A N 1
ATOM 2577 C CA . VAL A 1 358 ? 23.537 -19.058 -27.548 1.00 97.56 358 VAL A CA 1
ATOM 2578 C C . VAL A 1 358 ? 24.009 -17.635 -27.804 1.00 97.56 358 VAL A C 1
ATOM 2580 O O . VAL A 1 358 ? 24.168 -17.233 -28.952 1.00 97.56 358 VAL A O 1
ATOM 2583 N N . GLN A 1 359 ? 24.248 -16.874 -26.736 1.00 97.06 359 GLN A N 1
ATOM 2584 C CA . GLN A 1 359 ? 24.793 -15.517 -26.802 1.00 97.06 359 GLN A CA 1
ATOM 2585 C C . GLN A 1 359 ? 26.192 -15.495 -26.178 1.00 97.06 359 GLN A C 1
ATOM 2587 O O . GLN A 1 359 ? 26.339 -15.727 -24.976 1.00 97.06 359 GLN A O 1
ATOM 2592 N N . THR A 1 360 ? 27.211 -15.195 -26.976 1.00 97.38 360 THR A N 1
ATOM 2593 C CA . THR A 1 360 ? 28.620 -15.159 -26.563 1.00 97.38 360 THR A CA 1
ATOM 2594 C C . THR A 1 360 ? 29.158 -13.740 -26.695 1.00 97.38 360 THR A C 1
ATOM 2596 O O . THR A 1 360 ? 29.080 -13.150 -27.767 1.00 97.38 360 THR A O 1
ATOM 2599 N N . VAL A 1 361 ? 29.705 -13.184 -25.611 1.00 96.88 361 VAL A N 1
ATOM 2600 C CA . VAL A 1 361 ? 30.406 -11.890 -25.658 1.00 96.88 361 VAL A CA 1
ATOM 2601 C C . VAL A 1 361 ? 31.734 -12.098 -26.382 1.00 96.88 361 VAL A C 1
ATOM 2603 O O . VAL A 1 361 ? 32.539 -12.917 -25.937 1.00 96.88 361 VAL A O 1
ATOM 2606 N N . ILE A 1 362 ? 31.935 -11.388 -27.490 1.00 97.31 362 ILE A N 1
ATOM 2607 C CA . ILE A 1 362 ? 33.134 -11.497 -28.334 1.00 97.31 362 ILE A CA 1
ATOM 2608 C C . ILE A 1 362 ? 34.082 -10.309 -28.150 1.00 97.31 362 ILE A C 1
ATOM 2610 O O . ILE A 1 362 ? 35.293 -10.499 -28.197 1.00 97.31 362 ILE A O 1
ATOM 2614 N N . GLU A 1 363 ? 33.552 -9.127 -27.823 1.00 96.06 363 GLU A N 1
ATOM 2615 C CA . GLU A 1 363 ? 34.328 -7.949 -27.423 1.00 96.06 363 GLU A CA 1
ATOM 2616 C C . GLU A 1 363 ? 33.626 -7.207 -26.276 1.00 96.06 363 GLU A C 1
ATOM 2618 O O . GLU A 1 363 ? 32.407 -7.294 -26.111 1.00 96.06 363 GLU A O 1
ATOM 2623 N N . GLN A 1 364 ? 34.385 -6.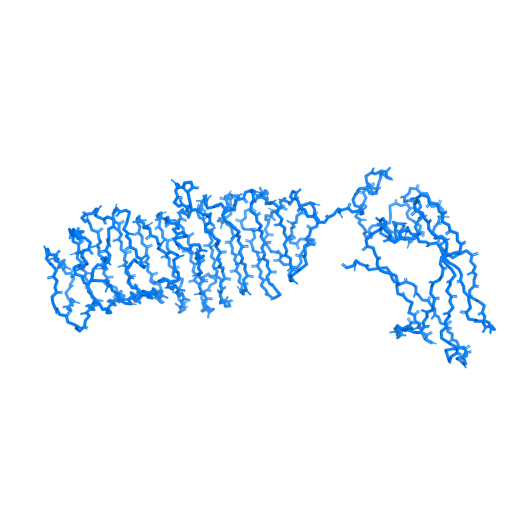482 -25.449 1.00 94.62 364 GLN A N 1
ATOM 2624 C CA . GLN A 1 364 ? 33.833 -5.688 -24.349 1.00 94.62 364 GLN A CA 1
ATOM 2625 C C . GLN A 1 364 ? 34.733 -4.492 -24.015 1.00 94.62 364 GLN A C 1
ATOM 2627 O O . GLN A 1 364 ? 35.953 -4.629 -23.927 1.00 94.62 364 GLN A O 1
ATOM 2632 N N . ASN A 1 365 ? 34.116 -3.343 -23.731 1.00 90.31 365 ASN A N 1
ATOM 2633 C CA . ASN A 1 365 ? 34.762 -2.188 -23.105 1.00 90.31 365 ASN A CA 1
ATOM 2634 C C . ASN A 1 365 ? 34.129 -1.878 -21.727 1.00 90.31 365 ASN A C 1
ATOM 2636 O O . ASN A 1 365 ? 33.427 -2.711 -21.147 1.00 90.31 365 ASN A O 1
ATOM 2640 N N . SER A 1 366 ? 34.407 -0.703 -21.153 1.00 85.38 366 SER A N 1
ATOM 2641 C CA . SER A 1 366 ? 33.881 -0.322 -19.834 1.00 85.38 366 SER A CA 1
ATOM 2642 C C . SER A 1 366 ? 32.358 -0.190 -19.779 1.00 85.38 366 SER A C 1
ATOM 2644 O O . SER A 1 366 ? 31.810 -0.238 -18.685 1.00 85.38 366 SER A O 1
ATOM 2646 N N . GLU A 1 367 ? 31.670 -0.045 -20.912 1.00 86.19 367 GLU A N 1
ATOM 2647 C CA . GLU A 1 367 ? 30.227 0.213 -20.970 1.00 86.19 367 GLU A CA 1
ATOM 2648 C C . GLU A 1 367 ? 29.454 -0.788 -21.832 1.00 86.19 367 GLU A C 1
ATOM 2650 O O . GLU A 1 367 ? 28.333 -1.155 -21.476 1.00 86.19 367 GLU A O 1
ATOM 2655 N N . LEU A 1 368 ? 30.041 -1.255 -22.934 1.00 92.81 368 LEU A N 1
ATOM 2656 C CA . LEU A 1 368 ? 29.388 -2.041 -23.977 1.00 92.81 368 LEU A CA 1
ATOM 2657 C C . LEU A 1 368 ? 30.037 -3.412 -24.169 1.00 92.81 368 LEU A C 1
ATOM 2659 O O . LEU A 1 368 ? 31.215 -3.624 -23.882 1.00 92.81 368 LEU A O 1
ATOM 2663 N N . GLN A 1 369 ? 29.236 -4.334 -24.687 1.00 95.88 369 GLN A N 1
ATOM 2664 C CA . GLN A 1 369 ? 29.615 -5.659 -25.155 1.00 95.88 369 GLN A CA 1
ATOM 2665 C C . GLN A 1 369 ? 29.204 -5.799 -26.618 1.00 95.88 369 GLN A C 1
ATOM 2667 O O . GLN A 1 369 ? 28.072 -5.457 -26.959 1.00 95.88 369 GLN A O 1
ATOM 2672 N N . GLU A 1 370 ? 30.071 -6.371 -27.446 1.00 96.69 370 GLU A N 1
ATOM 2673 C CA . GLU A 1 370 ? 29.665 -6.975 -28.713 1.00 96.69 370 GLU A CA 1
ATOM 2674 C C . GLU A 1 370 ? 29.368 -8.457 -28.476 1.00 96.69 370 GLU A C 1
ATOM 2676 O O . GLU A 1 370 ? 30.126 -9.174 -27.813 1.00 96.69 370 GLU A O 1
ATOM 2681 N N . VAL A 1 371 ? 28.228 -8.916 -28.982 1.00 97.81 371 VAL A N 1
ATOM 2682 C CA . VAL A 1 371 ? 27.685 -10.244 -28.715 1.00 97.81 371 VAL A CA 1
ATOM 2683 C C . VAL A 1 371 ? 27.420 -10.959 -30.025 1.00 97.81 371 VAL A C 1
ATOM 2685 O O . VAL A 1 371 ? 26.582 -10.524 -30.811 1.00 97.81 371 VAL A O 1
ATOM 2688 N N . GLN A 1 372 ? 28.062 -12.108 -30.209 1.00 98.12 372 GLN A N 1
ATOM 2689 C CA . GLN A 1 372 ? 27.687 -13.073 -31.231 1.00 98.12 372 GLN A CA 1
ATOM 2690 C C . GLN A 1 372 ? 26.513 -13.913 -30.728 1.00 98.12 372 GLN A C 1
ATOM 2692 O O . GLN A 1 372 ? 26.572 -14.524 -29.659 1.00 98.12 372 GLN A O 1
ATOM 2697 N N . VAL A 1 373 ? 25.455 -13.988 -31.525 1.00 98.25 373 VAL A N 1
ATOM 2698 C CA . VAL A 1 373 ? 24.319 -14.883 -31.311 1.00 98.25 373 VAL A CA 1
ATOM 2699 C C . VAL A 1 373 ? 24.425 -16.054 -32.272 1.00 98.25 373 VAL A C 1
ATOM 2701 O O . VAL A 1 373 ? 24.731 -15.858 -33.443 1.00 98.25 373 VAL A O 1
ATOM 2704 N N . SER A 1 374 ? 24.154 -17.262 -31.787 1.00 98.00 374 SER A N 1
ATOM 2705 C CA . SER A 1 374 ? 23.944 -18.459 -32.607 1.00 98.00 374 SER A CA 1
ATOM 2706 C C . SER A 1 374 ? 22.529 -18.971 -32.366 1.00 98.00 374 SER A C 1
ATOM 2708 O O . SER A 1 374 ? 22.200 -19.355 -31.242 1.00 98.00 374 SER A O 1
ATOM 2710 N N . LEU A 1 375 ? 21.693 -18.942 -33.402 1.00 97.88 375 LEU A N 1
ATOM 2711 C CA . LEU A 1 375 ? 20.308 -19.411 -33.339 1.00 97.88 375 LEU A CA 1
ATOM 2712 C C . LEU A 1 375 ? 20.223 -20.940 -33.264 1.00 97.88 375 LEU A C 1
ATOM 2714 O O . LEU A 1 375 ? 21.118 -21.661 -33.721 1.00 97.88 375 LEU A O 1
ATOM 2718 N N . SER A 1 376 ? 19.098 -21.442 -32.761 1.00 97.06 376 SER A N 1
ATOM 2719 C CA . SER A 1 376 ? 18.759 -22.862 -32.849 1.00 97.06 376 SER A CA 1
ATOM 2720 C C . SER A 1 376 ? 18.724 -23.329 -34.308 1.00 97.06 376 SER A C 1
ATOM 2722 O O . SER A 1 376 ? 17.968 -22.810 -35.129 1.00 97.06 376 SER A O 1
ATOM 2724 N N . GLN A 1 377 ? 19.498 -24.369 -34.632 1.00 94.19 377 GLN A N 1
ATOM 2725 C CA . GLN A 1 377 ? 19.684 -24.849 -36.012 1.00 94.19 377 GLN A CA 1
ATOM 2726 C C . GLN A 1 377 ? 18.379 -25.270 -36.708 1.00 94.19 377 GLN A C 1
ATOM 2728 O O . GLN A 1 377 ? 18.240 -25.130 -37.921 1.00 94.19 377 GLN A O 1
ATOM 2733 N N . THR A 1 378 ? 17.383 -25.743 -35.953 1.00 93.94 378 THR A N 1
ATOM 2734 C CA . THR A 1 378 ? 16.069 -26.122 -36.494 1.00 93.94 378 THR A CA 1
ATOM 2735 C C . THR A 1 378 ? 15.317 -24.946 -37.123 1.00 93.94 378 THR A C 1
ATOM 2737 O O . THR A 1 378 ? 14.555 -25.163 -38.068 1.00 93.94 378 THR A O 1
ATOM 2740 N N . LEU A 1 379 ? 15.555 -23.713 -36.657 1.00 94.12 379 LEU A N 1
ATOM 2741 C CA . LEU A 1 379 ? 14.905 -22.499 -37.160 1.00 94.12 379 LEU A CA 1
ATOM 2742 C C . LEU A 1 379 ? 15.390 -22.112 -38.565 1.00 94.12 379 LEU A C 1
ATOM 2744 O O . LEU A 1 379 ? 14.656 -21.473 -39.319 1.00 94.12 379 LEU A O 1
ATOM 2748 N N . LEU A 1 380 ? 16.594 -22.537 -38.960 1.00 93.25 380 LEU A N 1
ATOM 2749 C CA . LEU A 1 380 ? 17.191 -22.180 -40.254 1.00 93.25 380 LEU A CA 1
ATOM 2750 C C . LEU A 1 380 ? 16.515 -22.876 -41.446 1.00 93.25 380 LEU A C 1
ATOM 2752 O O . LEU A 1 380 ? 16.686 -22.461 -42.593 1.00 93.25 380 LEU A O 1
ATOM 2756 N N . ASN A 1 381 ? 15.686 -23.890 -41.180 1.00 92.56 381 ASN A N 1
ATOM 2757 C CA . ASN A 1 381 ? 14.895 -24.587 -42.196 1.00 92.56 381 ASN A CA 1
ATOM 2758 C C . ASN A 1 381 ? 13.722 -23.748 -42.731 1.00 92.56 381 ASN A C 1
ATOM 2760 O O . ASN A 1 381 ? 13.135 -24.089 -43.762 1.00 92.56 381 ASN A O 1
ATOM 2764 N N . HIS A 1 382 ? 13.352 -22.659 -42.052 1.00 92.88 382 HIS A N 1
ATOM 2765 C CA . HIS A 1 382 ? 12.280 -21.788 -42.518 1.00 92.88 382 HIS A CA 1
ATOM 2766 C C . HIS A 1 382 ? 12.693 -20.996 -43.770 1.00 92.88 382 HIS A C 1
ATOM 2768 O O . HIS A 1 382 ? 13.828 -20.544 -43.931 1.00 92.88 382 HIS A O 1
ATOM 2774 N N . GLN A 1 383 ? 11.740 -20.791 -44.686 1.00 91.62 383 GLN A N 1
ATOM 2775 C CA . GLN A 1 383 ? 11.983 -19.999 -45.898 1.00 91.62 383 GLN A CA 1
ATOM 2776 C C . GLN A 1 383 ? 12.235 -18.516 -45.594 1.00 91.62 383 GLN A C 1
ATOM 2778 O O . GLN A 1 383 ? 12.981 -17.867 -46.327 1.00 91.62 383 GLN A O 1
ATOM 2783 N N . LYS A 1 384 ? 11.614 -18.005 -44.526 1.00 92.81 384 LYS A N 1
ATOM 2784 C CA . LYS A 1 384 ? 11.787 -16.658 -43.979 1.00 92.81 384 LYS A CA 1
ATOM 2785 C C . LYS A 1 384 ? 11.957 -16.772 -42.471 1.00 92.81 384 LYS A C 1
ATOM 2787 O O . LYS A 1 384 ? 11.190 -17.491 -41.833 1.00 92.81 384 LYS A O 1
ATOM 2792 N N . LEU A 1 385 ? 12.930 -16.051 -41.930 1.00 94.56 385 LEU A N 1
ATOM 2793 C CA . LEU A 1 385 ? 13.182 -15.967 -40.500 1.00 94.56 385 LEU A CA 1
ATOM 2794 C C . LEU A 1 385 ? 13.549 -14.523 -40.163 1.00 94.56 385 LEU A C 1
ATOM 2796 O O . LEU A 1 385 ? 14.426 -13.936 -40.793 1.00 94.56 385 LEU A O 1
ATOM 2800 N N . PHE A 1 386 ? 12.850 -13.964 -39.189 1.00 95.56 386 PHE A N 1
ATOM 2801 C CA . PHE A 1 386 ? 13.082 -12.643 -38.628 1.00 95.56 386 PHE A CA 1
ATOM 2802 C C . PHE A 1 386 ? 13.548 -12.816 -37.192 1.00 95.56 386 PHE A C 1
ATOM 2804 O O . PHE A 1 386 ? 13.104 -13.739 -36.508 1.00 95.56 386 PHE A O 1
ATOM 2811 N N . VAL A 1 387 ? 14.429 -11.930 -36.742 1.00 95.19 387 VAL A N 1
ATOM 2812 C CA . VAL A 1 387 ? 15.030 -11.996 -35.411 1.00 95.19 387 VAL A CA 1
ATOM 2813 C C . VAL A 1 387 ? 14.857 -10.654 -34.718 1.00 95.19 387 VAL A C 1
ATOM 2815 O O . VAL A 1 387 ? 14.974 -9.605 -35.347 1.00 95.19 387 VAL A O 1
ATOM 2818 N N . GLN A 1 388 ? 14.580 -10.698 -33.422 1.00 94.81 388 GLN A N 1
ATOM 2819 C CA . GLN A 1 388 ? 14.498 -9.538 -32.551 1.00 94.81 388 GLN A CA 1
ATOM 2820 C C . GLN A 1 388 ? 15.230 -9.850 -31.248 1.00 94.81 388 GLN A C 1
ATOM 2822 O O . GLN A 1 388 ? 15.016 -10.901 -30.644 1.00 94.81 388 GLN A O 1
ATOM 2827 N N . ILE A 1 389 ? 16.060 -8.918 -30.788 1.00 95.12 389 ILE A N 1
ATOM 2828 C CA . ILE A 1 389 ? 16.582 -8.944 -29.423 1.00 95.12 389 ILE A CA 1
ATOM 2829 C C . ILE A 1 389 ? 15.662 -8.098 -28.550 1.00 95.12 389 ILE A C 1
ATOM 2831 O O . ILE A 1 389 ? 15.387 -6.944 -28.874 1.00 95.12 389 ILE A O 1
ATOM 2835 N N . ARG A 1 390 ? 15.181 -8.662 -27.442 1.00 93.50 390 ARG A N 1
ATOM 2836 C CA . ARG A 1 390 ? 14.387 -7.930 -26.446 1.00 93.50 390 ARG A CA 1
ATOM 2837 C C . ARG A 1 390 ? 15.203 -7.740 -25.180 1.00 93.50 390 ARG A C 1
ATOM 2839 O O . ARG A 1 390 ? 15.665 -8.727 -24.609 1.00 93.50 390 ARG A O 1
ATOM 2846 N N . ALA A 1 391 ? 15.352 -6.489 -24.755 1.00 90.12 391 ALA A N 1
ATOM 2847 C CA . ALA A 1 391 ? 15.951 -6.125 -23.479 1.00 90.12 391 ALA A CA 1
ATOM 2848 C C . ALA A 1 391 ? 14.844 -5.896 -22.437 1.00 90.12 391 ALA A C 1
ATOM 2850 O O . ALA A 1 391 ? 13.855 -5.223 -22.725 1.00 90.12 391 ALA A O 1
ATOM 2851 N N . GLN A 1 392 ? 14.980 -6.498 -21.259 1.00 78.94 392 GLN A N 1
ATOM 2852 C CA . GLN A 1 392 ? 13.985 -6.469 -20.181 1.00 78.94 392 GLN A CA 1
ATOM 2853 C C . GLN A 1 392 ? 14.691 -6.316 -18.834 1.00 78.94 392 GLN A C 1
ATOM 2855 O O . GLN A 1 392 ? 15.789 -6.847 -18.677 1.00 78.94 392 GLN A O 1
ATOM 2860 N N . ASP A 1 393 ? 14.075 -5.639 -17.866 1.00 68.50 393 ASP A N 1
ATOM 2861 C CA . ASP A 1 393 ? 14.602 -5.575 -16.496 1.00 68.50 393 ASP A CA 1
ATOM 2862 C C . ASP A 1 393 ? 14.756 -6.987 -15.898 1.00 68.50 393 ASP A C 1
ATOM 2864 O O . ASP A 1 393 ? 13.979 -7.894 -16.218 1.00 68.50 393 ASP A O 1
ATOM 2868 N N . ARG A 1 394 ? 15.798 -7.187 -15.081 1.00 59.06 394 ARG A N 1
ATOM 2869 C CA . ARG A 1 394 ? 16.052 -8.452 -14.371 1.00 59.06 394 ARG A CA 1
ATOM 2870 C C . ARG A 1 394 ? 15.079 -8.747 -13.244 1.00 59.06 394 ARG A C 1
ATOM 2872 O O . ARG A 1 394 ? 14.684 -7.798 -12.531 1.00 59.06 394 ARG A O 1
#

Radius of gyration: 29.35 Å; chains: 1; bounding box: 68×44×85 Å